Protein 4Q7Q (pdb70)

CATH classification: 3.40.50.1110

Nearest PDB structures (foldseek):
  4q7q-assembly2_B  TM=1.002E+00  e=2.046E-54  Chitinophaga pinensis DSM 2588
  3bzw-assembly1_A  TM=6.828E-01  e=8.162E-13  Bacteroides thetaiotaomicron VPI-5482
  3bzw-assembly3_F  TM=6.677E-01  e=5.280E-13  Bacteroides thetaiotaomicron VPI-5482
  5xyn-assembly1_C  TM=3.776E-01  e=1.191E+00  Saccharomyces cerevisiae S288C
  5ha5-assembly1_A  TM=3.396E-01  e=2.513E+00  Brucella ovis IntaBari-2002-82-58

B-factor: mean 23.13, std 8.51, range [12.2, 57.8]

Radius of gyration: 26.97 Å; Cα contacts (8 Å, |Δi|>4): 1062; chains: 2; bounding box: 75×67×40 Å

Solvent-accessible surface area: 20917 Å² total

Sequence (512 aa):
AKELTWVAIGDSITYLNDHLDETGNRVSKGYLTRRLNEILPNLKYINQGHNGWTSGGIAGNIDSLGLIKADVYSVFLGTNDWWQGRPVGKLDDYQHDNGNTTVYGSFRIIISKIRQLNPEAKIVLITPQRNDFVYIADAKNNAFGSYQKKNNGQTLEEFANAVLTIGRYEQIPVVDLYHHPLLTLRNVKFKHLKNPKNGKYVNYKYPAFVNIPFNPENNEYPYPPAAVNLTYDGLHPSDKGNAIIASSALADVFRQLGLSELTWVAIGDSSITYLNDHLDETGNRVSKGYLTRLNEILPNLKYINQGHNGWTSGGIAGNIDSLGLIKADVYSVFLGTNDWWQGRPVGKLDDYQHDNGNTTVYGSFRIIISKIRQLNPEAKIVLITPQRNDFVYIADAKNNAFGSYQKKNGQTLEEFANAVLTIGRYEQIPVVDLYHHPLLTLRNVKFKHLKNPKNGKYVNYKYPAFVNIPFNPENNEYPYPPAAVNLTYDGLHPSDKGNAIIASALADVFRQLGLS

Secondary structure (DSSP, 8-state):
---EEEEEEESHHHHGGG-GGGGTT--S--HHHHHHHHSTTEEEEEEE-TT--HHHHHHTGGGS-----SEEEEE--HHHHHHT-----HHHHHS---S-SHHHHHHHHHHHHHHH-TT-EEEEE------EE-TT-TTSEE--TTS-BTTB-HHHHHHHHHHHHHHHT--EE--TT-TT--TT----EEEE-TTTS-EEEE-TTGGGGS---TTSS--S--GGG-SSBSSSSSB-HHHHHHHHHHHHHHHHHTT--/-EEEEEEESHHHHGGG-GGGGTT--S--HHHHHHHH-TTEEEEEEE-TT--HHHHHHTTTSS-----SEEEEE--HHHHHHT-----HHHHHS---S-SHHHHHHHHHHHHHHH-TT-EEEEE------EE-TT-TTSEE--TTS-BTTB-HHHHHHHHHHHHHHHT--EE--TT-TT--TT----EEEE-TTT--EEEE-TTGGGGS---TTSS--S--GGG-SSBSSSSSB-HHHHHHHHHHHHHHHHHTT--

Foldseek 3Di:
DLAWEEEEAEEVLQVCQPVCVQVVVLADGGQVRLLCVVVVSYHYDRNYHYLDALLRCLVCVVPSPDAQTQAYEYEHQPSCQQVQQAQDDCVLLVDPPDSRHVSVSVNSNVVSNCVRPVNHAYEYEQFWFAWFARPVHRVPIDHTQVDGDNPHGSVSRLVSSVVVCVVVVHHYLYLVPPPVNDQQQQQFFFDQDPVPRDTDGHGPPRVVPGDDDRVSTDHGQDSSRAGQARGRGHGHNNVSNVVSVSVSVSCVVVVSD/DWEEEEAEECLLVCQPVCVQVVVLADGGQVRLLCVVVVVYDYDRNYHYLDALLRCLVCVVPSPDAATQAYEHEHQPSCQQVLQAQDDCVLLVDPPDSRHVSVSVNSNVVSNCVRPVNHAYEYEQFWFAWFARPVARVPIDGTQVDGHNNDGSVSRLVSSVVVCVVVVHHYLRLVPDPVNDQQFQQFFFFQAPVPRDTDGHGPPRCVPGDDDRVSTPRRQDSSRAGQHRGRGHGHNNVSNVVSVSVSVVCVVVVND

Structure (mmCIF, N/CA/C/O backbone):
data_4Q7Q
#
_entry.id   4Q7Q
#
_cell.length_a   80.611
_cell.length_b   80.611
_cell.length_c   93.005
_cell.angle_alpha   90.00
_cell.angle_beta   90.00
_cell.angle_gamma   90.00
#
_symmetry.space_group_name_H-M   'P 43'
#
loop_
_entity.id
_entity.type
_entity.pdbx_description
1 polymer 'Lipolytic protein G-D-S-L family'
2 non-polymer 'TETRAETHYLENE GLYCOL'
3 non-polymer 'CHLORIDE ION'
4 non-polymer 'FORMIC ACID'
5 water water
#
loop_
_atom_site.group_PDB
_atom_site.id
_atom_site.type_symbol
_atom_site.label_atom_id
_atom_site.label_alt_id
_atom_site.label_comp_id
_atom_site.label_asym_id
_atom_site.label_entity_id
_atom_site.label_seq_id
_atom_site.pdbx_PDB_ins_code
_atom_site.Cartn_x
_atom_site.Cartn_y
_atom_site.Cartn_z
_atom_site.occupancy
_atom_site.B_iso_or_equiv
_atom_site.auth_seq_id
_atom_site.auth_comp_id
_atom_site.auth_asym_id
_atom_site.auth_atom_id
_atom_site.pdbx_PDB_model_num
ATOM 1 N N . ALA A 1 3 ? 3.773 37.602 64.443 1.00 26.11 19 ALA A N 1
ATOM 2 C CA . ALA A 1 3 ? 5.094 37.809 63.859 1.00 25.02 19 ALA A CA 1
ATOM 3 C C . ALA A 1 3 ? 5.938 36.533 63.924 1.00 23.68 19 ALA A C 1
ATOM 4 O O . ALA A 1 3 ? 7.172 36.589 63.933 1.00 24.20 19 ALA A O 1
ATOM 6 N N . LYS A 1 4 ? 5.254 35.389 63.968 1.00 22.90 20 LYS A N 1
ATOM 7 C CA . LYS A 1 4 ? 5.891 34.065 64.013 1.00 23.78 20 LYS A CA 1
ATOM 8 C C . LYS A 1 4 ? 6.824 33.836 65.208 1.00 23.39 20 LYS A C 1
ATOM 9 O O . LYS A 1 4 ? 7.718 32.990 65.142 1.00 24.15 20 LYS A O 1
ATOM 15 N N . GLU A 1 5 ? 6.608 34.568 66.298 1.00 25.01 21 GLU A N 1
ATOM 16 C CA . GLU A 1 5 ? 7.493 34.471 67.457 1.00 26.15 21 GLU A CA 1
ATOM 17 C C . GLU A 1 5 ? 7.502 33.078 68.061 1.00 25.90 21 GLU A C 1
ATOM 18 O O . GLU A 1 5 ? 6.449 32.511 68.357 1.00 27.05 21 GLU A O 1
ATOM 24 N N . LEU A 1 6 ? 8.702 32.529 68.228 1.00 24.45 22 LEU A N 1
ATOM 25 C CA . LEU A 1 6 ? 8.870 31.234 68.865 1.00 24.95 22 LEU A CA 1
ATOM 26 C C . LEU A 1 6 ? 9.920 31.322 69.963 1.00 24.10 22 LEU A C 1
ATOM 27 O O . LEU A 1 6 ? 11.000 31.884 69.766 1.00 25.11 22 LEU A O 1
ATOM 32 N N . THR A 1 7 ? 9.595 30.765 71.122 1.00 23.27 23 THR A N 1
ATOM 33 C CA . THR A 1 7 ? 10.540 30.690 72.222 1.00 22.97 23 THR A CA 1
ATOM 34 C C . THR A 1 7 ? 11.396 29.439 72.048 1.00 21.84 23 THR A C 1
ATOM 35 O O . THR A 1 7 ? 10.875 28.332 71.908 1.00 22.88 23 THR A O 1
ATOM 39 N N . TRP A 1 8 ? 12.709 29.635 72.047 1.00 20.17 24 TRP A N 1
ATOM 40 C CA . TRP A 1 8 ? 13.671 28.566 71.823 1.00 18.53 24 TRP A CA 1
ATOM 41 C C . TRP A 1 8 ? 14.583 28.431 73.030 1.00 18.78 24 TRP A C 1
ATOM 42 O O . TRP A 1 8 ? 15.355 29.340 73.328 1.00 20.41 24 TRP A O 1
ATOM 53 N N . VAL A 1 9 ? 14.486 27.295 73.715 1.00 18.47 25 VAL A N 1
ATOM 54 C CA . VAL A 1 9 ? 15.368 26.988 74.833 1.00 17.87 25 VAL A CA 1
ATOM 55 C C . VAL A 1 9 ? 16.573 26.212 74.314 1.00 16.03 25 VAL A C 1
ATOM 56 O O . VAL A 1 9 ? 16.427 25.130 73.732 1.00 17.34 25 VAL A O 1
ATOM 60 N N . ALA A 1 10 ? 17.759 26.791 74.488 1.00 15.60 26 ALA A N 1
ATOM 61 C CA . ALA A 1 10 ? 18.993 26.155 74.056 1.00 15.63 26 ALA A CA 1
ATOM 62 C C . ALA A 1 10 ? 19.675 25.521 75.257 1.00 15.72 26 ALA A C 1
ATOM 63 O O . ALA A 1 10 ? 20.243 26.216 76.092 1.00 16.73 26 ALA A O 1
ATOM 65 N N . ILE A 1 11 ? 19.602 24.197 75.344 1.00 15.35 27 ILE A N 1
ATOM 66 C CA . ILE A 1 11 ? 20.217 23.460 76.438 1.00 13.40 27 ILE A CA 1
ATOM 67 C C . ILE A 1 11 ? 21.620 23.079 76.000 1.00 13.56 27 ILE A C 1
ATOM 68 O O . ILE A 1 11 ? 21.825 22.600 74.879 1.00 15.46 27 ILE A O 1
ATOM 73 N N . GLY A 1 12 ? 22.594 23.286 76.866 1.00 14.11 28 GLY A N 1
ATOM 74 C CA . GLY A 1 12 ? 23.949 22.962 76.483 1.00 13.23 28 GLY A CA 1
ATOM 75 C C . GLY A 1 12 ? 24.969 23.133 77.582 1.00 12.68 28 GLY A C 1
ATOM 76 O O . GLY A 1 12 ? 24.622 23.248 78.765 1.00 13.95 28 GLY A O 1
ATOM 77 N N . ASP A 1 13 ? 26.234 23.124 77.170 1.00 12.71 29 ASP A N 1
ATOM 78 C CA . ASP A 1 13 ? 27.370 23.280 78.070 1.00 12.82 29 ASP A CA 1
ATOM 79 C C . ASP A 1 13 ? 28.015 24.655 77.825 1.00 13.18 29 ASP A C 1
ATOM 80 O O . ASP A 1 13 ? 27.310 25.605 77.492 1.00 14.55 29 ASP A O 1
ATOM 85 N N . SER A 1 14 ? 29.334 24.767 77.955 1.00 14.03 30 SER A N 1
ATOM 86 C CA . SER A 1 14 ? 29.990 26.062 77.790 1.00 13.98 30 SER A CA 1
ATOM 87 C C . SER A 1 14 ? 29.820 26.633 76.389 1.00 14.19 30 SER A C 1
ATOM 88 O O . SER A 1 14 ? 29.741 27.836 76.221 1.00 15.37 30 SER A O 1
ATOM 91 N N . ILE A 1 15 ? 29.778 25.775 75.380 1.00 13.92 31 ILE A N 1
ATOM 92 C CA . ILE A 1 15 ? 29.640 26.259 74.012 1.00 14.46 31 ILE A CA 1
ATOM 93 C C . ILE A 1 15 ? 28.347 27.077 73.839 1.00 15.34 31 ILE A C 1
ATOM 94 O O . ILE A 1 15 ? 28.310 28.041 73.074 1.00 16.80 31 ILE A O 1
ATOM 99 N N . THR A 1 16 ? 27.319 26.723 74.611 1.00 14.57 32 THR A N 1
ATOM 100 C CA . THR A 1 16 ? 26.046 27.440 74.631 1.00 14.06 32 THR A CA 1
ATOM 101 C C . THR A 1 16 ? 26.090 28.591 75.626 1.00 14.96 32 THR A C 1
ATOM 102 O O . THR A 1 16 ? 25.720 29.717 75.304 1.00 15.32 32 THR A O 1
ATOM 106 N N . TYR A 1 17 ? 26.538 28.287 76.837 1.00 14.19 33 TYR A N 1
ATOM 107 C CA . TYR A 1 17 ? 26.689 29.278 77.900 1.00 14.68 33 TYR A CA 1
ATOM 108 C C . TYR A 1 17 ? 27.397 30.562 77.446 1.00 15.26 33 TYR A C 1
ATOM 109 O O . TYR A 1 17 ? 26.945 31.678 77.740 1.00 16.80 33 TYR A O 1
ATOM 118 N N . LEU A 1 18 ? 28.498 30.394 76.716 1.00 14.72 34 LEU A N 1
ATOM 119 C CA . LEU A 1 18 ? 29.375 31.506 76.375 1.00 15.59 34 LEU A CA 1
ATOM 120 C C . LEU A 1 18 ? 28.746 32.528 75.437 1.00 15.70 34 LEU A C 1
ATOM 121 O O . LEU A 1 18 ? 29.280 33.624 75.286 1.00 17.14 34 LEU A O 1
ATOM 126 N N . ASN A 1 19 ? 27.624 32.174 74.808 1.00 16.07 35 ASN A N 1
ATOM 127 C CA . ASN A 1 19 ? 26.908 33.112 73.944 1.00 17.30 35 ASN A CA 1
ATOM 128 C C . ASN A 1 19 ? 26.633 34.434 74.651 1.00 18.19 35 ASN A C 1
ATOM 129 O O . ASN A 1 19 ? 26.658 35.501 74.034 1.00 18.90 35 ASN A O 1
ATOM 134 N N . ASP A 1 20 ? 26.390 34.353 75.955 1.00 18.72 36 ASP A N 1
ATOM 135 C CA . ASP A 1 20 ? 26.001 35.531 76.720 1.00 18.05 36 ASP A CA 1
ATOM 136 C C . ASP A 1 20 ? 27.030 35.949 77.758 1.00 19.93 36 ASP A C 1
ATOM 137 O O . ASP A 1 20 ? 26.748 36.770 78.631 1.00 22.22 36 ASP A O 1
ATOM 142 N N . HIS A 1 21 ? 28.226 35.385 77.643 1.00 19.72 37 HIS A N 1
ATOM 143 C CA . HIS A 1 21 ? 29.317 35.688 78.561 1.00 20.17 37 HIS A CA 1
ATOM 144 C C . HIS A 1 21 ? 30.610 35.778 77.783 1.00 20.17 37 HIS A C 1
ATOM 145 O O . HIS A 1 21 ? 31.551 35.019 78.024 1.00 20.23 37 HIS A O 1
ATOM 152 N N . LEU A 1 22 ? 30.650 36.717 76.844 1.00 21.73 38 LEU A N 1
ATOM 153 C CA . LEU A 1 22 ? 31.786 36.828 75.942 1.00 22.36 38 LEU A CA 1
ATOM 154 C C . LEU A 1 22 ? 33.067 37.253 76.658 1.00 22.35 38 LEU A C 1
ATOM 155 O O . LEU A 1 22 ? 34.159 36.984 76.174 1.00 23.55 38 LEU A O 1
ATOM 160 N N . ASP A 1 23 ? 32.935 37.886 77.821 1.00 21.64 39 ASP A N 1
ATOM 161 C CA . ASP A 1 23 ? 34.102 38.212 78.641 1.00 21.99 39 ASP A CA 1
ATOM 162 C C . ASP A 1 23 ? 34.878 36.946 79.017 1.00 22.41 39 ASP A C 1
ATOM 163 O O . ASP A 1 23 ? 36.102 36.980 79.145 1.00 23.36 39 ASP A O 1
ATOM 168 N N . GLU A 1 24 ? 34.168 35.828 79.164 1.00 21.96 40 GLU A N 1
ATOM 169 C CA . GLU A 1 24 ? 34.816 34.571 79.536 1.00 21.67 40 GLU A CA 1
ATOM 170 C C . GLU A 1 24 ? 35.572 33.921 78.375 1.00 21.58 40 GLU A C 1
ATOM 171 O O . GLU A 1 24 ? 36.320 32.963 78.585 1.00 22.32 40 GLU A O 1
ATOM 177 N N . THR A 1 25 ? 35.384 34.440 77.160 1.00 20.26 41 THR A N 1
ATOM 178 C CA . THR A 1 25 ? 36.218 34.037 76.026 1.00 20.30 41 THR A CA 1
ATOM 179 C C . THR A 1 25 ? 37.469 34.911 75.935 1.00 21.46 41 THR A C 1
ATOM 180 O O . THR A 1 25 ? 38.239 34.794 74.985 1.00 22.29 41 THR A O 1
ATOM 184 N N . GLY A 1 26 ? 37.665 35.799 76.908 1.00 23.38 42 GLY A N 1
ATOM 185 C CA . GLY A 1 26 ? 38.734 36.779 76.819 1.00 25.16 42 GLY A CA 1
ATOM 186 C C . GLY A 1 26 ? 38.431 37.796 75.732 1.00 26.55 42 GLY A C 1
ATOM 187 O O . GLY A 1 26 ? 39.337 38.417 75.163 1.00 27.73 42 GLY A O 1
ATOM 188 N N . ASN A 1 27 ? 37.142 37.950 75.442 1.00 26.69 43 ASN A N 1
ATOM 189 C CA . ASN A 1 27 ? 36.663 38.795 74.351 1.00 27.79 43 ASN A CA 1
ATOM 190 C C . ASN A 1 27 ? 37.219 38.413 72.978 1.00 26.85 43 ASN A C 1
ATOM 191 O O . ASN A 1 27 ? 37.294 39.249 72.076 1.00 28.13 43 ASN A O 1
ATOM 196 N N . ARG A 1 28 ? 37.598 37.146 72.828 1.00 24.36 44 ARG A N 1
ATOM 197 C CA . ARG A 1 28 ? 38.026 36.618 71.538 1.00 24.65 44 ARG A CA 1
ATOM 198 C C . ARG A 1 28 ? 36.835 36.418 70.613 1.00 24.68 44 ARG A C 1
ATOM 199 O O . ARG A 1 28 ? 36.994 36.335 69.395 1.00 25.24 44 ARG A O 1
ATOM 207 N N . VAL A 1 29 ? 35.645 36.331 71.200 1.00 22.92 45 VAL A N 1
ATOM 208 C CA . VAL A 1 29 ? 34.414 36.108 70.446 1.00 23.00 45 VAL A CA 1
ATOM 209 C C . VAL A 1 29 ? 33.491 37.316 70.581 1.00 23.46 45 VAL A C 1
ATOM 210 O O . VAL A 1 29 ? 33.355 37.876 71.669 1.00 23.97 45 VAL A O 1
ATOM 214 N N . SER A 1 30 ? 32.850 37.712 69.485 1.00 23.21 46 SER A N 1
ATOM 215 C CA . SER A 1 30 ? 31.932 38.852 69.522 1.00 23.63 46 SER A CA 1
ATOM 216 C C . SER A 1 30 ? 30.457 38.443 69.397 1.00 22.66 46 SER A C 1
ATOM 217 O O . SER A 1 30 ? 29.573 39.164 69.850 1.00 22.47 46 SER A O 1
ATOM 220 N N . LYS A 1 31 ? 30.197 37.289 68.790 1.00 21.85 47 LYS A N 1
ATOM 221 C CA . LYS A 1 31 ? 28.830 36.789 68.671 1.00 21.10 47 LYS A CA 1
ATOM 222 C C . LYS A 1 31 ? 28.818 35.270 68.761 1.00 19.75 47 LYS A C 1
ATOM 223 O O . LYS A 1 31 ? 29.483 34.590 67.979 1.00 19.83 47 LYS A O 1
ATOM 229 N N . GLY A 1 32 ? 28.064 34.747 69.723 1.00 18.87 48 GLY A N 1
ATOM 230 C CA . GLY A 1 32 ? 27.920 33.310 69.898 1.00 17.21 48 GLY A CA 1
ATOM 231 C C . GLY A 1 32 ? 26.893 32.716 68.951 1.00 17.05 48 GLY A C 1
ATOM 232 O O . GLY A 1 32 ? 26.288 33.434 68.159 1.00 17.68 48 GLY A O 1
ATOM 233 N N . TYR A 1 33 ? 26.670 31.409 69.028 1.00 15.33 49 TYR A N 1
ATOM 234 C CA . TYR A 1 33 ? 25.804 30.775 68.029 1.00 16.01 49 TYR A CA 1
ATOM 235 C C . TYR A 1 33 ? 24.307 31.036 68.234 1.00 16.44 49 TYR A C 1
ATOM 236 O O . TYR A 1 33 ? 23.540 30.970 67.273 1.00 17.70 49 TYR A O 1
ATOM 245 N N . LEU A 1 34 ? 23.893 31.347 69.462 1.00 16.58 50 LEU A N 1
ATOM 246 C CA . LEU A 1 34 ? 22.485 31.696 69.705 1.00 16.43 50 LEU A CA 1
ATOM 247 C C . LEU A 1 34 ? 22.163 33.043 69.071 1.00 17.73 50 LEU A C 1
ATOM 248 O O . LEU A 1 34 ? 21.136 33.211 68.394 1.00 18.08 50 LEU A O 1
ATOM 253 N N . THR A 1 35 ? 23.052 34.003 69.303 1.00 17.93 51 THR A N 1
ATOM 254 C CA . THR A 1 35 ? 22.931 35.343 68.733 1.00 18.06 51 THR A CA 1
ATOM 255 C C . THR A 1 35 ? 22.912 35.268 67.212 1.00 17.85 51 THR A C 1
ATOM 256 O O . THR A 1 35 ? 22.062 35.873 66.562 1.00 19.62 51 THR A O 1
ATOM 260 N N . ARG A 1 36 ? 23.831 34.495 66.642 1.00 17.89 52 ARG A N 1
ATOM 261 C CA A ARG A 1 36 ? 23.917 34.358 65.193 0.19 19.39 52 ARG A CA 1
ATOM 262 C CA B ARG A 1 36 ? 23.908 34.371 65.193 0.81 17.87 52 ARG A CA 1
ATOM 263 C C . ARG A 1 36 ? 22.695 33.651 64.604 1.00 19.35 52 ARG A C 1
ATOM 264 O O . ARG A 1 36 ? 22.216 34.024 63.535 1.00 20.68 52 ARG A O 1
ATOM 279 N N . LEU A 1 37 ? 22.197 32.626 65.296 1.00 18.47 53 LEU A N 1
ATOM 280 C CA . LEU A 1 37 ? 20.981 31.947 64.843 1.00 19.14 53 LEU A CA 1
ATOM 281 C C . LEU A 1 37 ? 19.840 32.956 64.752 1.00 18.73 53 LEU A C 1
ATOM 282 O O . LEU A 1 37 ? 19.117 33.011 63.755 1.00 19.46 53 LEU A O 1
ATOM 287 N N . ASN A 1 38 ? 19.667 33.742 65.807 1.00 18.83 54 ASN A N 1
ATOM 288 C CA . ASN A 1 38 ? 18.615 34.746 65.826 1.00 19.23 54 ASN A CA 1
ATOM 289 C C . ASN A 1 38 ? 18.753 35.790 64.716 1.00 21.03 54 ASN A C 1
ATOM 290 O O . ASN A 1 38 ? 17.759 36.279 64.209 1.00 21.10 54 ASN A O 1
ATOM 295 N N . GLU A 1 39 ? 19.976 36.117 64.312 1.00 21.34 55 GLU A N 1
ATOM 296 C CA . GLU A 1 39 ? 20.132 37.041 63.189 1.00 22.21 55 GLU A CA 1
ATOM 297 C C . GLU A 1 39 ? 19.593 36.429 61.897 1.00 21.62 55 GLU A C 1
ATOM 298 O O . GLU A 1 39 ? 19.013 37.125 61.067 1.00 22.20 55 GLU A O 1
ATOM 304 N N . ILE A 1 40 ? 19.790 35.127 61.732 1.00 21.08 56 ILE A N 1
ATOM 305 C CA . ILE A 1 40 ? 19.301 34.431 60.548 1.00 21.44 56 ILE A CA 1
ATOM 306 C C . ILE A 1 40 ? 17.778 34.251 60.614 1.00 21.82 56 ILE A C 1
ATOM 307 O O . ILE A 1 40 ? 17.068 34.477 59.628 1.00 24.16 56 ILE A O 1
ATOM 312 N N . LEU A 1 41 ? 17.290 33.850 61.785 1.00 22.19 57 LEU A N 1
ATOM 313 C CA . LEU A 1 41 ? 15.867 33.630 62.014 1.00 21.93 57 LEU A CA 1
ATOM 314 C C . LEU A 1 41 ? 15.392 34.522 63.156 1.00 21.89 57 LEU A C 1
ATOM 315 O O . LEU A 1 41 ? 15.355 34.095 64.309 1.00 21.58 57 LEU A O 1
ATOM 320 N N . PRO A 1 42 ? 15.022 35.773 62.832 1.00 20.58 58 PRO A N 1
ATOM 321 C CA . PRO A 1 42 ? 14.754 36.787 63.861 1.00 21.00 58 PRO A CA 1
ATOM 322 C C . PRO A 1 42 ? 13.514 36.533 64.710 1.00 20.47 58 PRO A C 1
ATOM 323 O O . PRO A 1 42 ? 13.351 37.173 65.751 1.00 23.09 58 PRO A O 1
ATOM 327 N N . ASN A 1 43 ? 12.662 35.609 64.286 1.00 21.44 59 ASN A N 1
ATOM 328 C CA . ASN A 1 43 ? 11.494 35.241 65.080 1.00 21.28 59 ASN A CA 1
ATOM 329 C C . ASN A 1 43 ? 11.807 34.238 66.193 1.00 21.44 59 ASN A C 1
ATOM 330 O O . ASN A 1 43 ? 10.942 33.937 67.022 1.00 21.90 59 ASN A O 1
ATOM 335 N N . LEU A 1 44 ? 13.033 33.718 66.208 1.00 21.64 60 LEU A N 1
ATOM 336 C CA . LEU A 1 44 ? 13.437 32.741 67.216 1.00 21.90 60 LEU A CA 1
ATOM 337 C C . LEU A 1 44 ? 14.047 33.468 68.408 1.00 22.06 60 LEU A C 1
ATOM 338 O O . LEU A 1 44 ? 15.079 34.130 68.284 1.00 22.12 60 LEU A O 1
ATOM 343 N N . LYS A 1 45 ? 13.391 33.354 69.557 1.00 22.18 61 LYS A N 1
ATOM 344 C CA . LYS A 1 45 ? 13.797 34.073 70.755 1.00 21.77 61 LYS A CA 1
ATOM 345 C C . LYS A 1 45 ? 14.472 33.121 71.726 1.00 20.52 61 LYS A C 1
ATOM 346 O O . LYS A 1 45 ? 13.804 32.311 72.376 1.00 21.45 61 LYS A O 1
ATOM 352 N N . TYR A 1 46 ? 15.792 33.221 71.832 1.00 20.77 62 TYR A N 1
ATOM 353 C CA . TYR A 1 46 ? 16.541 32.240 72.608 1.00 19.81 62 TYR A CA 1
ATOM 354 C C . TYR A 1 46 ? 16.480 32.430 74.111 1.00 18.65 62 TYR A C 1
ATOM 355 O O . TYR A 1 46 ? 16.387 33.550 74.626 1.00 19.42 62 TYR A O 1
ATOM 364 N N . ILE A 1 47 ? 16.530 31.299 74.801 1.00 18.33 63 ILE A N 1
ATOM 365 C CA . ILE A 1 47 ? 16.760 31.266 76.228 1.00 17.66 63 ILE A CA 1
ATOM 366 C C . ILE A 1 47 ? 18.005 30.423 76.420 1.00 17.40 63 ILE A C 1
ATOM 367 O O . ILE A 1 47 ? 18.068 29.280 75.965 1.00 18.16 63 ILE A O 1
ATOM 372 N N . ASN A 1 48 ? 19.002 31.000 77.075 1.00 16.23 64 ASN A N 1
ATOM 373 C CA . ASN A 1 48 ? 20.280 30.338 77.262 1.00 15.46 64 ASN A CA 1
ATOM 374 C C . ASN A 1 48 ? 20.259 29.389 78.460 1.00 15.40 64 ASN A C 1
ATOM 375 O O . ASN A 1 48 ? 20.351 29.815 79.615 1.00 17.55 64 ASN A O 1
ATOM 380 N N . GLN A 1 49 ? 20.122 28.102 78.170 1.00 15.53 65 GLN A N 1
ATOM 381 C CA . GLN A 1 49 ? 20.218 27.067 79.191 1.00 15.42 65 GLN A CA 1
ATOM 382 C C . GLN A 1 49 ? 21.508 26.267 78.999 1.00 14.16 65 GLN A C 1
ATOM 383 O O . GLN A 1 49 ? 21.548 25.040 79.132 1.00 14.50 65 GLN A O 1
ATOM 389 N N . GLY A 1 50 ? 22.574 26.993 78.675 1.00 13.98 66 GLY A N 1
ATOM 390 C CA . GLY A 1 50 ? 23.904 26.425 78.629 1.00 14.27 66 GLY A CA 1
ATOM 391 C C . GLY A 1 50 ? 24.511 26.550 80.005 1.00 14.58 66 GLY A C 1
ATOM 392 O O . GLY A 1 50 ? 24.463 27.620 80.629 1.00 16.11 66 GLY A O 1
ATOM 393 N N . HIS A 1 51 ? 25.087 25.457 80.482 1.00 14.09 67 HIS A N 1
ATOM 394 C CA . HIS A 1 51 ? 25.702 25.428 81.804 1.00 14.30 67 HIS A CA 1
ATOM 395 C C . HIS A 1 51 ? 27.182 25.133 81.685 1.00 14.20 67 HIS A C 1
ATOM 396 O O . HIS A 1 51 ? 27.584 24.092 81.173 1.00 13.66 67 HIS A O 1
ATOM 403 N N . ASN A 1 52 ? 27.981 26.089 82.142 1.00 14.59 68 ASN A N 1
ATOM 404 C CA . ASN A 1 52 ? 29.419 26.087 81.926 1.00 15.43 68 ASN A CA 1
ATOM 405 C C . ASN A 1 52 ? 30.067 24.872 82.565 1.00 15.44 68 ASN A C 1
ATOM 406 O O . ASN A 1 52 ? 29.986 24.688 83.773 1.00 17.00 68 ASN A O 1
ATOM 411 N N . GLY A 1 53 ? 30.676 24.024 81.742 1.00 17.12 69 GLY A N 1
ATOM 412 C CA . GLY A 1 53 ? 31.401 22.879 82.242 1.00 16.59 69 GLY A CA 1
ATOM 413 C C . GLY A 1 53 ? 30.581 21.632 82.482 1.00 15.80 69 GLY A C 1
ATOM 414 O O . GLY A 1 53 ? 31.130 20.621 82.896 1.00 18.41 69 GLY A O 1
ATOM 415 N N . TRP A 1 54 ? 29.275 21.690 82.245 1.00 14.26 70 TRP A N 1
ATOM 416 C CA . TRP A 1 54 ? 28.425 20.557 82.608 1.00 14.21 70 TRP A CA 1
ATOM 417 C C . TRP A 1 54 ? 28.424 19.432 81.580 1.00 14.39 70 TRP A C 1
ATOM 418 O O . TRP A 1 54 ? 28.551 19.652 80.371 1.00 13.86 70 TRP A O 1
ATOM 429 N N . THR A 1 55 ? 28.212 18.222 82.082 1.00 13.73 71 THR A N 1
ATOM 430 C CA . THR A 1 55 ? 27.991 17.059 81.236 1.00 13.38 71 THR A CA 1
ATOM 431 C C . THR A 1 55 ? 26.486 16.875 81.011 1.00 13.41 71 THR A C 1
ATOM 432 O O . THR A 1 55 ? 25.662 17.500 81.697 1.00 13.38 71 THR A O 1
ATOM 436 N N . SER A 1 56 ? 26.118 16.008 80.072 1.00 13.60 72 SER A N 1
ATOM 437 C CA . SER A 1 56 ? 24.711 15.631 79.961 1.00 13.24 72 SER A CA 1
ATOM 438 C C . SER A 1 56 ? 24.228 14.972 81.257 1.00 15.01 72 SER A C 1
ATOM 439 O O . SER A 1 56 ? 23.051 15.066 81.611 1.00 15.86 72 SER A O 1
ATOM 442 N N . GLY A 1 57 ? 25.145 14.311 81.958 1.00 14.65 73 GLY A N 1
ATOM 443 C CA . GLY A 1 57 ? 24.853 13.733 83.262 1.00 16.28 73 GLY A CA 1
ATOM 444 C C . GLY A 1 57 ? 24.454 14.786 84.286 1.00 15.85 73 GLY A C 1
ATOM 445 O O . GLY A 1 57 ? 23.498 14.592 85.040 1.00 16.97 73 GLY A O 1
ATOM 446 N N . GLY A 1 58 ? 25.180 15.901 84.326 1.00 13.75 74 GLY A N 1
ATOM 447 C CA . GLY A 1 58 ? 24.831 17.001 85.215 1.00 15.40 74 GLY A CA 1
ATOM 448 C C . GLY A 1 58 ? 23.512 17.671 84.858 1.00 15.96 74 GLY A C 1
ATOM 449 O O . GLY A 1 58 ? 22.698 17.995 85.735 1.00 16.62 74 GLY A O 1
ATOM 450 N N . ILE A 1 59 ? 23.296 17.886 83.563 1.00 15.68 75 ILE A N 1
ATOM 451 C CA . ILE A 1 59 ? 22.037 18.449 83.104 1.00 15.41 75 ILE A CA 1
ATOM 452 C C . ILE A 1 59 ? 20.873 17.535 83.515 1.00 15.67 75 ILE A C 1
ATOM 453 O O . ILE A 1 59 ? 19.910 17.984 84.138 1.00 16.49 75 ILE A O 1
ATOM 458 N N . ALA A 1 60 ? 20.981 16.251 83.182 1.00 15.48 76 ALA A N 1
ATOM 459 C CA . ALA A 1 60 ? 19.935 15.286 83.493 1.00 16.86 76 ALA A CA 1
ATOM 460 C C . ALA A 1 60 ? 19.732 15.160 85.001 1.00 19.03 76 ALA A C 1
ATOM 461 O O . ALA A 1 60 ? 18.598 15.098 85.469 1.00 20.50 76 ALA A O 1
ATOM 463 N N . GLY A 1 61 ? 20.830 15.136 85.755 1.00 17.67 77 GLY A N 1
ATOM 464 C CA . GLY A 1 61 ? 20.769 14.959 87.197 1.00 18.00 77 GLY A CA 1
ATOM 465 C C . GLY A 1 61 ? 20.140 16.125 87.932 1.00 19.46 77 GLY A C 1
ATOM 466 O O . GLY A 1 61 ? 19.687 15.979 89.065 1.00 22.32 77 GLY A O 1
ATOM 467 N N . ASN A 1 62 ? 20.118 17.287 87.290 1.00 18.12 78 ASN A N 1
ATOM 468 C CA . ASN A 1 62 ? 19.551 18.492 87.891 1.00 18.41 78 ASN A CA 1
ATOM 469 C C . ASN A 1 62 ? 18.355 18.988 87.107 1.00 19.45 78 ASN A C 1
ATOM 470 O O . ASN A 1 62 ? 17.956 20.145 87.244 1.00 20.90 78 ASN A O 1
ATOM 475 N N . ILE A 1 63 ? 17.790 18.108 86.291 1.00 19.63 79 ILE A N 1
ATOM 476 C CA . ILE A 1 63 ? 16.830 18.504 85.266 1.00 20.48 79 ILE A CA 1
ATOM 477 C C . ILE A 1 63 ? 15.592 19.243 85.790 1.00 21.26 79 ILE A C 1
ATOM 478 O O . ILE A 1 63 ? 15.045 20.090 85.089 1.00 22.16 79 ILE A O 1
ATOM 483 N N . ASP A 1 64 ? 15.170 18.952 87.020 1.00 21.95 80 ASP A N 1
ATOM 484 C CA . ASP A 1 64 ? 13.978 19.584 87.587 1.00 22.40 80 ASP A CA 1
ATOM 485 C C . ASP A 1 64 ? 14.295 20.891 88.314 1.00 22.07 80 ASP A C 1
ATOM 486 O O . ASP A 1 64 ? 13.389 21.569 88.800 1.00 22.67 80 ASP A O 1
ATOM 491 N N . SER A 1 65 ? 15.577 21.255 88.357 1.00 21.78 81 SER A N 1
ATOM 492 C CA . SER A 1 65 ? 16.023 22.401 89.143 1.00 21.67 81 SER A CA 1
ATOM 493 C C . SER A 1 65 ? 16.699 23.481 88.306 1.00 21.79 81 SER A C 1
ATOM 494 O O . SER A 1 65 ? 17.354 24.365 88.852 1.00 24.56 81 SER A O 1
ATOM 497 N N . LEU A 1 66 ? 16.548 23.409 86.988 1.00 19.42 82 LEU A N 1
ATOM 498 C CA . LEU A 1 66 ? 17.226 24.342 86.096 1.00 18.69 82 LEU A CA 1
ATOM 499 C C . LEU A 1 66 ? 16.401 25.578 85.761 1.00 18.97 82 LEU A C 1
ATOM 500 O O . LEU A 1 66 ? 16.900 26.511 85.130 1.00 18.96 82 LEU A O 1
ATOM 505 N N . GLY A 1 67 ? 15.137 25.584 86.169 1.00 19.44 83 GLY A N 1
ATOM 506 C CA . GLY A 1 67 ? 14.248 26.662 85.792 1.00 19.15 83 GLY A CA 1
ATOM 507 C C . GLY A 1 67 ? 13.823 26.564 84.341 1.00 20.81 83 GLY A C 1
ATOM 508 O O . GLY A 1 67 ? 13.443 27.567 83.734 1.00 22.76 83 GLY A O 1
ATOM 509 N N . LEU A 1 68 ? 13.898 25.361 83.772 1.00 21.50 84 LEU A N 1
ATOM 510 C CA . LEU A 1 68 ? 13.413 25.147 82.414 1.00 21.64 84 LEU A CA 1
ATOM 511 C C . LEU A 1 68 ? 11.943 25.524 82.318 1.00 24.30 84 LEU A C 1
ATOM 512 O O . LEU A 1 68 ? 11.146 25.167 83.187 1.00 25.56 84 LEU A O 1
ATOM 517 N N . ILE A 1 69 ? 11.584 26.242 81.261 1.00 25.05 85 ILE A N 1
ATOM 518 C CA . ILE A 1 69 ? 10.191 26.627 81.075 1.00 25.48 85 ILE A CA 1
ATOM 519 C C . ILE A 1 69 ? 9.601 26.013 79.815 1.00 25.38 85 ILE A C 1
ATOM 520 O O . ILE A 1 69 ? 10.309 25.431 78.997 1.00 24.16 85 ILE A O 1
ATOM 525 N N . LYS A 1 70 ? 8.290 26.137 79.675 1.00 26.40 86 LYS A N 1
ATOM 526 C CA . LYS A 1 70 ? 7.608 25.695 78.470 1.00 27.28 86 LYS A CA 1
ATOM 527 C C . LYS A 1 70 ? 8.009 26.592 77.297 1.00 27.36 86 LYS A C 1
ATOM 528 O O . LYS A 1 70 ? 7.992 27.823 77.401 1.00 28.85 86 LYS A O 1
ATOM 534 N N . ALA A 1 71 ? 8.382 25.967 76.187 1.00 24.98 87 ALA A N 1
ATOM 535 C CA . ALA A 1 71 ? 8.841 26.692 75.008 1.00 23.26 87 ALA A CA 1
ATOM 536 C C . ALA A 1 71 ? 8.446 25.939 73.750 1.00 22.96 87 ALA A C 1
ATOM 537 O O . ALA A 1 71 ? 7.997 24.792 73.818 1.00 25.06 87 ALA A O 1
ATOM 539 N N . ASP A 1 72 ? 8.641 26.579 72.602 1.00 23.41 88 ASP A N 1
ATOM 540 C CA . ASP A 1 72 ? 8.154 26.049 71.336 1.00 24.17 88 ASP A CA 1
ATOM 541 C C . ASP A 1 72 ? 9.145 25.082 70.707 1.00 23.58 88 ASP A C 1
ATOM 542 O O . ASP A 1 72 ? 8.755 24.158 69.991 1.00 24.21 88 ASP A O 1
ATOM 547 N N . VAL A 1 73 ? 10.431 25.309 70.960 1.00 23.12 89 VAL A N 1
ATOM 548 C CA . VAL A 1 73 ? 11.475 24.442 70.435 1.00 21.30 89 VAL A CA 1
ATOM 549 C C . VAL A 1 73 ? 12.612 24.366 71.436 1.00 20.05 89 VAL A C 1
ATOM 550 O O . VAL A 1 73 ? 12.942 25.354 72.090 1.00 20.76 89 VAL A O 1
ATOM 554 N N . TYR A 1 74 ? 13.189 23.177 71.565 1.00 18.63 90 TYR A N 1
ATOM 555 C CA . TYR A 1 74 ? 14.340 22.955 72.420 1.00 17.65 90 TYR A CA 1
ATOM 556 C C . TYR A 1 74 ? 15.471 22.379 71.584 1.00 18.32 90 TYR A C 1
ATOM 557 O O . TYR A 1 74 ? 15.251 21.473 70.775 1.00 19.36 90 TYR A O 1
ATOM 566 N N . SER A 1 75 ? 16.677 22.909 71.762 1.00 17.39 91 SER A N 1
ATOM 567 C CA . SER A 1 75 ? 17.857 22.240 71.228 1.00 16.00 91 SER A CA 1
ATOM 568 C C . SER A 1 75 ? 18.688 21.699 72.381 1.00 15.66 91 SER A C 1
ATOM 569 O O . SER A 1 75 ? 18.689 22.258 73.487 1.00 16.30 91 SER A O 1
ATOM 572 N N . VAL A 1 76 ? 19.367 20.584 72.135 1.00 16.50 92 VAL A N 1
ATOM 573 C CA . VAL A 1 76 ? 20.228 19.979 73.138 1.00 16.17 92 VAL A CA 1
ATOM 574 C C . VAL A 1 76 ? 21.605 19.768 72.532 1.00 15.84 92 VAL A C 1
ATOM 575 O O . VAL A 1 76 ? 21.752 19.047 71.545 1.00 16.62 92 VAL A O 1
ATOM 579 N N . PHE A 1 77 ? 22.606 20.402 73.131 1.00 14.52 93 PHE A N 1
ATOM 580 C CA . PHE A 1 77 ? 23.960 20.423 72.587 1.00 13.68 93 PHE A CA 1
ATOM 581 C C . PHE A 1 77 ? 24.902 20.034 73.727 1.00 13.22 93 PHE A C 1
ATOM 582 O O . PHE A 1 77 ? 25.441 20.895 74.430 1.00 13.54 93 PHE A O 1
ATOM 590 N N . LEU A 1 78 ? 25.072 18.727 73.919 1.00 12.89 94 LEU A N 1
ATOM 591 C CA . LEU A 1 78 ? 25.795 18.176 75.060 1.00 13.83 94 LEU A CA 1
ATOM 592 C C . LEU A 1 78 ? 26.625 16.979 74.645 1.00 13.98 94 LEU A C 1
ATOM 593 O O . LEU A 1 78 ? 26.323 16.326 73.653 1.00 15.78 94 LEU A O 1
ATOM 598 N N . GLY A 1 79 ? 27.653 16.680 75.425 1.00 13.10 95 GLY A N 1
ATOM 599 C CA . GLY A 1 79 ? 28.384 15.450 75.243 1.00 13.86 95 GLY A CA 1
ATOM 600 C C . GLY A 1 79 ? 29.892 15.608 75.293 1.00 13.68 95 GLY A C 1
ATOM 601 O O . GLY A 1 79 ? 30.606 14.683 75.688 1.00 13.78 95 GLY A O 1
ATOM 602 N N . THR A 1 80 ? 30.394 16.777 74.913 1.00 13.59 96 THR A N 1
ATOM 603 C CA . THR A 1 80 ? 31.836 16.959 74.869 1.00 13.41 96 THR A CA 1
ATOM 604 C C . THR A 1 80 ? 32.457 16.826 76.266 1.00 13.17 96 THR A C 1
ATOM 605 O O . THR A 1 80 ? 33.533 16.240 76.430 1.00 14.46 96 THR A O 1
ATOM 609 N N . ASN A 1 81 ? 31.762 17.311 77.288 1.00 12.83 97 ASN A N 1
ATOM 610 C CA . ASN A 1 81 ? 32.289 17.175 78.644 1.00 12.85 97 ASN A CA 1
ATOM 611 C C . ASN A 1 81 ? 32.135 15.762 79.181 1.00 12.99 97 ASN A C 1
ATOM 612 O O . ASN A 1 81 ? 32.978 15.308 79.949 1.00 15.39 97 ASN A O 1
ATOM 617 N N . ASP A 1 82 ? 31.067 15.074 78.777 1.00 12.88 98 ASP A N 1
ATOM 618 C CA . ASP A 1 82 ? 30.906 13.661 79.102 1.00 13.47 98 ASP A CA 1
ATOM 619 C C . ASP A 1 82 ? 32.082 12.854 78.580 1.00 12.96 98 ASP A C 1
ATOM 620 O O . ASP A 1 82 ? 32.615 11.999 79.282 1.00 15.04 98 ASP A O 1
ATOM 625 N N . TRP A 1 83 ? 32.466 13.122 77.338 1.00 12.20 99 TRP A N 1
ATOM 626 C CA . TRP A 1 83 ? 33.627 12.461 76.754 1.00 13.10 99 TRP A CA 1
ATOM 627 C C . TRP A 1 83 ? 34.894 12.717 77.565 1.00 13.21 99 TRP A C 1
ATOM 628 O O . TRP A 1 83 ? 35.621 11.780 77.920 1.00 13.75 99 TRP A O 1
ATOM 639 N N . TRP A 1 84 ? 35.171 13.983 77.864 1.00 13.39 100 TRP A N 1
ATOM 640 C CA . TRP A 1 84 ? 36.394 14.302 78.580 1.00 14.35 100 TRP A CA 1
ATOM 641 C C . TRP A 1 84 ? 36.409 13.665 79.971 1.00 15.15 100 TRP A C 1
ATOM 642 O O . TRP A 1 84 ? 37.458 13.260 80.466 1.00 16.42 100 TRP A O 1
ATOM 653 N N . GLN A 1 85 ? 35.242 13.546 80.592 1.00 15.07 101 GLN A N 1
ATOM 654 C CA . GLN A 1 85 ? 35.176 12.989 81.938 1.00 15.95 101 GLN A CA 1
ATOM 655 C C . GLN A 1 85 ? 35.135 11.467 81.934 1.00 17.55 101 GLN A C 1
ATOM 656 O O . GLN A 1 85 ? 35.205 10.841 82.990 1.00 20.70 101 GLN A O 1
ATOM 662 N N . GLY A 1 86 ? 35.047 10.869 80.748 1.00 17.04 102 GLY A N 1
ATOM 663 C CA . GLY A 1 86 ? 35.068 9.421 80.631 1.00 18.03 102 GLY A CA 1
ATOM 664 C C . GLY A 1 86 ? 33.756 8.737 80.987 1.00 19.02 102 GLY A C 1
ATOM 665 O O . GLY A 1 86 ? 33.749 7.542 81.317 1.00 22.92 102 GLY A O 1
ATOM 666 N N . ARG A 1 87 ? 32.645 9.472 80.932 1.00 18.19 103 ARG A N 1
ATOM 667 C CA . ARG A 1 87 ? 31.331 8.874 81.203 1.00 18.74 103 ARG A CA 1
ATOM 668 C C . ARG A 1 87 ? 31.003 7.850 80.139 1.00 17.36 103 ARG A C 1
ATOM 669 O O . ARG A 1 87 ? 31.203 8.110 78.956 1.00 16.37 103 ARG A O 1
ATOM 677 N N . PRO A 1 88 ? 30.469 6.692 80.543 1.00 16.65 104 PRO A N 1
ATOM 678 C CA . PRO A 1 88 ? 30.118 5.689 79.534 1.00 17.76 104 PRO A CA 1
ATOM 679 C C . PRO A 1 88 ? 29.010 6.179 78.608 1.00 17.54 104 PRO A C 1
ATOM 680 O O . PRO A 1 88 ? 28.007 6.739 79.055 1.00 19.14 104 PRO A O 1
ATOM 684 N N . VAL A 1 89 ? 29.210 5.969 77.316 1.00 16.69 105 VAL A N 1
ATOM 685 C CA . VAL A 1 89 ? 28.217 6.326 76.325 1.00 16.73 105 VAL A CA 1
ATOM 686 C C . VAL A 1 89 ? 26.947 5.516 76.543 1.00 17.48 105 VAL A C 1
ATOM 687 O O . VAL A 1 89 ? 25.841 6.047 76.494 1.00 17.28 105 VAL A O 1
ATOM 691 N N . GLY A 1 90 ? 27.115 4.229 76.811 1.00 19.44 106 GLY A N 1
ATOM 692 C CA . GLY A 1 90 ? 25.979 3.340 76.947 1.00 20.60 106 GLY A CA 1
ATOM 693 C C . GLY A 1 90 ? 25.480 2.823 75.614 1.00 21.99 106 GLY A C 1
ATOM 694 O O . GLY A 1 90 ? 26.190 2.870 74.604 1.00 21.67 106 GLY A O 1
ATOM 695 N N . LYS A 1 91 ? 24.252 2.313 75.614 1.00 21.85 107 LYS A N 1
ATOM 696 C CA . LYS A 1 91 ? 23.655 1.758 74.407 1.00 23.38 107 LYS A CA 1
ATOM 697 C C . LYS A 1 91 ? 22.219 2.239 74.291 1.00 22.55 107 LYS A C 1
ATOM 698 O O . LYS A 1 91 ? 21.673 2.794 75.239 1.00 22.68 107 LYS A O 1
ATOM 704 N N . LEU A 1 92 ? 21.598 2.014 73.140 1.00 23.75 108 LEU A N 1
ATOM 705 C CA . LEU A 1 92 ? 20.233 2.487 72.927 1.00 25.12 108 LEU A CA 1
ATOM 706 C C . LEU A 1 92 ? 19.260 1.968 73.997 1.00 26.34 108 LEU A C 1
ATOM 707 O O . LEU A 1 92 ? 18.299 2.650 74.343 1.00 26.90 108 LEU A O 1
ATOM 712 N N . ASP A 1 93 ? 19.526 0.774 74.526 1.00 27.57 109 ASP A N 1
ATOM 713 C CA . ASP A 1 93 ? 18.730 0.211 75.618 1.00 29.10 109 ASP A CA 1
ATOM 714 C C . ASP A 1 93 ? 18.643 1.146 76.825 1.00 27.65 109 ASP A C 1
ATOM 715 O O . ASP A 1 93 ? 17.624 1.183 77.519 1.00 27.64 109 ASP A O 1
ATOM 720 N N . ASP A 1 94 ? 19.720 1.889 77.076 1.00 26.06 110 ASP A N 1
ATOM 721 C CA . ASP A 1 94 ? 19.756 2.863 78.168 1.00 25.70 110 ASP A CA 1
ATOM 722 C C . ASP A 1 94 ? 18.890 4.086 77.885 1.00 25.06 110 ASP A C 1
ATOM 723 O O . ASP A 1 94 ? 18.504 4.814 78.801 1.00 24.18 110 ASP A O 1
ATOM 728 N N . TYR A 1 95 ? 18.603 4.325 76.612 1.00 25.19 111 TYR A N 1
ATOM 729 C CA . TYR A 1 95 ? 17.684 5.388 76.251 1.00 25.39 111 TYR A CA 1
ATOM 730 C C . TYR A 1 95 ? 16.239 4.883 76.295 1.00 26.68 111 TYR A C 1
ATOM 731 O O . TYR A 1 95 ? 15.325 5.610 76.687 1.00 27.52 111 TYR A O 1
ATOM 740 N N . GLN A 1 96 ? 16.039 3.636 75.883 1.00 27.66 112 GLN A N 1
ATOM 741 C CA . GLN A 1 96 ? 14.700 3.060 75.800 1.00 30.30 112 GLN A CA 1
ATOM 742 C C . GLN A 1 96 ? 14.120 2.755 77.171 1.00 32.36 112 GLN A C 1
ATOM 743 O O . GLN A 1 96 ? 12.903 2.835 77.378 1.00 33.31 112 GLN A O 1
ATOM 749 N N . HIS A 1 97 ? 14.993 2.390 78.102 1.00 33.01 113 HIS A N 1
ATOM 750 C CA . HIS A 1 97 ? 14.569 1.970 79.429 1.00 33.61 113 HIS A CA 1
ATOM 751 C C . HIS A 1 97 ? 15.289 2.755 80.512 1.00 32.05 113 HIS A C 1
ATOM 752 O O . HIS A 1 97 ? 16.387 3.275 80.296 1.00 31.22 113 HIS A O 1
ATOM 759 N N . ASP A 1 98 ? 14.662 2.832 81.679 1.00 31.70 114 ASP A N 1
ATOM 760 C CA . ASP A 1 98 ? 15.214 3.571 82.801 1.00 30.94 114 ASP A CA 1
ATOM 761 C C . ASP A 1 98 ? 16.237 2.728 83.556 1.00 29.23 114 ASP A C 1
ATOM 762 O O . ASP A 1 98 ? 15.888 1.971 84.467 1.00 29.67 114 ASP A O 1
ATOM 767 N N . ASN A 1 99 ? 17.501 2.873 83.173 1.00 28.16 115 ASN A N 1
ATOM 768 C CA . ASN A 1 99 ? 18.593 2.217 83.870 1.00 27.79 115 ASN A CA 1
ATOM 769 C C . ASN A 1 99 ? 19.359 3.219 84.720 1.00 26.70 115 ASN A C 1
ATOM 770 O O . ASN A 1 99 ? 20.493 2.967 85.127 1.00 28.27 115 ASN A O 1
ATOM 775 N N . GLY A 1 100 ? 18.726 4.356 84.992 1.00 24.95 116 GLY A N 1
ATOM 776 C CA . GLY A 1 100 ? 19.362 5.406 85.764 1.00 24.42 116 GLY A CA 1
ATOM 777 C C . GLY A 1 100 ? 20.168 6.372 84.916 1.00 23.02 116 GLY A C 1
ATOM 778 O O . GLY A 1 100 ? 20.411 6.136 83.732 1.00 24.71 116 GLY A O 1
ATOM 779 N N . ASN A 1 101 ? 20.582 7.469 85.540 1.00 20.37 117 ASN A N 1
ATOM 780 C CA . ASN A 1 101 ? 21.392 8.494 84.888 1.00 19.75 117 ASN A CA 1
ATOM 781 C C . ASN A 1 101 ? 22.872 8.105 84.871 1.00 20.77 117 ASN A C 1
ATOM 782 O O . ASN A 1 101 ? 23.723 8.822 85.389 1.00 20.99 117 ASN A O 1
ATOM 787 N N . THR A 1 102 ? 23.169 6.965 84.255 1.00 20.83 118 THR A N 1
ATOM 788 C CA . THR A 1 102 ? 24.481 6.337 84.384 1.00 21.71 118 THR A CA 1
ATOM 789 C C . THR A 1 102 ? 25.266 6.272 83.081 1.00 20.90 118 THR A C 1
ATOM 790 O O . THR A 1 102 ? 26.425 5.829 83.067 1.00 21.19 118 THR A O 1
ATOM 794 N N . THR A 1 103 ? 24.621 6.673 81.989 1.00 19.35 119 THR A N 1
ATOM 795 C CA . THR A 1 103 ? 25.242 6.691 80.670 1.00 18.65 119 THR A CA 1
ATOM 796 C C . THR A 1 103 ? 24.729 7.912 79.938 1.00 17.18 119 THR A C 1
ATOM 797 O O . THR A 1 103 ? 23.734 8.520 80.352 1.00 17.45 119 THR A O 1
ATOM 801 N N . VAL A 1 104 ? 25.387 8.247 78.834 1.00 16.67 120 VAL A N 1
ATOM 802 C CA . VAL A 1 104 ? 24.963 9.353 77.984 1.00 17.39 120 VAL A CA 1
ATOM 803 C C . VAL A 1 104 ? 23.571 9.100 77.401 1.00 16.09 120 VAL A C 1
ATOM 804 O O . VAL A 1 104 ? 22.698 9.969 77.458 1.00 16.04 120 VAL A O 1
ATOM 808 N N . TYR A 1 105 ? 23.353 7.908 76.858 1.00 17.23 121 TYR A N 1
ATOM 809 C CA . TYR A 1 105 ? 22.027 7.545 76.374 1.00 18.29 121 TYR A CA 1
ATOM 810 C C . TYR A 1 105 ? 20.963 7.712 77.472 1.00 18.51 121 TYR A C 1
ATOM 811 O O . TYR A 1 105 ? 19.864 8.211 77.209 1.00 19.23 121 TYR A O 1
ATOM 820 N N . GLY A 1 106 ? 21.287 7.295 78.698 1.00 18.72 122 GLY A N 1
ATOM 821 C CA . GLY A 1 106 ? 20.392 7.471 79.833 1.00 18.41 122 GLY A CA 1
ATOM 822 C C . GLY A 1 106 ? 20.081 8.934 80.125 1.00 18.04 122 GLY A C 1
ATOM 823 O O . GLY A 1 106 ? 18.930 9.300 80.371 1.00 19.07 122 GLY A O 1
ATOM 824 N N . SER A 1 107 ? 21.111 9.777 80.086 1.00 16.90 123 SER A N 1
ATOM 825 C CA . SER A 1 107 ? 20.935 11.209 80.335 1.00 15.98 123 SER A CA 1
ATOM 826 C C . SER A 1 107 ? 20.025 11.829 79.292 1.00 16.20 123 SER A C 1
ATOM 827 O O . SER A 1 107 ? 19.202 12.686 79.607 1.00 16.85 123 SER A O 1
ATOM 830 N N . PHE A 1 108 ? 20.184 11.412 78.041 1.00 16.72 124 PHE A N 1
ATOM 831 C CA . PHE A 1 108 ? 19.341 11.962 76.988 1.00 17.71 124 PHE A CA 1
ATOM 832 C C . PHE A 1 108 ? 17.894 11.524 77.153 1.00 18.63 124 PHE A C 1
ATOM 833 O O . PHE A 1 108 ? 16.980 12.291 76.842 1.00 19.70 124 PHE A O 1
ATOM 841 N N . ARG A 1 109 ? 17.686 10.316 77.671 1.00 18.59 125 ARG A N 1
ATOM 842 C CA . ARG A 1 109 ? 16.340 9.854 77.988 1.00 18.53 125 ARG A CA 1
ATOM 843 C C . ARG A 1 109 ? 15.680 10.791 79.002 1.00 18.64 125 ARG A C 1
ATOM 844 O O . ARG A 1 109 ? 14.538 11.224 78.816 1.00 19.48 125 ARG A O 1
ATOM 852 N N . ILE A 1 110 ? 16.414 11.120 80.058 1.00 19.51 126 ILE A N 1
ATOM 853 C CA . ILE A 1 110 ? 15.928 12.026 81.093 1.00 19.72 126 ILE A CA 1
ATOM 854 C C . ILE A 1 110 ? 15.631 13.420 80.533 1.00 18.72 126 ILE A C 1
ATOM 855 O O . ILE A 1 110 ? 14.581 14.004 80.811 1.00 20.04 126 ILE A O 1
ATOM 860 N N . ILE A 1 111 ? 16.550 13.942 79.726 1.00 18.37 127 ILE A N 1
ATOM 861 C CA . ILE A 1 111 ? 16.405 15.284 79.176 1.00 16.95 127 ILE A CA 1
ATOM 862 C C . ILE A 1 111 ? 15.237 15.381 78.200 1.00 16.76 127 ILE A C 1
ATOM 863 O O . ILE A 1 111 ? 14.406 16.283 78.305 1.00 18.27 127 ILE A O 1
ATOM 868 N N . ILE A 1 112 ? 15.157 14.444 77.264 1.00 18.32 128 ILE A N 1
ATOM 869 C CA . ILE A 1 112 ? 14.070 14.471 76.289 1.00 20.30 128 ILE A CA 1
ATOM 870 C C . ILE A 1 112 ? 12.719 14.239 76.967 1.00 20.00 128 ILE A C 1
ATOM 871 O O . ILE A 1 112 ? 11.718 14.859 76.604 1.00 22.51 128 ILE A O 1
ATOM 876 N N . SER A 1 113 ? 12.694 13.381 77.981 1.00 21.35 129 SER A N 1
ATOM 877 C CA . SER A 1 113 ? 11.458 13.165 78.733 1.00 21.89 129 SER A CA 1
ATOM 878 C C . SER A 1 113 ? 10.994 14.436 79.438 1.00 22.49 129 SER A C 1
ATOM 879 O O . SER A 1 113 ? 9.801 14.740 79.445 1.00 23.24 129 SER A O 1
ATOM 882 N N . LYS A 1 114 ? 11.935 15.188 80.014 1.00 22.76 130 LYS A N 1
ATOM 883 C CA . LYS A 1 114 ? 11.588 16.448 80.677 1.00 22.91 130 LYS A CA 1
ATOM 884 C C . LYS A 1 114 ? 11.008 17.445 79.686 1.00 21.93 130 LYS A C 1
ATOM 885 O O . LYS A 1 114 ? 10.019 18.120 79.972 1.00 23.07 130 LYS A O 1
ATOM 891 N N . ILE A 1 115 ? 11.637 17.546 78.523 1.00 21.10 131 ILE A N 1
ATOM 892 C CA . ILE A 1 115 ? 11.164 18.457 77.487 1.00 21.71 131 ILE A CA 1
ATOM 893 C C . ILE A 1 115 ? 9.713 18.152 77.119 1.00 22.86 131 ILE A C 1
ATOM 894 O O . ILE A 1 115 ? 8.872 19.053 77.038 1.00 23.90 131 ILE A O 1
ATOM 899 N N . ARG A 1 116 ? 9.419 16.871 76.930 1.00 23.20 132 ARG A N 1
ATOM 900 C CA . ARG A 1 116 ? 8.078 16.447 76.554 1.00 25.07 132 ARG A CA 1
ATOM 901 C C . ARG A 1 116 ? 7.069 16.681 77.680 1.00 26.10 132 ARG A C 1
ATOM 902 O O . ARG A 1 116 ? 5.896 16.948 77.425 1.00 28.28 132 ARG A O 1
ATOM 910 N N . GLN A 1 117 ? 7.533 16.605 78.924 1.00 26.53 133 GLN A N 1
ATOM 911 C CA . GLN A 1 117 ? 6.697 16.964 80.067 1.00 28.59 133 GLN A CA 1
ATOM 912 C C . GLN A 1 117 ? 6.379 18.461 80.049 1.00 27.66 133 GLN A C 1
ATOM 913 O O . GLN A 1 117 ? 5.239 18.866 80.286 1.00 28.30 133 GLN A O 1
ATOM 919 N N . LEU A 1 118 ? 7.395 19.275 79.767 1.00 27.03 134 LEU A N 1
ATOM 920 C CA . LEU A 1 118 ? 7.235 20.726 79.716 1.00 26.02 134 LEU A CA 1
ATOM 921 C C . LEU A 1 118 ? 6.314 21.151 78.583 1.00 26.18 134 LEU A C 1
ATOM 922 O O . LEU A 1 118 ? 5.453 22.013 78.761 1.00 27.48 134 LEU A O 1
ATOM 927 N N . ASN A 1 119 ? 6.510 20.556 77.414 1.00 24.75 135 ASN A N 1
ATOM 928 C CA . ASN A 1 119 ? 5.657 20.817 76.270 1.00 26.18 135 ASN A CA 1
ATOM 929 C C . ASN A 1 119 ? 5.682 19.644 75.300 1.00 26.42 135 ASN A C 1
ATOM 930 O O . ASN A 1 119 ? 6.605 19.516 74.501 1.00 26.07 135 ASN A O 1
ATOM 935 N N . PRO A 1 120 ? 4.654 18.783 75.362 1.00 27.51 136 PRO A N 1
ATOM 936 C CA . PRO A 1 120 ? 4.597 17.627 74.459 1.00 28.55 136 PRO A CA 1
ATOM 937 C C . PRO A 1 120 ? 4.519 18.025 72.981 1.00 28.77 136 PRO A C 1
ATOM 938 O O . PRO A 1 120 ? 4.749 17.176 72.120 1.00 30.32 136 PRO A O 1
ATOM 942 N N . GLU A 1 121 ? 4.228 19.295 72.700 1.00 27.05 137 GLU A N 1
ATOM 943 C CA . GLU A 1 121 ? 4.106 19.782 71.324 1.00 27.03 137 GLU A CA 1
ATOM 944 C C . GLU A 1 121 ? 5.364 20.462 70.797 1.00 27.18 137 GLU A C 1
ATOM 945 O O . GLU A 1 121 ? 5.445 20.791 69.615 1.00 28.03 137 GLU A O 1
ATOM 951 N N . ALA A 1 122 ? 6.333 20.691 71.674 1.00 25.57 138 ALA A N 1
ATOM 952 C CA . ALA A 1 122 ? 7.546 21.403 71.280 1.00 25.39 138 ALA A CA 1
ATOM 953 C C . ALA A 1 122 ? 8.400 20.611 70.295 1.00 25.69 138 ALA A C 1
ATOM 954 O O . ALA A 1 122 ? 8.479 19.382 70.368 1.00 26.75 138 ALA A O 1
ATOM 956 N N . LYS A 1 123 ? 9.034 21.327 69.371 1.00 24.67 139 LYS A N 1
ATOM 957 C CA . LYS A 1 123 ? 10.036 20.722 68.501 1.00 24.05 139 LYS A CA 1
ATOM 958 C C . LYS A 1 123 ? 11.331 20.495 69.267 1.00 22.32 139 LYS A C 1
ATOM 959 O O . LYS A 1 123 ? 11.681 21.265 70.163 1.00 22.12 139 LYS A O 1
ATOM 963 N N . ILE A 1 124 ? 12.032 19.423 68.915 1.00 21.28 140 ILE A N 1
ATOM 964 C CA . ILE A 1 124 ? 13.314 19.107 69.531 1.00 21.28 140 ILE A CA 1
ATOM 965 C C . ILE A 1 124 ? 14.386 18.933 68.461 1.00 20.19 140 ILE A C 1
ATOM 966 O O . ILE A 1 124 ? 14.153 18.304 67.428 1.00 21.83 140 ILE A O 1
ATOM 971 N N . VAL A 1 125 ? 15.554 19.518 68.701 1.00 18.94 141 VAL A N 1
ATOM 972 C CA . VAL A 1 125 ? 16.705 19.317 67.834 1.00 19.07 141 VAL A CA 1
ATOM 973 C C . VAL A 1 125 ? 17.900 18.927 68.697 1.00 19.10 141 VAL A C 1
ATOM 974 O O . VAL A 1 125 ? 18.148 19.543 69.730 1.00 19.28 141 VAL A O 1
ATOM 978 N N . LEU A 1 126 ? 18.624 17.886 68.289 1.00 18.02 142 LEU A N 1
ATOM 979 C CA . LEU A 1 126 ? 19.858 17.508 68.968 1.00 17.67 142 LEU A CA 1
ATOM 980 C C . LEU A 1 126 ? 21.052 17.968 68.143 1.00 18.02 142 LEU A C 1
ATOM 981 O O . LEU A 1 126 ? 20.990 18.009 66.915 1.00 19.21 142 LEU A O 1
ATOM 986 N N . ILE A 1 127 ? 22.135 18.319 68.825 1.00 16.99 143 ILE A N 1
ATOM 987 C CA . ILE A 1 127 ? 23.354 18.763 68.161 1.00 17.43 143 ILE A CA 1
ATOM 988 C C . ILE A 1 127 ? 24.520 17.901 68.623 1.00 17.71 143 ILE A C 1
ATOM 989 O O . ILE A 1 127 ? 24.775 17.809 69.820 1.00 18.47 143 ILE A O 1
ATOM 994 N N . THR A 1 128 ? 25.219 17.253 67.693 1.00 17.03 144 THR A N 1
ATOM 995 C CA . THR A 1 128 ? 26.371 16.433 68.083 1.00 17.39 144 THR A CA 1
ATOM 996 C C . THR A 1 128 ? 27.535 17.290 68.561 1.00 17.82 144 THR A C 1
ATOM 997 O O . THR A 1 128 ? 27.671 18.441 68.152 1.00 17.54 144 THR A O 1
ATOM 1001 N N . PRO A 1 129 ? 28.385 16.729 69.428 1.00 17.35 145 PRO A N 1
ATOM 1002 C CA . PRO A 1 129 ? 29.571 17.503 69.792 1.00 16.53 145 PRO A CA 1
ATOM 1003 C C . PRO A 1 129 ? 30.429 17.820 68.574 1.00 16.26 145 PRO A C 1
ATOM 1004 O O . PRO A 1 129 ? 30.520 17.034 67.628 1.00 19.04 145 PRO A O 1
ATOM 1016 N N . GLN A 1 131 ? 34.148 18.375 66.917 1.00 14.04 147 GLN A N 1
ATOM 1017 C CA . GLN A 1 131 ? 35.505 17.930 67.195 1.00 14.55 147 GLN A CA 1
ATOM 1018 C C . GLN A 1 131 ? 36.235 19.009 67.988 1.00 15.48 147 GLN A C 1
ATOM 1019 O O . GLN A 1 131 ? 35.845 20.186 67.995 1.00 15.83 147 GLN A O 1
ATOM 1025 N N . ARG A 1 132 ? 37.270 18.598 68.697 1.00 14.44 148 ARG A N 1
ATOM 1026 C CA . ARG A 1 132 ? 38.014 19.524 69.534 1.00 14.71 148 ARG A CA 1
ATOM 1027 C C . ARG A 1 132 ? 39.485 19.188 69.479 1.00 14.07 148 ARG A C 1
ATOM 1028 O O . ARG A 1 132 ? 39.867 18.012 69.481 1.00 15.57 148 ARG A O 1
ATOM 1036 N N . ASN A 1 133 ? 40.324 20.211 69.393 1.00 13.98 149 ASN A N 1
ATOM 1037 C CA . ASN A 1 133 ? 41.749 19.957 69.500 1.00 15.29 149 ASN A CA 1
ATOM 1038 C C . ASN A 1 133 ? 42.197 20.156 70.941 1.00 15.23 149 ASN A C 1
ATOM 1039 O O . ASN A 1 133 ? 41.351 20.245 71.833 1.00 16.05 149 ASN A O 1
ATOM 1044 N N . ASP A 1 134 ? 43.506 20.193 71.178 1.00 15.24 150 ASP A N 1
ATOM 1045 C CA . ASP A 1 134 ? 44.013 20.405 72.531 1.00 17.19 150 ASP A CA 1
ATOM 1046 C C . ASP A 1 134 ? 43.404 21.681 73.095 1.00 17.51 150 ASP A C 1
ATOM 1047 O O . ASP A 1 134 ? 43.485 22.743 72.481 1.00 18.67 150 ASP A O 1
ATOM 1052 N N . PHE A 1 135 ? 42.796 21.564 74.268 1.00 15.88 151 PHE A N 1
ATOM 1053 C CA . PHE A 1 135 ? 42.157 22.687 74.930 1.00 16.31 151 PHE A CA 1
ATOM 1054 C C . PHE A 1 135 ? 43.050 23.231 76.029 1.00 16.01 151 PHE A C 1
ATOM 1055 O O . PHE A 1 135 ? 43.606 22.460 76.807 1.00 17.43 151 PHE A O 1
ATOM 1063 N N . VAL A 1 136 ? 43.200 24.553 76.084 1.00 17.00 152 VAL A N 1
ATOM 1064 C CA . VAL A 1 136 ? 43.847 25.209 77.215 1.00 17.22 152 VAL A CA 1
ATOM 1065 C C . VAL A 1 136 ? 42.966 26.368 77.665 1.00 17.35 152 VAL A C 1
ATOM 1066 O O . VAL A 1 136 ? 42.666 27.263 76.882 1.00 18.44 152 VAL A O 1
ATOM 1070 N N . TYR A 1 137 ? 42.525 26.330 78.919 1.00 18.11 153 TYR A N 1
ATOM 1071 C CA . TYR A 1 137 ? 41.609 27.336 79.441 1.00 19.41 153 TYR A CA 1
ATOM 1072 C C . TYR A 1 137 ? 42.268 28.717 79.497 1.00 20.08 153 TYR A C 1
ATOM 1073 O O . TYR A 1 137 ? 43.328 28.893 80.099 1.00 20.55 153 TYR A O 1
ATOM 1082 N N . ILE A 1 138 ? 41.622 29.698 78.876 1.00 21.23 154 ILE A N 1
ATOM 1083 C CA . ILE A 1 138 ? 42.184 31.036 78.760 1.00 23.57 154 ILE A CA 1
ATOM 1084 C C . ILE A 1 138 ? 42.384 31.739 80.111 1.00 25.62 154 ILE A C 1
ATOM 1085 O O . ILE A 1 138 ? 43.246 32.616 80.242 1.00 28.54 154 ILE A O 1
ATOM 1090 N N . ALA A 1 139 ? 41.611 31.344 81.122 1.00 25.49 155 ALA A N 1
ATOM 1091 C CA . ALA A 1 139 ? 41.716 31.980 82.435 1.00 26.68 155 ALA A CA 1
ATOM 1092 C C . ALA A 1 139 ? 42.607 31.202 83.404 1.00 27.85 155 ALA A C 1
ATOM 1093 O O . ALA A 1 139 ? 42.916 31.692 84.494 1.00 29.03 155 ALA A O 1
ATOM 1095 N N . ASP A 1 140 ? 43.020 30.000 83.005 1.00 27.64 156 ASP A N 1
ATOM 1096 C CA . ASP A 1 140 ? 43.866 29.150 83.844 1.00 28.16 156 ASP A CA 1
ATOM 1097 C C . ASP A 1 140 ? 44.403 27.979 83.027 1.00 26.37 156 ASP A C 1
ATOM 1098 O O . ASP A 1 140 ? 43.727 26.967 82.864 1.00 25.20 156 ASP A O 1
ATOM 1103 N N . ALA A 1 141 ? 45.633 28.113 82.540 1.00 26.05 157 ALA A N 1
ATOM 1104 C CA . ALA A 1 141 ? 46.220 27.123 81.640 1.00 24.66 157 ALA A CA 1
ATOM 1105 C C . ALA A 1 141 ? 46.467 25.749 82.264 1.00 24.20 157 ALA A C 1
ATOM 1106 O O . ALA A 1 141 ? 46.738 24.790 81.543 1.00 23.40 157 ALA A O 1
ATOM 1108 N N . LYS A 1 142 ? 46.376 25.653 83.591 1.00 25.67 158 LYS A N 1
ATOM 1109 C CA . LYS A 1 142 ? 46.494 24.368 84.277 1.00 26.14 158 LYS A CA 1
ATOM 1110 C C . LYS A 1 142 ? 45.265 23.507 84.006 1.00 25.60 158 LYS A C 1
ATOM 1111 O O . LYS A 1 142 ? 45.291 22.286 84.183 1.00 27.31 158 LYS A O 1
ATOM 1117 N N . ASN A 1 143 ? 44.187 24.163 83.592 1.00 22.85 159 ASN A N 1
ATOM 1118 C CA . ASN A 1 143 ? 42.998 23.484 83.115 1.00 21.86 159 ASN A CA 1
ATOM 1119 C C . ASN A 1 143 ? 43.167 23.268 81.620 1.00 19.95 159 ASN A C 1
ATOM 1120 O O . ASN A 1 143 ? 43.041 24.199 80.820 1.00 19.50 159 ASN A O 1
ATOM 1125 N N . ASN A 1 144 ? 43.482 22.037 81.251 1.00 18.22 160 ASN A N 1
ATOM 1126 C CA . ASN A 1 144 ? 43.705 21.713 79.858 1.00 18.94 160 ASN A CA 1
ATOM 1127 C C . ASN A 1 144 ? 43.297 20.275 79.548 1.00 17.74 160 ASN A C 1
ATOM 1128 O O . ASN A 1 144 ? 43.055 19.485 80.459 1.00 22.41 160 ASN A O 1
ATOM 1133 N N . ALA A 1 145 ? 43.222 19.939 78.264 1.00 16.02 161 ALA A N 1
ATOM 1134 C CA . ALA A 1 145 ? 42.764 18.618 77.835 1.00 15.14 161 ALA A CA 1
ATOM 1135 C C . ALA A 1 145 ? 43.294 18.323 76.446 1.00 15.37 161 ALA A C 1
ATOM 1136 O O . ALA A 1 145 ? 43.516 19.233 75.659 1.00 17.31 161 ALA A O 1
ATOM 1138 N N . PHE A 1 146 ? 43.506 17.049 76.141 1.00 15.16 162 PHE A N 1
ATOM 1139 C CA . PHE A 1 146 ? 43.930 16.691 74.796 1.00 15.30 162 PHE A CA 1
ATOM 1140 C C . PHE A 1 146 ? 42.758 16.642 73.827 1.00 14.82 162 PHE A C 1
ATOM 1141 O O . PHE A 1 146 ? 41.601 16.586 74.249 1.00 15.47 162 PHE A O 1
ATOM 1149 N N . GLY A 1 147 ? 43.068 16.683 72.532 1.00 15.19 163 GLY A N 1
ATOM 1150 C CA . GLY A 1 147 ? 42.049 16.738 71.499 1.00 15.87 163 GLY A CA 1
ATOM 1151 C C . GLY A 1 147 ? 41.413 15.400 71.173 1.00 15.84 163 GLY A C 1
ATOM 1152 O O . GLY A 1 147 ? 41.879 14.350 71.622 1.00 17.04 163 GLY A O 1
ATOM 1153 N N . SER A 1 148 ? 40.371 15.432 70.348 1.00 15.76 164 SER A N 1
ATOM 1154 C CA . SER A 1 148 ? 39.592 14.223 70.074 1.00 15.90 164 SER A CA 1
ATOM 1155 C C . SER A 1 148 ? 40.252 13.277 69.060 1.00 16.65 164 SER A C 1
ATOM 1156 O O . SER A 1 148 ? 39.660 12.292 68.649 1.00 17.57 164 SER A O 1
ATOM 1159 N N . TYR A 1 149 ? 41.486 13.583 68.670 1.00 15.62 165 TYR A N 1
ATOM 1160 C CA . TYR A 1 149 ? 42.321 12.624 67.941 1.00 15.68 165 TYR A CA 1
ATOM 1161 C C . TYR A 1 149 ? 42.742 11.434 68.834 1.00 16.96 165 TYR A C 1
ATOM 1162 O O . TYR A 1 149 ? 43.227 10.423 68.331 1.00 20.05 165 TYR A O 1
ATOM 1171 N N . GLN A 1 150 ? 42.569 11.567 70.150 1.00 16.07 166 GLN A N 1
ATOM 1172 C CA . GLN A 1 150 ? 42.959 10.532 71.104 1.00 17.17 166 GLN A CA 1
ATOM 1173 C C . GLN A 1 150 ? 41.732 10.058 71.884 1.00 16.35 166 GLN A C 1
ATOM 1174 O O . GLN A 1 150 ? 40.800 10.837 72.113 1.00 16.10 166 GLN A O 1
ATOM 1180 N N . LYS A 1 151 ? 41.723 8.785 72.276 1.00 15.94 167 LYS A N 1
ATOM 1181 C CA . LYS A 1 151 ? 40.649 8.265 73.125 1.00 14.73 167 LYS A CA 1
ATOM 1182 C C . LYS A 1 151 ? 40.791 8.774 74.547 1.00 15.91 167 LYS A C 1
ATOM 1183 O O . LYS A 1 151 ? 41.902 9.028 75.019 1.00 17.30 167 LYS A O 1
ATOM 1189 N N . LYS A 1 152 ? 39.660 8.908 75.228 1.00 14.81 168 LYS A N 1
ATOM 1190 C CA . LYS A 1 152 ? 39.670 9.207 76.644 1.00 13.56 168 LYS A CA 1
ATOM 1191 C C . LYS A 1 152 ? 38.934 8.071 77.314 1.00 15.20 168 LYS A C 1
ATOM 1192 O O . LYS A 1 152 ? 37.785 7.787 76.972 1.00 15.80 168 LYS A O 1
ATOM 1198 N N . ASN A 1 153 ? 39.611 7.396 78.238 1.00 15.96 169 ASN A N 1
ATOM 1199 C CA A ASN A 1 153 ? 39.023 6.252 78.922 0.53 17.00 169 ASN A CA 1
ATOM 1200 C CA B ASN A 1 153 ? 39.029 6.244 78.924 0.47 17.32 169 ASN A CA 1
ATOM 1201 C C . ASN A 1 153 ? 38.426 5.239 77.941 1.00 17.47 169 ASN A C 1
ATOM 1202 O O . ASN A 1 153 ? 37.342 4.704 78.162 1.00 19.35 169 ASN A O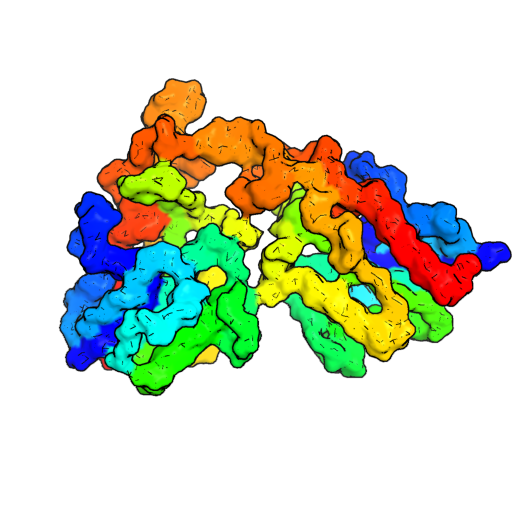 1
ATOM 1211 N N . GLY A 1 154 ? 39.136 4.991 76.842 1.00 17.05 170 GLY A N 1
ATOM 1212 C CA . GLY A 1 154 ? 38.731 3.977 75.888 1.00 16.94 170 GLY A CA 1
ATOM 1213 C C . GLY A 1 154 ? 37.596 4.365 74.968 1.00 16.77 170 GLY A C 1
ATOM 1214 O O . GLY A 1 154 ? 37.077 3.525 74.241 1.00 18.37 170 GLY A O 1
ATOM 1215 N N . GLN A 1 155 ? 37.213 5.636 74.982 1.00 15.61 171 GLN A N 1
ATOM 1216 C CA . GLN A 1 155 ? 36.124 6.112 74.123 1.00 15.80 171 GLN A CA 1
ATOM 1217 C C . GLN A 1 155 ? 36.560 7.258 73.228 1.00 15.32 171 GLN A C 1
ATOM 1218 O O . GLN A 1 155 ? 37.295 8.146 73.662 1.00 16.00 171 GLN A O 1
ATOM 1224 N N . THR A 1 156 ? 36.109 7.241 71.975 1.00 15.48 172 THR A N 1
ATOM 1225 C CA . THR A 1 156 ? 36.328 8.378 71.086 1.00 15.92 172 THR A CA 1
ATOM 1226 C C . THR A 1 156 ? 35.176 9.351 71.225 1.00 16.00 172 THR A C 1
ATOM 1227 O O . THR A 1 156 ? 34.068 8.969 71.599 1.00 16.63 172 THR A O 1
ATOM 1231 N N . LEU A 1 157 ? 35.426 10.608 70.897 1.00 15.32 173 LEU A N 1
ATOM 1232 C CA . LEU A 1 157 ? 34.366 11.606 70.910 1.00 13.62 173 LEU A CA 1
ATOM 1233 C C . LEU A 1 157 ? 33.336 11.253 69.843 1.00 14.81 173 LEU A C 1
ATOM 1234 O O . LEU A 1 157 ? 32.132 11.504 70.013 1.00 14.86 173 LEU A O 1
ATOM 1239 N N . GLU A 1 158 ? 33.798 10.631 68.761 1.00 15.95 174 GLU A N 1
ATOM 1240 C CA . GLU A 1 158 ? 32.887 10.220 67.706 1.00 16.44 174 GLU A CA 1
ATOM 1241 C C . GLU A 1 158 ? 31.784 9.291 68.218 1.00 17.06 174 GLU A C 1
ATOM 1242 O O . GLU A 1 158 ? 30.656 9.341 67.726 1.00 17.16 174 GLU A O 1
ATOM 1248 N N . GLU A 1 159 ? 32.100 8.450 69.204 1.00 16.48 175 GLU A N 1
ATOM 1249 C CA . GLU A 1 159 ? 31.077 7.576 69.781 1.00 16.67 175 GLU A CA 1
ATOM 1250 C C . GLU A 1 159 ? 29.934 8.372 70.393 1.00 17.04 175 GLU A C 1
ATOM 1251 O O . GLU A 1 159 ? 28.777 7.945 70.359 1.00 16.72 175 GLU A O 1
ATOM 1257 N N . PHE A 1 160 ? 30.271 9.520 70.970 1.00 16.18 176 PHE A N 1
ATOM 1258 C CA . PHE A 1 160 ? 29.274 10.409 71.561 1.00 15.24 176 PHE A CA 1
ATOM 1259 C C . PHE A 1 160 ? 28.407 11.036 70.473 1.00 15.75 176 PHE A C 1
ATOM 1260 O O . PHE A 1 160 ? 27.186 11.109 70.604 1.00 16.51 176 PHE A O 1
ATOM 1268 N N . ALA A 1 161 ? 29.034 11.484 69.393 1.00 16.50 177 ALA A N 1
ATOM 1269 C CA . ALA A 1 161 ? 28.278 11.994 68.257 1.00 16.87 177 ALA A CA 1
ATOM 1270 C C . ALA A 1 161 ? 27.357 10.912 67.703 1.00 17.22 177 ALA A C 1
ATOM 1271 O O . ALA A 1 161 ? 26.201 11.177 67.369 1.00 18.42 177 ALA A O 1
ATOM 1273 N N . ASN A 1 162 ? 27.862 9.686 67.625 1.00 17.00 178 ASN A N 1
ATOM 1274 C CA . ASN A 1 162 ? 27.072 8.596 67.069 1.00 18.88 178 ASN A CA 1
ATOM 1275 C C . ASN A 1 162 ? 25.875 8.246 67.950 1.00 18.82 178 ASN A C 1
ATOM 1276 O O . ASN A 1 162 ? 24.794 7.924 67.443 1.00 20.02 178 ASN A O 1
ATOM 1281 N N . ALA A 1 163 ? 26.058 8.321 69.265 1.00 17.64 179 ALA A N 1
ATOM 1282 C CA . ALA A 1 163 ? 24.937 8.118 70.183 1.00 18.64 179 ALA A CA 1
ATOM 1283 C C . ALA A 1 163 ? 23.828 9.149 69.942 1.00 19.46 179 ALA A C 1
ATOM 1284 O O . ALA A 1 163 ? 22.646 8.802 69.876 1.00 19.74 179 ALA A O 1
ATOM 1286 N N . VAL A 1 164 ? 24.209 10.415 69.807 1.00 17.67 180 VAL A N 1
ATOM 1287 C CA . VAL A 1 164 ? 23.237 11.469 69.537 1.00 16.84 180 VAL A CA 1
ATOM 1288 C C . VAL A 1 164 ? 22.516 11.203 68.210 1.00 18.48 180 VAL A C 1
ATOM 1289 O O . VAL A 1 164 ? 21.295 11.311 68.121 1.00 19.19 180 VAL A O 1
ATOM 1293 N N . LEU A 1 165 ? 23.276 10.831 67.186 1.00 18.74 181 LEU A N 1
ATOM 1294 C CA . LEU A 1 165 ? 22.686 10.494 65.894 1.00 19.47 181 LEU A CA 1
ATOM 1295 C C . LEU A 1 165 ? 21.712 9.326 66.018 1.00 20.85 181 LEU A C 1
ATOM 1296 O O . LEU A 1 165 ? 20.635 9.337 65.427 1.00 22.10 181 LEU A O 1
ATOM 1301 N N . THR A 1 166 ? 22.095 8.317 66.791 1.00 21.44 182 THR A N 1
ATOM 1302 C CA . THR A 1 166 ? 21.241 7.148 66.998 1.00 22.15 182 THR A CA 1
ATOM 1303 C C . THR A 1 166 ? 19.931 7.510 67.695 1.00 22.42 182 THR A C 1
ATOM 1304 O O . THR A 1 166 ? 18.872 7.040 67.296 1.00 23.99 182 THR A O 1
ATOM 1308 N N . ILE A 1 167 ? 20.000 8.353 68.723 1.00 22.01 183 ILE A N 1
ATOM 1309 C CA . ILE A 1 167 ? 18.796 8.801 69.424 1.00 22.09 183 ILE A CA 1
ATOM 1310 C C . ILE A 1 167 ? 17.896 9.597 68.492 1.00 23.26 183 ILE A C 1
ATOM 1311 O O . ILE A 1 167 ? 16.673 9.434 68.505 1.00 23.91 183 ILE A O 1
ATOM 1316 N N . GLY A 1 168 ? 18.508 10.458 67.683 1.00 23.49 184 GLY A N 1
ATOM 1317 C CA . GLY A 1 168 ? 17.776 11.227 66.693 1.00 24.40 184 GLY A CA 1
ATOM 1318 C C . GLY A 1 168 ? 17.020 10.330 65.729 1.00 25.71 184 GLY A C 1
ATOM 1319 O O . GLY A 1 168 ? 15.834 10.542 65.471 1.00 26.08 184 GLY A O 1
ATOM 1320 N N . ARG A 1 169 ? 17.704 9.321 65.194 1.00 26.49 185 ARG A N 1
ATOM 1321 C CA . ARG A 1 169 ? 17.067 8.377 64.283 1.00 29.15 185 ARG A CA 1
ATOM 1322 C C . ARG A 1 169 ? 15.933 7.613 64.959 1.00 29.77 185 ARG A C 1
ATOM 1323 O O . ARG A 1 169 ? 14.891 7.391 64.355 1.00 30.39 185 ARG A O 1
ATOM 1331 N N . TYR A 1 170 ? 16.143 7.213 66.209 1.00 29.33 186 TYR A N 1
ATOM 1332 C CA . TYR A 1 170 ? 15.150 6.432 66.937 1.00 30.45 186 TYR A CA 1
ATOM 1333 C C . TYR A 1 170 ? 13.884 7.237 67.201 1.00 30.36 186 TYR A C 1
ATOM 1334 O O . TYR A 1 170 ? 12.776 6.721 67.074 1.00 31.41 186 TYR A O 1
ATOM 1343 N N . GLU A 1 171 ? 14.057 8.503 67.562 1.00 29.46 187 GLU A N 1
ATOM 1344 C CA . GLU A 1 171 ? 12.931 9.360 67.919 1.00 29.24 187 GLU A CA 1
ATOM 1345 C C . GLU A 1 171 ? 12.371 10.144 66.736 1.00 30.69 187 GLU A C 1
ATOM 1346 O O . GLU A 1 171 ? 11.364 10.848 66.873 1.00 32.31 187 GLU A O 1
ATOM 1352 N N . GLN A 1 172 ? 13.023 10.014 65.583 1.00 30.46 188 GLN A N 1
ATOM 1353 C CA . GLN A 1 172 ? 12.729 10.844 64.417 1.00 32.37 188 GLN A CA 1
ATOM 1354 C C . GLN A 1 172 ? 12.847 12.321 64.785 1.00 31.79 188 GLN A C 1
ATOM 1355 O O . GLN A 1 172 ? 11.984 13.140 64.460 1.00 33.95 188 GLN A O 1
ATOM 1361 N N . ILE A 1 173 ? 13.930 12.633 65.487 1.00 29.15 189 ILE A N 1
ATOM 1362 C CA . ILE A 1 173 ? 14.271 13.991 65.879 1.00 28.11 189 ILE A CA 1
ATOM 1363 C C . ILE A 1 173 ? 15.468 14.435 65.050 1.00 26.74 189 ILE A C 1
ATOM 1364 O O . ILE A 1 173 ? 16.455 13.715 64.958 1.00 26.26 189 ILE A O 1
ATOM 1369 N N . PRO A 1 174 ? 15.384 15.622 64.434 1.00 24.66 190 PRO A N 1
ATOM 1370 C CA . PRO A 1 174 ? 16.512 16.085 63.618 1.00 23.65 190 PRO A CA 1
ATOM 1371 C C . PRO A 1 174 ? 17.782 16.289 64.442 1.00 22.31 190 PRO A C 1
ATOM 1372 O O . PRO A 1 174 ? 17.719 16.692 65.608 1.00 22.31 190 PRO A O 1
ATOM 1376 N N . VAL A 1 175 ? 18.922 16.010 63.822 1.00 21.00 191 VAL A N 1
ATOM 1377 C CA . VAL A 1 175 ? 20.215 16.173 64.463 1.00 21.10 191 VAL A CA 1
ATOM 1378 C C . VAL A 1 175 ? 21.122 17.054 63.608 1.00 20.43 191 VAL A C 1
ATOM 1379 O O . VAL A 1 175 ? 21.285 16.820 62.409 1.00 24.24 191 VAL A O 1
ATOM 1383 N N . VAL A 1 176 ? 21.678 18.095 64.214 1.00 19.64 192 VAL A N 1
ATOM 1384 C CA . VAL A 1 176 ? 22.732 18.868 63.578 1.00 18.82 192 VAL A CA 1
ATOM 1385 C C . VAL A 1 176 ? 24.037 18.138 63.845 1.00 18.91 192 VAL A C 1
ATOM 1386 O O . VAL A 1 176 ? 24.494 18.075 64.985 1.00 17.67 192 VAL A O 1
ATOM 1390 N N . ASP A 1 177 ? 24.633 17.577 62.798 1.00 19.55 193 ASP A N 1
ATOM 1391 C CA . ASP A 1 177 ? 25.851 16.784 62.969 1.00 19.93 193 ASP A CA 1
ATOM 1392 C C . ASP A 1 177 ? 27.085 17.661 62.806 1.00 18.53 193 ASP A C 1
ATOM 1393 O O . ASP A 1 177 ? 27.648 17.759 61.714 1.00 20.29 193 ASP A O 1
ATOM 1398 N N . LEU A 1 178 ? 27.510 18.298 63.890 1.00 17.79 194 LEU A N 1
ATOM 1399 C CA . LEU A 1 178 ? 28.742 19.081 63.845 1.00 15.98 194 LEU A CA 1
ATOM 1400 C C . LEU A 1 178 ? 29.983 18.197 63.744 1.00 17.04 194 LEU A C 1
ATOM 1401 O O . LEU A 1 178 ? 30.968 18.580 63.117 1.00 17.95 194 LEU A O 1
ATOM 1406 N N . TYR A 1 179 ? 29.939 17.025 64.372 1.00 16.71 195 TYR A N 1
ATOM 1407 C CA . TYR A 1 179 ? 31.10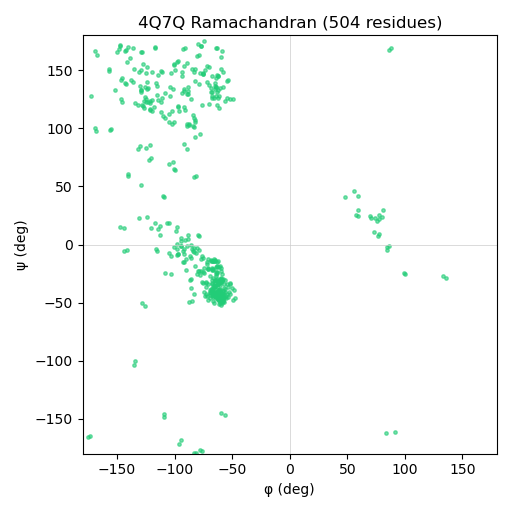7 16.154 64.401 1.00 16.91 195 TYR A CA 1
ATOM 1408 C C . TYR A 1 179 ? 31.571 15.827 62.985 1.00 18.33 195 TYR A C 1
ATOM 1409 O O . TYR A 1 179 ? 32.764 15.879 62.683 1.00 19.31 195 TYR A O 1
ATOM 1418 N N . HIS A 1 180 ? 30.622 15.500 62.114 1.00 18.37 196 HIS A N 1
ATOM 1419 C CA . HIS A 1 180 ? 30.961 15.124 60.746 1.00 19.45 196 HIS A CA 1
ATOM 1420 C C . HIS A 1 180 ? 30.806 16.257 59.736 1.00 21.43 196 HIS A C 1
ATOM 1421 O O . HIS A 1 180 ? 30.854 16.029 58.528 1.00 24.33 196 HIS A O 1
ATOM 1428 N N . HIS A 1 181 ? 30.632 17.478 60.229 1.00 20.70 197 HIS A N 1
ATOM 1429 C CA . HIS A 1 181 ? 30.532 18.638 59.354 1.00 22.75 197 HIS A CA 1
ATOM 1430 C C . HIS A 1 181 ? 31.835 18.814 58.571 1.00 23.37 197 HIS A C 1
ATOM 1431 O O . HIS A 1 181 ? 32.906 18.874 59.160 1.00 23.68 197 HIS A O 1
ATOM 1438 N N . PRO A 1 182 ? 31.746 18.887 57.235 1.00 25.62 198 PRO A N 1
ATOM 1439 C CA . PRO A 1 182 ? 32.971 18.928 56.425 1.00 26.22 198 PRO A CA 1
ATOM 1440 C C . PRO A 1 182 ? 33.878 20.138 56.696 1.00 26.81 198 PRO A C 1
ATOM 1441 O O . PRO A 1 182 ? 35.066 20.089 56.363 1.00 27.31 198 PRO A O 1
ATOM 1445 N N . LEU A 1 183 ? 33.340 21.195 57.300 1.00 27.74 199 LEU A N 1
ATOM 1446 C CA . LEU A 1 183 ? 34.145 22.376 57.603 1.00 28.23 199 LEU A CA 1
ATOM 1447 C C . LEU A 1 183 ? 34.758 22.355 59.005 1.00 26.64 199 LEU A C 1
ATOM 1448 O O . LEU A 1 183 ? 35.671 23.130 59.297 1.00 27.54 199 LEU A O 1
ATOM 1453 N N . LEU A 1 184 ? 34.259 21.475 59.865 1.00 23.43 200 LEU A N 1
ATOM 1454 C CA . LEU A 1 184 ? 34.653 21.487 61.272 1.00 21.64 200 LEU A CA 1
ATOM 1455 C C . LEU A 1 184 ? 35.701 20.421 61.600 1.00 23.72 200 LEU A C 1
ATOM 1456 O O . LEU A 1 184 ? 35.458 19.499 62.370 1.00 23.00 200 LEU A O 1
ATOM 1461 N N . THR A 1 185 ? 36.882 20.568 61.011 1.00 25.19 201 THR A N 1
ATOM 1462 C CA . THR A 1 185 ? 37.930 19.560 61.132 1.00 25.86 201 THR A CA 1
ATOM 1463 C C . THR A 1 185 ? 39.000 19.923 62.160 1.00 24.77 201 THR A C 1
ATOM 1464 O O . THR A 1 185 ? 39.212 21.098 62.456 1.00 25.43 201 THR A O 1
ATOM 1468 N N . LEU A 1 186 ? 39.668 18.907 62.706 1.00 24.75 202 LEU A N 1
ATOM 1469 C CA . LEU A 1 186 ? 40.725 19.124 63.695 1.00 26.33 202 LEU A CA 1
ATOM 1470 C C . LEU A 1 186 ? 41.810 20.095 63.246 1.00 27.50 202 LEU A C 1
ATOM 1471 O O . LEU A 1 186 ? 42.282 20.918 64.036 1.00 28.05 202 LEU A O 1
ATOM 1476 N N . ARG A 1 187 ? 42.211 19.990 61.982 1.00 27.22 203 ARG A N 1
ATOM 1477 C CA . ARG A 1 187 ? 43.283 20.822 61.462 1.00 29.42 203 ARG A CA 1
ATOM 1478 C C . ARG A 1 187 ? 42.903 22.301 61.467 1.00 27.44 203 ARG A C 1
ATOM 1479 O O . ARG A 1 187 ? 43.773 23.170 61.408 1.00 30.58 203 ARG A O 1
ATOM 1487 N N . ASN A 1 188 ? 41.606 22.587 61.547 1.00 24.04 204 ASN A N 1
ATOM 1488 C CA . ASN A 1 188 ? 41.133 23.965 61.497 1.00 23.67 204 ASN A CA 1
ATOM 1489 C C . ASN A 1 188 ? 40.701 24.521 62.839 1.00 22.44 204 ASN A C 1
ATOM 1490 O O . ASN A 1 188 ? 40.171 25.621 62.903 1.00 21.84 204 ASN A O 1
ATOM 1503 N N . VAL A 1 190 ? 42.700 25.311 65.565 1.00 21.76 206 VAL A N 1
ATOM 1504 C CA . VAL A 1 190 ? 43.620 26.393 65.922 1.00 22.91 206 VAL A CA 1
ATOM 1505 C C . VAL A 1 190 ? 44.746 26.462 64.896 1.00 22.98 206 VAL A C 1
ATOM 1506 O O . VAL A 1 190 ? 45.080 25.451 64.284 1.00 26.40 206 VAL A O 1
ATOM 1510 N N . LYS A 1 191 ? 45.313 27.650 64.688 1.00 22.33 207 LYS A N 1
ATOM 1511 C CA . LYS A 1 191 ? 46.388 27.816 63.704 1.00 22.30 207 LYS A CA 1
ATOM 1512 C C . LYS A 1 191 ? 47.710 27.205 64.173 1.00 21.87 207 LYS A C 1
ATOM 1513 O O . LYS A 1 191 ? 48.480 26.671 63.371 1.00 23.49 207 LYS A O 1
ATOM 1519 N N . PHE A 1 192 ? 47.977 27.309 65.469 1.00 20.80 208 PHE A N 1
ATOM 1520 C CA . PHE A 1 192 ? 49.214 26.788 66.042 1.00 19.38 208 PHE A CA 1
ATOM 1521 C C . PHE A 1 192 ? 49.114 26.804 67.552 1.00 18.15 208 PHE A C 1
ATOM 1522 O O . PHE A 1 192 ? 48.204 27.416 68.118 1.00 19.49 208 PHE A O 1
ATOM 1530 N N . LYS A 1 193 ? 50.053 26.111 68.186 1.00 17.60 209 LYS A N 1
ATOM 1531 C CA . LYS A 1 193 ? 50.247 26.177 69.620 1.00 18.76 209 LYS A CA 1
ATOM 1532 C C . LYS A 1 193 ? 51.629 26.794 69.819 1.00 19.27 209 LYS A C 1
ATOM 1533 O O . LYS A 1 193 ? 52.600 26.340 69.227 1.00 19.46 209 LYS A O 1
ATOM 1539 N N . HIS A 1 194 ? 51.687 27.836 70.642 1.00 19.98 210 HIS A N 1
ATOM 1540 C CA . HIS A 1 194 ? 52.883 28.619 70.898 1.00 20.97 210 HIS A CA 1
ATOM 1541 C C . HIS A 1 194 ? 53.648 27.944 72.036 1.00 19.52 210 HIS A C 1
ATOM 1542 O O . HIS A 1 194 ? 53.262 28.051 73.196 1.00 20.96 210 HIS A O 1
ATOM 1549 N N . LEU A 1 195 ? 54.720 27.228 71.704 1.00 19.49 211 LEU A N 1
ATOM 1550 C CA . LEU A 1 195 ? 55.369 26.350 72.678 1.00 19.05 211 LEU A CA 1
ATOM 1551 C C . LEU A 1 195 ? 56.876 26.470 72.660 1.00 20.01 211 LEU A C 1
ATOM 1552 O O . LEU A 1 195 ? 57.472 26.750 71.626 1.00 20.79 211 LEU A O 1
ATOM 1557 N N . LYS A 1 196 ? 57.492 26.226 73.811 1.00 21.04 212 LYS A N 1
ATOM 1558 C CA . LYS A 1 196 ? 58.937 26.125 73.877 1.00 22.40 212 LYS A CA 1
ATOM 1559 C C . LYS A 1 196 ? 59.430 24.877 73.160 1.00 22.40 212 LYS A C 1
ATOM 1560 O O . LYS A 1 196 ? 58.869 23.789 73.313 1.00 23.78 212 LYS A O 1
ATOM 1566 N N . ASN A 1 197 ? 60.476 25.053 72.363 1.00 22.01 213 ASN A N 1
ATOM 1567 C CA . ASN A 1 197 ? 61.157 23.957 71.697 1.00 21.39 213 ASN A CA 1
ATOM 1568 C C . ASN A 1 197 ? 62.025 23.246 72.731 1.00 22.41 213 ASN A C 1
ATOM 1569 O O . ASN A 1 197 ? 62.906 23.859 73.315 1.00 23.45 213 ASN A O 1
ATOM 1574 N N . PRO A 1 198 ? 61.778 21.950 72.966 1.00 23.22 214 PRO A N 1
ATOM 1575 C CA . PRO A 1 198 ? 62.546 21.236 73.998 1.00 24.47 214 PRO A CA 1
ATOM 1576 C C . PRO A 1 198 ? 64.058 21.210 73.766 1.00 25.20 214 PRO A C 1
ATOM 1577 O O . PRO A 1 198 ? 64.808 20.977 74.709 1.00 26.33 214 PRO A O 1
ATOM 1581 N N . LYS A 1 199 ? 64.495 21.434 72.534 1.00 23.92 215 LYS A N 1
ATOM 1582 C CA . LYS A 1 199 ? 65.919 21.379 72.231 1.00 23.12 215 LYS A CA 1
ATOM 1583 C C . LYS A 1 199 ? 66.679 22.638 72.628 1.00 23.43 215 LYS A C 1
ATOM 1584 O O . LYS A 1 199 ? 67.891 22.591 72.833 1.00 25.77 215 LYS A O 1
ATOM 1590 N N . ASN A 1 200 ? 65.978 23.759 72.748 1.00 22.73 216 ASN A N 1
ATOM 1591 C CA . ASN A 1 200 ? 66.659 25.025 73.002 1.00 21.87 216 ASN A CA 1
ATOM 1592 C C . ASN A 1 200 ? 65.929 26.016 73.910 1.00 20.79 216 ASN A C 1
ATOM 1593 O O . ASN A 1 200 ? 66.480 27.059 74.255 1.00 21.45 216 ASN A O 1
ATOM 1598 N N . GLY A 1 201 ? 64.701 25.691 74.298 1.00 20.76 217 GLY A N 1
ATOM 1599 C CA . GLY A 1 201 ? 63.942 26.541 75.197 1.00 21.51 217 GLY A CA 1
ATOM 1600 C C . GLY A 1 201 ? 63.343 27.783 74.559 1.00 21.94 217 GLY A C 1
ATOM 1601 O O . GLY A 1 201 ? 62.785 28.630 75.255 1.00 24.53 217 GLY A O 1
ATOM 1602 N N . LYS A 1 202 ? 63.448 27.894 73.238 1.00 20.83 218 LYS A N 1
ATOM 1603 C CA . LYS A 1 202 ? 62.915 29.050 72.524 1.00 21.36 218 LYS A CA 1
ATOM 1604 C C . LYS A 1 202 ? 61.501 28.775 72.021 1.00 21.71 218 LYS A C 1
ATOM 1605 O O . LYS A 1 202 ? 61.168 27.647 71.675 1.00 21.65 218 LYS A O 1
ATOM 1609 N N . TYR A 1 203 ? 60.674 29.815 71.960 1.00 20.36 219 TYR A N 1
ATOM 1610 C CA . TYR A 1 203 ? 59.305 29.655 71.484 1.00 20.30 219 TYR A CA 1
ATOM 1611 C C . TYR A 1 203 ? 59.225 29.418 69.987 1.00 18.29 219 TYR A C 1
ATOM 1612 O O . TYR A 1 203 ? 59.944 30.041 69.200 1.00 19.42 219 TYR A O 1
ATOM 1621 N N . VAL A 1 204 ? 58.331 28.508 69.613 1.00 17.28 220 VAL A N 1
ATOM 1622 C CA . VAL A 1 204 ? 58.082 28.140 68.225 1.00 17.33 220 VAL A CA 1
ATOM 1623 C C . VAL A 1 204 ? 56.568 27.993 67.993 1.00 17.96 220 VAL A C 1
ATOM 1624 O O . VAL A 1 204 ? 55.845 27.512 68.872 1.00 19.15 220 VAL A O 1
ATOM 1628 N N . ASN A 1 205 ? 56.094 28.430 66.827 1.00 16.73 221 ASN A N 1
ATOM 1629 C CA . ASN A 1 205 ? 54.718 28.173 66.407 1.00 17.24 221 ASN A CA 1
ATOM 1630 C C . ASN A 1 205 ? 54.599 26.784 65.794 1.00 16.70 221 ASN A C 1
ATOM 1631 O O . ASN A 1 205 ? 55.070 26.549 64.678 1.00 16.75 221 ASN A O 1
ATOM 1636 N N . TYR A 1 206 ? 53.971 25.861 66.522 1.00 17.34 222 TYR A N 1
ATOM 1637 C CA . TYR A 1 206 ? 53.759 24.507 66.020 1.00 15.11 222 TYR A CA 1
ATOM 1638 C C . TYR A 1 206 ? 52.309 24.303 65.602 1.00 15.47 222 TYR A C 1
ATOM 1639 O O . TYR A 1 206 ? 51.415 24.288 66.448 1.00 17.08 222 TYR A O 1
ATOM 1648 N N . LYS A 1 207 ? 52.069 24.129 64.310 1.00 15.63 223 LYS A N 1
ATOM 1649 C CA . LYS A 1 207 ? 50.719 23.825 63.867 1.00 15.62 223 LYS A CA 1
ATOM 1650 C C . LYS A 1 207 ? 50.364 22.376 64.194 1.00 15.33 223 LYS A C 1
ATOM 1651 O O . LYS A 1 207 ? 51.194 21.620 64.697 1.00 16.04 223 LYS A O 1
ATOM 1657 N N . TYR A 1 208 ? 49.118 22.000 63.927 1.00 16.88 224 TYR A N 1
ATOM 1658 C CA . TYR A 1 208 ? 48.691 20.610 64.045 1.00 16.09 224 TYR A CA 1
ATOM 1659 C C . TYR A 1 208 ? 49.083 19.879 62.766 1.00 16.69 224 TYR A C 1
ATOM 1660 O O . TYR A 1 208 ? 48.946 20.427 61.686 1.00 19.28 224 TYR A O 1
ATOM 1669 N N . PRO A 1 209 ? 49.551 18.622 62.872 1.00 18.14 225 PRO A N 1
ATOM 1670 C CA . PRO A 1 209 ? 49.663 17.797 64.078 1.00 17.69 225 PRO A CA 1
ATOM 1671 C C . PRO A 1 209 ? 51.006 17.907 64.813 1.00 18.46 225 PRO A C 1
ATOM 1672 O O . PRO A 1 209 ? 51.204 17.196 65.797 1.00 20.42 225 PRO A O 1
ATOM 1676 N N . ALA A 1 210 ? 51.919 18.755 64.385 1.00 18.14 226 ALA A N 1
ATOM 1677 C CA . ALA A 1 210 ? 53.191 18.865 65.083 1.00 18.20 226 ALA A CA 1
ATOM 1678 C C . ALA A 1 210 ? 53.063 19.087 66.575 1.00 18.50 226 ALA A C 1
ATOM 1679 O O . ALA A 1 210 ? 53.773 18.525 67.325 1.00 20.40 226 ALA A O 1
ATOM 1681 N N . PHE A 1 211 ? 52.149 19.933 66.973 1.00 18.19 227 PHE A N 1
ATOM 1682 C CA . PHE A 1 211 ? 52.017 20.296 68.366 1.00 19.18 227 PHE A CA 1
ATOM 1683 C C . PHE A 1 211 ? 51.643 19.152 6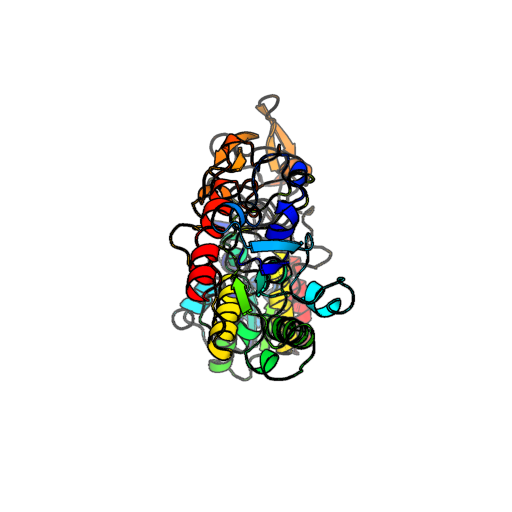9.296 1.00 20.54 227 PHE A C 1
ATOM 1684 O O . PHE A 1 211 ? 51.873 19.242 70.432 1.00 22.90 227 PHE A O 1
ATOM 1692 N N . VAL A 1 212 ? 51.108 18.091 68.757 1.00 21.04 228 VAL A N 1
ATOM 1693 C CA . VAL A 1 212 ? 50.798 16.923 69.571 1.00 22.87 228 VAL A CA 1
ATOM 1694 C C . VAL A 1 212 ? 52.041 16.314 70.153 1.00 23.22 228 VAL A C 1
ATOM 1695 O O . VAL A 1 212 ? 51.985 15.738 71.192 1.00 24.60 228 VAL A O 1
ATOM 1699 N N . ASN A 1 213 ? 53.168 16.519 69.497 1.00 24.28 229 ASN A N 1
ATOM 1700 C CA . ASN A 1 213 ? 54.443 15.938 69.914 1.00 24.69 229 ASN A CA 1
ATOM 1701 C C . ASN A 1 213 ? 55.298 16.840 70.800 1.00 25.04 229 ASN A C 1
ATOM 1702 O O . ASN A 1 213 ? 56.386 16.442 71.222 1.00 28.53 229 ASN A O 1
ATOM 1707 N N . ILE A 1 214 ? 54.823 18.051 71.071 1.00 22.86 230 ILE A N 1
ATOM 1708 C CA . ILE A 1 214 ? 55.608 19.006 71.851 1.00 23.02 230 ILE A CA 1
ATOM 1709 C C . ILE A 1 214 ? 54.953 19.204 73.211 1.00 22.79 230 ILE A C 1
ATOM 1710 O O . ILE A 1 214 ? 53.761 19.506 73.286 1.00 25.63 230 ILE A O 1
ATOM 1715 N N . PRO A 1 215 ? 55.720 19.019 74.296 1.00 22.20 231 PRO A N 1
ATOM 1716 C CA . PRO A 1 215 ? 55.137 19.180 75.634 1.00 23.06 231 PRO A CA 1
ATOM 1717 C C . PRO A 1 215 ? 54.692 20.606 75.936 1.00 23.79 231 PRO A C 1
ATOM 1718 O O . PRO A 1 215 ? 55.376 21.573 75.590 1.00 25.71 231 PRO A O 1
ATOM 1722 N N . PHE A 1 216 ? 53.538 20.722 76.582 1.00 23.73 232 PHE A N 1
ATOM 1723 C CA . PHE A 1 216 ? 53.095 21.992 77.128 1.00 24.05 232 PHE A CA 1
ATOM 1724 C C . PHE A 1 216 ? 53.108 21.926 78.648 1.00 25.44 232 PHE A C 1
ATOM 1725 O O . PHE A 1 216 ? 52.350 21.169 79.255 1.00 26.91 232 PHE A O 1
ATOM 1733 N N . ASN A 1 217 ? 53.988 22.711 79.253 1.00 26.13 233 ASN A N 1
ATOM 1734 C CA . ASN A 1 217 ? 54.031 22.855 80.699 1.00 29.12 233 ASN A CA 1
ATOM 1735 C C . ASN A 1 217 ? 53.521 24.241 81.065 1.00 30.53 233 ASN A C 1
ATOM 1736 O O . ASN A 1 217 ? 54.192 25.235 80.806 1.00 30.72 233 ASN A O 1
ATOM 1741 N N . PRO A 1 218 ? 52.322 24.312 81.664 1.00 32.54 234 PRO A N 1
ATOM 1742 C CA . PRO A 1 218 ? 51.663 25.594 81.945 1.00 34.88 234 PRO A CA 1
ATOM 1743 C C . PRO A 1 218 ? 52.417 26.459 82.956 1.00 37.17 234 PRO A C 1
ATOM 1744 O O . PRO A 1 218 ? 52.110 27.642 83.088 1.00 39.59 234 PRO A O 1
ATOM 1748 N N . GLU A 1 219 ? 53.387 25.876 83.654 1.00 37.57 235 GLU A N 1
ATOM 1749 C CA . GLU A 1 219 ? 54.204 26.627 84.599 1.00 39.40 235 GLU A CA 1
ATOM 1750 C C . GLU A 1 219 ? 55.448 27.200 83.925 1.00 40.38 235 GLU A C 1
ATOM 1751 O O . GLU A 1 219 ? 56.039 28.160 84.414 1.00 41.18 235 GLU A O 1
ATOM 1753 N N . ASN A 1 220 ? 55.838 26.603 82.801 1.00 40.38 236 ASN A N 1
ATOM 1754 C CA . ASN A 1 220 ? 57.005 27.047 82.046 1.00 40.71 236 ASN A CA 1
ATOM 1755 C C . ASN A 1 220 ? 56.659 27.253 80.569 1.00 39.37 236 ASN A C 1
ATOM 1756 O O . ASN A 1 220 ? 57.336 26.735 79.680 1.00 42.32 236 ASN A O 1
ATOM 1761 N N . ASN A 1 221 ? 55.591 28.007 80.320 1.00 34.98 237 ASN A N 1
ATOM 1762 C CA . ASN A 1 221 ? 55.141 28.303 78.964 1.00 32.08 237 ASN A CA 1
ATOM 1763 C C . ASN A 1 221 ? 54.016 29.329 79.018 1.00 31.35 237 ASN A C 1
ATOM 1764 O O . ASN A 1 221 ? 53.034 29.136 79.736 1.00 31.93 237 ASN A O 1
ATOM 1769 N N . GLU A 1 222 ? 54.159 30.415 78.261 1.00 29.82 238 GLU A N 1
ATOM 1770 C CA . GLU A 1 222 ? 53.096 31.407 78.121 1.00 29.49 238 GLU A CA 1
ATOM 1771 C C . GLU A 1 222 ? 51.848 30.733 77.562 1.00 26.49 238 GLU A C 1
ATOM 1772 O O . GLU A 1 222 ? 51.921 29.603 77.077 1.00 25.30 238 GLU A O 1
ATOM 1778 N N . TYR A 1 223 ? 50.709 31.419 77.626 1.00 24.37 239 TYR A N 1
ATOM 1779 C CA . TYR A 1 223 ? 49.466 30.859 77.099 1.00 23.32 239 TYR A CA 1
ATOM 1780 C C . TYR A 1 223 ? 49.666 30.492 75.637 1.00 23.04 239 TYR A C 1
ATOM 1781 O O . TYR A 1 223 ? 50.070 31.330 74.837 1.00 24.59 239 TYR A O 1
ATOM 1790 N N . PRO A 1 224 ? 49.415 29.223 75.288 1.00 21.43 240 PRO A N 1
ATOM 1791 C CA . PRO A 1 224 ? 49.854 28.724 73.978 1.00 20.67 240 PRO A CA 1
ATOM 1792 C C . PRO A 1 224 ? 48.938 29.084 72.802 1.00 20.97 240 PRO A C 1
ATOM 1793 O O . PRO A 1 224 ? 49.270 28.757 71.659 1.00 20.48 240 PRO A O 1
ATOM 1797 N N . TYR A 1 225 ? 47.822 29.755 73.063 1.00 21.56 241 TYR A N 1
ATOM 1798 C CA . TYR A 1 225 ? 46.937 30.184 71.981 1.00 21.49 241 TYR A CA 1
ATOM 1799 C C . TYR A 1 225 ? 46.742 31.703 71.941 1.00 23.75 241 TYR A C 1
ATOM 1800 O O . TYR A 1 225 ? 45.684 32.202 72.315 1.00 23.57 241 TYR A O 1
ATOM 1809 N N . PRO A 1 226 ? 47.763 32.447 71.482 1.00 26.17 242 PRO A N 1
ATOM 1810 C CA . PRO A 1 226 ? 47.608 33.895 71.319 1.00 27.68 242 PRO A CA 1
ATOM 1811 C C . PRO A 1 226 ? 46.551 34.188 70.251 1.00 28.44 242 PRO A C 1
ATOM 1812 O O . PRO A 1 226 ? 46.119 33.254 69.576 1.00 28.25 242 PRO A O 1
ATOM 1816 N N . PRO A 1 227 ? 46.113 35.454 70.120 1.00 29.95 243 PRO A N 1
ATOM 1817 C CA . PRO A 1 227 ? 45.072 35.807 69.146 1.00 30.20 243 PRO A CA 1
ATOM 1818 C C . PRO A 1 227 ? 45.300 35.257 67.735 1.00 28.59 243 PRO A C 1
ATOM 1819 O O . PRO A 1 227 ? 44.339 34.825 67.097 1.00 28.65 243 PRO A O 1
ATOM 1823 N N . ALA A 1 228 ? 46.546 35.258 67.270 1.00 28.26 244 ALA A N 1
ATOM 1824 C CA . ALA A 1 228 ? 46.872 34.786 65.926 1.00 26.96 244 ALA A CA 1
ATOM 1825 C C . ALA A 1 228 ? 46.560 33.301 65.723 1.00 26.59 244 ALA A C 1
ATOM 1826 O O . ALA A 1 228 ? 46.521 32.822 64.590 1.00 29.31 244 ALA A O 1
ATOM 1828 N N . ALA A 1 229 ? 46.345 32.575 66.815 1.00 24.87 245 ALA A N 1
ATOM 1829 C CA . ALA A 1 229 ? 46.099 31.135 66.736 1.00 23.28 245 ALA A CA 1
ATOM 1830 C C . ALA A 1 229 ? 44.632 30.790 66.484 1.00 22.46 245 ALA A C 1
ATOM 1831 O O . ALA A 1 229 ? 44.308 29.646 66.183 1.00 22.70 245 ALA A O 1
ATOM 1833 N N . VAL A 1 230 ? 43.752 31.779 66.604 1.00 22.41 246 VAL A N 1
ATOM 1834 C CA . VAL A 1 230 ? 42.316 31.536 66.478 1.00 23.12 246 VAL A CA 1
ATOM 1835 C C . VAL A 1 230 ? 41.956 31.036 65.079 1.00 21.01 246 VAL A C 1
ATOM 1836 O O . VAL A 1 230 ? 42.389 31.591 64.082 1.00 22.81 246 VAL A O 1
ATOM 1840 N N . ASN A 1 231 ? 41.180 29.963 65.004 1.00 19.54 247 ASN A N 1
ATOM 1841 C CA . ASN A 1 231 ? 40.612 29.555 63.724 1.00 18.58 247 ASN A CA 1
ATOM 1842 C C . ASN A 1 231 ? 39.129 29.219 63.916 1.00 18.79 247 ASN A C 1
ATOM 1843 O O . ASN A 1 231 ? 38.305 30.128 63.982 1.00 20.64 247 ASN A O 1
ATOM 1848 N N . LEU A 1 232 ? 38.780 27.940 64.012 1.00 17.86 248 LEU A N 1
ATOM 1849 C CA . LEU A 1 232 ? 37.400 27.576 64.333 1.00 16.99 248 LEU A CA 1
ATOM 1850 C C . LEU A 1 232 ? 37.104 27.709 65.821 1.00 16.69 248 LEU A C 1
ATOM 1851 O O . LEU A 1 232 ? 35.939 27.808 66.214 1.00 16.98 248 LEU A O 1
ATOM 1856 N N . THR A 1 233 ? 38.160 27.656 66.633 1.00 17.17 249 THR A N 1
ATOM 1857 C CA . THR A 1 233 ? 38.081 27.855 68.078 1.00 17.05 249 THR A CA 1
ATOM 1858 C C . THR A 1 233 ? 39.111 28.894 68.500 1.00 17.31 249 THR A C 1
ATOM 1859 O O . THR A 1 233 ? 40.029 29.216 67.736 1.00 18.46 249 THR A O 1
ATOM 1863 N N . TYR A 1 234 ? 38.972 29.411 69.718 1.00 17.36 250 TYR A N 1
ATOM 1864 C CA . TYR A 1 234 ? 39.950 30.361 70.243 1.00 17.55 250 TYR A CA 1
ATOM 1865 C C . TYR A 1 234 ? 40.866 29.707 71.283 1.00 17.94 250 TYR A C 1
ATOM 1866 O O . TYR A 1 234 ? 41.845 30.311 71.717 1.00 19.93 250 TYR A O 1
ATOM 1875 N N . ASP A 1 235 ? 40.558 28.467 71.662 1.00 17.11 251 ASP A N 1
ATOM 1876 C CA . ASP A 1 235 ? 41.309 27.781 72.714 1.00 17.18 251 ASP A CA 1
ATOM 1877 C C . ASP A 1 235 ? 41.396 26.269 72.495 1.00 16.19 251 ASP A C 1
ATOM 1878 O O . ASP A 1 235 ? 41.726 25.527 73.417 1.00 16.75 251 ASP A O 1
ATOM 1883 N N . GLY A 1 236 ? 41.082 25.818 71.285 1.00 16.89 252 GLY A N 1
ATOM 1884 C CA . GLY A 1 236 ? 41.106 24.397 70.984 1.00 16.15 252 GLY A CA 1
ATOM 1885 C C . GLY A 1 236 ? 39.733 23.757 71.016 1.00 15.15 252 GLY A C 1
ATOM 1886 O O . GLY A 1 236 ? 39.495 22.745 70.350 1.00 17.94 252 GLY A O 1
ATOM 1887 N N . LEU A 1 237 ? 38.824 24.355 71.780 1.00 15.08 253 LEU A N 1
ATOM 1888 C CA . LEU A 1 237 ? 37.546 23.722 72.101 1.00 15.00 253 LEU A CA 1
ATOM 1889 C C . LEU A 1 237 ? 36.341 24.618 71.814 1.00 15.12 253 LEU A C 1
ATOM 1890 O O . LEU A 1 237 ? 35.389 24.199 71.150 1.00 15.52 253 LEU A O 1
ATOM 1895 N N . HIS A 1 238 ? 36.387 25.849 72.310 1.00 14.76 254 HIS A N 1
ATOM 1896 C CA . HIS A 1 238 ? 35.235 26.735 72.215 1.00 14.27 254 HIS A CA 1
ATOM 1897 C C . HIS A 1 238 ? 35.272 27.534 70.932 1.00 15.18 254 HIS A C 1
ATOM 1898 O O . HIS A 1 238 ? 36.284 28.143 70.615 1.00 16.51 254 HIS A O 1
ATOM 1905 N N . PRO A 1 239 ? 34.162 27.526 70.187 1.00 14.60 255 PRO A N 1
ATOM 1906 C CA . PRO A 1 239 ? 34.098 28.189 68.888 1.00 16.09 255 PRO A CA 1
ATOM 1907 C C . PRO A 1 239 ? 34.506 29.661 68.901 1.00 16.20 255 PRO A C 1
ATOM 1908 O O . PRO A 1 239 ? 34.215 30.429 69.833 1.00 16.21 255 PRO A O 1
ATOM 1912 N N . SER A 1 240 ? 35.198 30.034 67.833 1.00 16.38 256 SER A N 1
ATOM 1913 C CA . SER A 1 240 ? 35.432 31.425 67.496 1.00 17.91 256 SER A CA 1
ATOM 1914 C C . SER A 1 240 ? 34.181 32.010 66.853 1.00 18.24 256 SER A C 1
ATOM 1915 O O . SER A 1 240 ? 33.167 31.330 66.717 1.00 18.93 256 SER A O 1
ATOM 1918 N N . ASP A 1 241 ? 34.260 33.266 66.432 1.00 19.16 257 ASP A N 1
ATOM 1919 C CA . ASP A 1 241 ? 33.184 33.851 65.643 1.00 21.11 257 ASP A CA 1
ATOM 1920 C C . ASP A 1 241 ? 32.897 32.998 64.409 1.00 21.77 257 ASP A C 1
ATOM 1921 O O . ASP A 1 241 ? 31.736 32.737 64.089 1.00 22.81 257 ASP A O 1
ATOM 1926 N N . LYS A 1 242 ? 33.959 32.559 63.731 1.00 20.91 258 LYS A N 1
ATOM 1927 C CA . LYS A 1 242 ? 33.830 31.711 62.548 1.00 20.75 258 LYS A CA 1
ATOM 1928 C C . LYS A 1 242 ? 33.156 30.376 62.876 1.00 19.63 258 LYS A C 1
ATOM 1929 O O . LYS A 1 242 ? 32.245 29.948 62.165 1.00 20.72 258 LYS A O 1
ATOM 1934 N N . GLY A 1 243 ? 33.601 29.721 63.947 1.00 18.57 259 GLY A N 1
ATOM 1935 C CA . GLY A 1 243 ? 32.975 28.485 64.377 1.00 17.66 259 GLY A CA 1
ATOM 1936 C C . GLY A 1 243 ? 31.497 28.667 64.697 1.00 17.16 259 GLY A C 1
ATOM 1937 O O . GLY A 1 243 ? 30.662 27.875 64.257 1.00 18.39 259 GLY A O 1
ATOM 1938 N N . ASN A 1 244 ? 31.168 29.711 65.458 1.00 17.21 260 ASN A N 1
ATOM 1939 C CA . ASN A 1 244 ? 29.778 29.982 65.816 1.00 16.94 260 ASN A CA 1
ATOM 1940 C C . ASN A 1 244 ? 28.888 30.267 64.605 1.00 17.34 260 ASN A C 1
ATOM 1941 O O . ASN A 1 244 ? 27.708 29.901 64.599 1.00 17.83 260 ASN A O 1
ATOM 1946 N N . ALA A 1 245 ? 29.451 30.907 63.585 1.00 18.92 261 ALA A N 1
ATOM 1947 C CA . ALA A 1 245 ? 28.699 31.180 62.360 1.00 19.37 261 ALA A CA 1
ATOM 1948 C C . ALA A 1 245 ? 28.338 29.882 61.632 1.00 20.11 261 ALA A C 1
ATOM 1949 O O . ALA A 1 245 ? 27.214 29.713 61.168 1.00 21.43 261 ALA A O 1
ATOM 1951 N N . ILE A 1 246 ? 29.289 28.959 61.548 1.00 19.90 262 ILE A N 1
ATOM 1952 C CA . ILE A 1 246 ? 29.038 27.672 60.902 1.00 19.74 262 ILE A CA 1
ATOM 1953 C C . ILE A 1 246 ? 27.979 26.874 61.672 1.00 18.80 262 ILE A C 1
ATOM 1954 O O . ILE A 1 246 ? 27.049 26.319 61.083 1.00 19.73 262 ILE A O 1
ATOM 1959 N N . ILE A 1 247 ? 28.119 26.825 62.989 1.00 17.26 263 ILE A N 1
ATOM 1960 C CA . ILE A 1 247 ? 27.125 26.161 63.826 1.00 16.07 263 ILE A CA 1
ATOM 1961 C C . ILE A 1 247 ? 25.732 26.779 63.644 1.00 15.65 263 ILE A C 1
ATOM 1962 O O . ILE A 1 247 ? 24.750 26.068 63.435 1.00 17.58 263 ILE A O 1
ATOM 1967 N N . ALA A 1 248 ? 25.646 28.103 63.709 1.00 16.67 264 ALA A N 1
ATOM 1968 C CA . ALA A 1 248 ? 24.360 28.772 63.585 1.00 17.23 264 ALA A CA 1
ATOM 1969 C C . ALA A 1 248 ? 23.700 28.500 62.237 1.00 18.66 264 ALA A C 1
ATOM 1970 O O . ALA A 1 248 ? 22.483 28.322 62.160 1.00 19.90 264 ALA A O 1
ATOM 1972 N N . SER A 1 249 ? 24.496 28.471 61.172 1.00 19.22 265 SER A N 1
ATOM 1973 C CA A SER A 1 249 ? 23.969 28.203 59.839 0.57 20.53 265 SER A CA 1
ATOM 1974 C CA B SER A 1 249 ? 23.966 28.204 59.841 0.43 20.04 265 SER A CA 1
ATOM 1975 C C . SER A 1 249 ? 23.402 26.790 59.735 1.00 20.06 265 SER A C 1
ATOM 1976 O O . SER A 1 249 ? 22.342 26.581 59.148 1.00 21.45 265 SER A O 1
ATOM 1981 N N . ALA A 1 250 ? 24.117 25.824 60.305 1.00 18.52 266 ALA A N 1
ATOM 1982 C CA . ALA A 1 250 ? 23.675 24.434 60.286 1.00 19.60 266 ALA A CA 1
ATOM 1983 C C . ALA A 1 250 ? 22.382 24.293 61.080 1.00 20.89 266 ALA A C 1
ATOM 1984 O O . ALA A 1 250 ? 21.461 23.582 60.671 1.00 21.95 266 ALA A O 1
ATOM 1986 N N . LEU A 1 251 ? 22.318 24.982 62.216 1.00 19.65 267 LEU A N 1
ATOM 1987 C CA . LEU A 1 251 ? 21.138 24.930 63.066 1.00 19.68 267 LEU A CA 1
ATOM 1988 C C . LEU A 1 251 ? 19.955 25.600 62.382 1.00 20.44 267 LEU A C 1
ATOM 1989 O O . LEU A 1 251 ? 18.829 25.105 62.441 1.00 20.35 267 LEU A O 1
ATOM 1994 N N . ALA A 1 252 ? 20.219 26.718 61.716 1.00 20.54 268 ALA A N 1
ATOM 1995 C CA . ALA A 1 252 ? 19.158 27.421 61.005 1.00 21.63 268 ALA A CA 1
ATOM 1996 C C . ALA A 1 252 ? 18.520 26.558 59.916 1.00 22.96 268 ALA A C 1
ATOM 1997 O O . ALA A 1 252 ? 17.305 26.598 59.734 1.00 23.14 268 ALA A O 1
ATOM 1999 N N . ASP A 1 253 ? 19.329 25.767 59.213 1.00 23.17 269 ASP A N 1
ATOM 2000 C CA . ASP A 1 253 ? 18.806 24.872 58.180 1.00 25.24 269 ASP A CA 1
ATOM 2001 C C . ASP A 1 253 ? 17.800 23.880 58.764 1.00 24.56 269 ASP A C 1
ATOM 2002 O O . ASP A 1 253 ? 16.749 23.624 58.180 1.00 24.40 269 ASP A O 1
ATOM 2007 N N . VAL A 1 254 ? 18.132 23.315 59.919 1.00 22.57 270 VAL A N 1
ATOM 2008 C CA . VAL A 1 254 ? 17.245 22.359 60.571 1.00 22.23 270 VAL A CA 1
ATOM 2009 C C . VAL A 1 254 ? 15.958 23.033 61.065 1.00 23.11 270 VAL A C 1
ATOM 2010 O O . VAL A 1 254 ? 14.858 22.504 60.894 1.00 23.92 270 VAL A O 1
ATOM 2014 N N . PHE A 1 255 ? 16.094 24.206 61.669 1.00 21.72 271 PHE A N 1
ATOM 2015 C CA . PHE A 1 255 ? 14.921 24.958 62.096 1.00 21.96 271 PHE A CA 1
ATOM 2016 C C . PHE A 1 255 ? 14.002 25.240 60.911 1.00 24.07 271 PHE A C 1
ATOM 2017 O O . PHE A 1 255 ? 12.781 25.115 61.029 1.00 23.39 271 PHE A O 1
ATOM 2025 N N . ARG A 1 256 ? 14.587 25.603 59.770 1.00 24.82 272 ARG A N 1
ATOM 2026 C CA . ARG A 1 256 ? 13.797 25.819 58.557 1.00 27.64 272 ARG A CA 1
ATOM 2027 C C . ARG A 1 256 ? 13.046 24.559 58.146 1.00 28.97 272 ARG A C 1
ATOM 2028 O O . ARG A 1 256 ? 11.863 24.618 57.819 1.00 28.61 272 ARG A O 1
ATOM 2036 N N . GLN A 1 257 ? 13.736 23.423 58.159 1.00 29.65 273 GLN A N 1
ATOM 2037 C CA . GLN A 1 257 ? 13.121 22.161 57.752 1.00 32.93 273 GLN A CA 1
ATOM 2038 C C . GLN A 1 257 ? 11.969 21.779 58.676 1.00 32.17 273 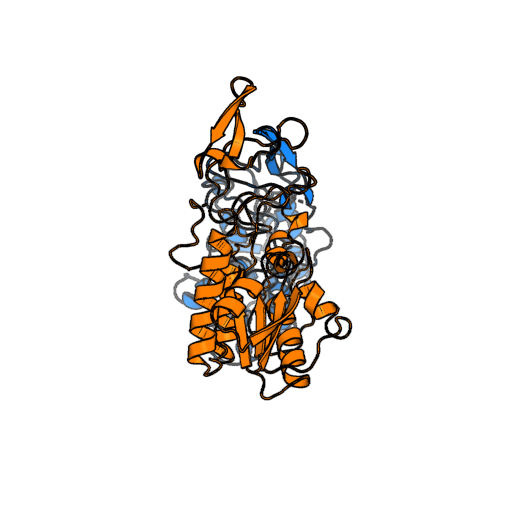GLN A C 1
ATOM 2039 O O . GLN A 1 257 ? 11.011 21.130 58.252 1.00 32.88 273 GLN A O 1
ATOM 2045 N N . LEU A 1 258 ? 12.063 22.199 59.934 1.00 31.84 274 LEU A N 1
ATOM 2046 C CA . LEU A 1 258 ? 11.016 21.946 60.918 1.00 32.20 274 LEU A CA 1
ATOM 2047 C C . LEU A 1 258 ? 9.833 22.899 60.783 1.00 32.23 274 LEU A C 1
ATOM 2048 O O . LEU A 1 258 ? 8.837 22.759 61.496 1.00 33.23 274 LEU A O 1
ATOM 2053 N N . GLY A 1 259 ? 9.947 23.874 59.884 1.00 31.12 275 GLY A N 1
ATOM 2054 C CA . GLY A 1 259 ? 8.885 24.841 59.666 1.00 30.65 275 GLY A CA 1
ATOM 2055 C C . GLY A 1 259 ? 8.863 25.963 60.687 1.00 29.81 275 GLY A C 1
ATOM 2056 O O . GLY A 1 259 ? 7.805 26.529 60.968 1.00 30.37 275 GLY A O 1
ATOM 2057 N N . LEU A 1 260 ? 10.031 26.306 61.224 1.00 28.73 276 LEU A N 1
ATOM 2058 C CA . LEU A 1 260 ? 10.126 27.326 62.270 1.00 29.03 276 LEU A CA 1
ATOM 2059 C C . LEU A 1 260 ? 10.526 28.707 61.746 1.00 31.73 276 LEU A C 1
ATOM 2060 O O . LEU A 1 260 ? 10.570 29.674 62.507 1.00 33.10 276 LEU A O 1
ATOM 2065 N N . SER A 1 261 ? 10.811 28.803 60.452 1.00 33.24 277 SER A N 1
ATOM 2066 C CA . SER A 1 261 ? 11.230 30.074 59.858 1.00 35.69 277 SER A CA 1
ATOM 2067 C C . SER A 1 261 ? 10.042 30.914 59.388 1.00 37.14 277 SER A C 1
ATOM 2068 O O . SER A 1 261 ? 8.968 30.384 59.104 1.00 37.78 277 SER A O 1
ATOM 2071 N N . GLU B 1 5 ? 62.187 -28.619 87.460 1.00 35.96 21 GLU B N 1
ATOM 2072 C CA . GLU B 1 5 ? 62.682 -28.054 86.208 1.00 36.19 21 GLU B CA 1
ATOM 2073 C C . GLU B 1 5 ? 61.526 -27.598 85.325 1.00 34.15 21 GLU B C 1
ATOM 2074 O O . GLU B 1 5 ? 60.799 -28.421 84.774 1.00 35.40 21 GLU B O 1
ATOM 2076 N N . LEU B 1 6 ? 61.364 -26.286 85.183 1.00 32.28 22 LEU B N 1
ATOM 2077 C CA . LEU B 1 6 ? 60.243 -25.744 84.425 1.00 32.30 22 LEU B CA 1
ATOM 2078 C C . LEU B 1 6 ? 60.700 -24.735 83.382 1.00 30.33 22 LEU B C 1
ATOM 2079 O O . LEU B 1 6 ? 61.701 -24.047 83.569 1.00 33.18 22 LEU B O 1
ATOM 2084 N N . THR B 1 7 ? 59.955 -24.651 82.286 1.00 26.61 23 THR B N 1
ATOM 2085 C CA . THR B 1 7 ? 60.261 -23.706 81.221 1.00 25.55 23 THR B CA 1
ATOM 2086 C C . THR B 1 7 ? 59.474 -22.409 81.408 1.00 22.97 23 THR B C 1
ATOM 2087 O O . THR B 1 7 ? 58.263 -22.434 81.629 1.00 22.53 23 THR B O 1
ATOM 2091 N N . TRP B 1 8 ? 60.181 -21.283 81.333 1.00 20.34 24 TRP B N 1
ATOM 2092 C CA . TRP B 1 8 ? 59.605 -19.962 81.523 1.00 19.95 24 TRP B CA 1
ATOM 2093 C C . TRP B 1 8 ? 59.826 -19.102 80.284 1.00 19.54 24 TRP B C 1
ATOM 2094 O O . TRP B 1 8 ? 60.968 -18.789 79.922 1.00 20.47 24 TRP B O 1
ATOM 2105 N N . VAL B 1 9 ? 58.733 -18.718 79.631 1.00 18.32 25 VAL B N 1
ATOM 2106 C CA . VAL B 1 9 ? 58.809 -17.820 78.487 1.00 18.13 25 VAL B CA 1
ATOM 2107 C C . VAL B 1 9 ? 58.532 -16.399 78.948 1.00 18.46 25 VAL B C 1
ATOM 2108 O O . VAL B 1 9 ? 57.459 -16.099 79.475 1.00 18.53 25 VAL B O 1
ATOM 2112 N N . ALA B 1 10 ? 59.525 -15.540 78.751 1.00 17.15 26 ALA B N 1
ATOM 2113 C CA . ALA B 1 10 ? 59.451 -14.144 79.149 1.00 16.77 26 ALA B CA 1
ATOM 2114 C C . ALA B 1 10 ? 59.170 -13.284 77.927 1.00 16.69 26 ALA B C 1
ATOM 2115 O O . ALA B 1 10 ? 60.053 -13.053 77.103 1.00 17.34 26 ALA B O 1
ATOM 2117 N N . ILE B 1 11 ? 57.929 -12.830 77.810 1.00 15.49 27 ILE B N 1
ATOM 2118 C CA . ILE B 1 11 ? 57.526 -11.971 76.712 1.00 15.66 27 ILE B CA 1
ATOM 2119 C C . ILE B 1 11 ? 57.711 -10.523 77.146 1.00 14.75 27 ILE B C 1
ATOM 2120 O O . ILE B 1 11 ? 57.299 -10.131 78.243 1.00 15.52 27 ILE B O 1
ATOM 2125 N N . GLY B 1 12 ? 58.334 -9.722 76.294 1.00 13.98 28 GLY B N 1
ATOM 2126 C CA . GLY B 1 12 ? 58.544 -8.337 76.646 1.00 15.30 28 GLY B CA 1
ATOM 2127 C C . GLY B 1 12 ? 59.120 -7.501 75.537 1.00 14.96 28 GLY B C 1
ATOM 2128 O O . GLY B 1 12 ? 59.089 -7.879 74.360 1.00 14.73 28 GLY B O 1
ATOM 2129 N N . ASP B 1 13 ? 59.608 -6.331 75.934 1.00 13.97 29 ASP B N 1
ATOM 2130 C CA . ASP B 1 13 ? 60.234 -5.377 75.043 1.00 14.36 29 ASP B CA 1
ATOM 2131 C C . ASP B 1 13 ? 61.738 -5.345 75.326 1.00 13.80 29 ASP B C 1
ATOM 2132 O O . ASP B 1 13 ? 62.318 -6.377 75.690 1.00 15.66 29 ASP B O 1
ATOM 2137 N N . SER B 1 14 ? 62.381 -4.194 75.145 1.00 13.68 30 SER B N 1
ATOM 2138 C CA A SER B 1 14 ? 63.829 -4.108 75.332 0.73 14.20 30 SER B CA 1
ATOM 2139 C CA B SER B 1 14 ? 63.827 -4.083 75.346 0.27 14.55 30 SER B CA 1
ATOM 2140 C C . SER B 1 14 ? 64.279 -4.500 76.739 1.00 14.65 30 SER B C 1
ATOM 2141 O O . SER B 1 14 ? 65.359 -5.056 76.912 1.00 15.00 30 SER B O 1
ATOM 2146 N N . ILE B 1 15 ? 63.458 -4.218 77.742 1.00 15.25 31 ILE B N 1
ATOM 2147 C CA . ILE B 1 15 ? 63.857 -4.512 79.118 1.00 15.44 31 ILE B CA 1
ATOM 2148 C C . ILE B 1 15 ? 64.064 -6.019 79.326 1.00 15.49 31 ILE B C 1
ATOM 2149 O O . ILE B 1 15 ? 64.915 -6.440 80.105 1.00 17.00 31 ILE B O 1
ATOM 2154 N N . THR B 1 16 ? 63.306 -6.820 78.586 1.00 14.25 32 THR B N 1
ATOM 2155 C CA . THR B 1 16 ? 63.454 -8.271 78.574 1.00 14.57 32 THR B CA 1
ATOM 2156 C C . THR B 1 16 ? 64.541 -8.682 77.585 1.00 14.30 32 THR B C 1
ATOM 2157 O O . THR B 1 16 ? 65.425 -9.472 77.911 1.00 16.17 32 THR B O 1
ATOM 2161 N N . TYR B 1 17 ? 64.459 -8.141 76.374 1.00 15.28 33 TYR B N 1
ATOM 2162 C CA . TYR B 1 17 ? 65.399 -8.427 75.291 1.00 15.95 33 TYR B CA 1
ATOM 2163 C C . TYR B 1 17 ? 66.852 -8.308 75.739 1.00 15.43 33 TYR B C 1
ATOM 2164 O O . TYR B 1 17 ? 67.6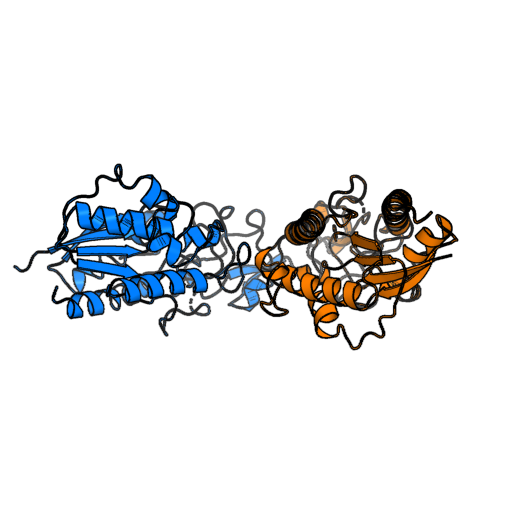67 -9.184 75.471 1.00 16.43 33 TYR B O 1
ATOM 2173 N N . LEU B 1 18 ? 67.170 -7.218 76.426 1.00 15.69 34 LEU B N 1
ATOM 2174 C CA . LEU B 1 18 ? 68.555 -6.895 76.761 1.00 15.98 34 LEU B CA 1
ATOM 2175 C C . LEU B 1 18 ? 69.231 -7.879 77.703 1.00 15.52 34 LEU B C 1
ATOM 2176 O O . LEU B 1 18 ? 70.449 -7.848 77.836 1.00 16.21 34 LEU B O 1
ATOM 2181 N N . ASN B 1 19 ? 68.455 -8.741 78.357 1.00 15.25 35 ASN B N 1
ATOM 2182 C CA . ASN B 1 19 ? 69.031 -9.769 79.220 1.00 15.98 35 ASN B CA 1
ATOM 2183 C C . ASN B 1 19 ? 70.137 -10.564 78.530 1.00 16.71 35 ASN B C 1
ATOM 2184 O O . ASN B 1 19 ? 71.132 -10.945 79.152 1.00 18.53 35 ASN B O 1
ATOM 2189 N N . ASP B 1 20 ? 69.954 -10.825 77.239 1.00 17.04 36 ASP B N 1
ATOM 2190 C CA . ASP B 1 20 ? 70.899 -11.661 76.508 1.00 17.33 36 ASP B CA 1
ATOM 2191 C C . ASP B 1 20 ? 71.674 -10.882 75.453 1.00 17.69 36 ASP B C 1
ATOM 2192 O O . ASP B 1 20 ? 72.298 -11.468 74.568 1.00 19.82 36 ASP B O 1
ATOM 2197 N N . HIS B 1 21 ? 71.637 -9.555 75.561 1.00 17.32 37 HIS B N 1
ATOM 2198 C CA . HIS B 1 21 ? 72.328 -8.682 74.616 1.00 18.60 37 HIS B CA 1
ATOM 2199 C C . HIS B 1 21 ? 72.954 -7.504 75.341 1.00 18.12 37 HIS B C 1
ATOM 2200 O O . HIS B 1 21 ? 72.670 -6.347 75.051 1.00 18.45 37 HIS B O 1
ATOM 2207 N N . LEU B 1 22 ? 73.829 -7.823 76.287 1.00 18.56 38 LEU B N 1
ATOM 2208 C CA . LEU B 1 22 ? 74.392 -6.837 77.198 1.00 18.74 38 LEU B CA 1
ATOM 2209 C C . LEU B 1 22 ? 75.297 -5.843 76.484 1.00 18.46 38 LEU B C 1
ATOM 2210 O O . LEU B 1 22 ? 75.531 -4.736 76.983 1.00 17.80 38 LEU B O 1
ATOM 2215 N N . ASP B 1 23 ? 75.809 -6.240 75.322 1.00 19.88 39 ASP B N 1
ATOM 2216 C CA . ASP B 1 23 ? 76.602 -5.338 74.501 1.00 18.81 39 ASP B CA 1
ATOM 2217 C C . ASP B 1 23 ? 75.781 -4.107 74.116 1.00 18.62 39 ASP B C 1
ATOM 2218 O O . ASP B 1 23 ? 76.317 -3.012 73.971 1.00 19.34 39 ASP B O 1
ATOM 2223 N N . GLU B 1 24 ? 74.472 -4.289 73.969 1.00 18.50 40 GLU B N 1
ATOM 2224 C CA . GLU B 1 24 ? 73.606 -3.189 73.559 1.00 18.63 40 GLU B CA 1
ATOM 2225 C C . GLU B 1 24 ? 73.340 -2.192 74.685 1.00 18.93 40 GLU B C 1
ATOM 2226 O O . GLU B 1 24 ? 72.824 -1.101 74.435 1.00 20.05 40 GLU B O 1
ATOM 2232 N N . THR B 1 25 ? 73.710 -2.560 75.911 1.00 18.24 41 THR B N 1
ATOM 2233 C CA . THR B 1 25 ? 73.680 -1.633 77.042 1.00 18.92 41 THR B CA 1
ATOM 2234 C C . THR B 1 25 ? 74.995 -0.870 77.164 1.00 19.80 41 THR B C 1
ATOM 2235 O O . THR B 1 25 ? 75.211 -0.159 78.144 1.00 19.56 41 THR B O 1
ATOM 2239 N N . GLY B 1 26 ? 75.879 -1.017 76.181 1.00 20.29 42 GLY B N 1
ATOM 2240 C CA . GLY B 1 26 ? 77.192 -0.403 76.271 1.00 21.40 42 GLY B CA 1
ATOM 2241 C C . GLY B 1 26 ? 78.018 -1.114 77.322 1.00 24.38 42 GLY B C 1
ATOM 2242 O O . GLY B 1 26 ? 78.958 -0.553 77.880 1.00 25.09 42 GLY B O 1
ATOM 2243 N N . ASN B 1 27 ? 77.636 -2.358 77.598 1.00 24.24 43 ASN B N 1
ATOM 2244 C CA . ASN B 1 27 ? 78.240 -3.156 78.658 1.00 25.00 43 ASN B CA 1
ATOM 2245 C C . ASN B 1 27 ? 78.122 -2.512 80.036 1.00 24.22 43 ASN B C 1
ATOM 2246 O O . ASN B 1 27 ? 78.958 -2.727 80.918 1.00 26.02 43 ASN B O 1
ATOM 2251 N N . ARG B 1 28 ? 77.059 -1.734 80.221 1.00 22.80 44 ARG B N 1
ATOM 2252 C CA . ARG B 1 28 ? 76.797 -1.111 81.512 1.00 21.42 44 ARG B CA 1
ATOM 2253 C C . ARG B 1 28 ? 76.106 -2.059 82.469 1.00 21.77 44 ARG B C 1
ATOM 2254 O O . ARG B 1 28 ? 76.099 -1.840 83.682 1.00 22.93 44 ARG B O 1
ATOM 2262 N N . VAL B 1 29 ? 75.518 -3.107 81.908 1.00 19.21 45 VAL B N 1
ATOM 2263 C CA . VAL B 1 29 ? 74.813 -4.113 82.683 1.00 18.69 45 VAL B CA 1
ATOM 2264 C C . VAL B 1 29 ? 75.535 -5.443 82.560 1.00 20.67 45 VAL B C 1
ATOM 2265 O O . VAL B 1 29 ? 75.967 -5.815 81.472 1.00 20.49 45 VAL B O 1
ATOM 2269 N N . SER B 1 30 ? 75.683 -6.143 83.684 1.00 21.96 46 SER B N 1
ATOM 2270 C CA . SER B 1 30 ? 76.354 -7.441 83.697 1.00 22.86 46 SER B CA 1
ATOM 2271 C C . SER B 1 30 ? 75.377 -8.619 83.779 1.00 22.06 46 SER B C 1
ATOM 2272 O O . SER B 1 30 ? 75.698 -9.718 83.337 1.00 23.13 46 SER B O 1
ATOM 2275 N N . LYS B 1 31 ? 74.191 -8.381 84.340 1.00 21.28 47 LYS B N 1
ATOM 2276 C CA . LYS B 1 31 ? 73.161 -9.415 84.466 1.00 21.36 47 LYS B CA 1
ATOM 2277 C C . LYS B 1 31 ? 71.773 -8.807 84.343 1.00 19.65 47 LYS B C 1
ATOM 2278 O O . LYS B 1 31 ? 71.422 -7.888 85.084 1.00 19.70 47 LYS B O 1
ATOM 2284 N N . GLY B 1 32 ? 70.984 -9.330 83.413 1.00 16.63 48 GLY B N 1
ATOM 2285 C CA . GLY B 1 32 ? 69.613 -8.872 83.239 1.00 15.55 48 GLY B CA 1
ATOM 2286 C C . GLY B 1 32 ? 68.675 -9.561 84.214 1.00 15.97 48 GLY B C 1
ATOM 2287 O O . GLY B 1 32 ? 69.108 -10.394 85.019 1.00 17.95 48 GLY B O 1
ATOM 2288 N N . TYR B 1 33 ? 67.384 -9.241 84.143 1.00 15.78 49 TYR B N 1
ATOM 2289 C CA . TYR B 1 33 ? 66.436 -9.774 85.127 1.00 16.38 49 TYR B CA 1
ATOM 2290 C C . TYR B 1 33 ? 66.079 -11.256 84.933 1.00 16.96 49 TYR B C 1
ATOM 2291 O O . TYR B 1 33 ? 65.697 -11.915 85.893 1.00 18.33 49 TYR B O 1
ATOM 2300 N N . LEU B 1 34 ? 66.215 -11.785 83.716 1.00 16.65 50 LEU B N 1
ATOM 2301 C CA . LEU B 1 34 ? 65.963 -13.212 83.496 1.00 17.78 50 LEU B CA 1
ATOM 2302 C C . LEU B 1 34 ? 67.079 -14.029 84.136 1.00 19.19 50 LEU B C 1
ATOM 2303 O O . LEU B 1 34 ? 66.829 -15.010 84.840 1.00 19.77 50 LEU B O 1
ATOM 2308 N N . THR B 1 35 ? 68.314 -13.621 83.874 1.00 18.22 51 THR B N 1
ATOM 2309 C CA . THR B 1 35 ? 69.476 -14.283 84.446 1.00 18.30 51 THR B CA 1
ATOM 2310 C C . THR B 1 35 ? 69.413 -14.244 85.964 1.00 19.25 51 THR B C 1
ATOM 2311 O O . THR B 1 35 ? 69.668 -15.244 86.628 1.00 20.32 51 THR B O 1
ATOM 2315 N N . ARG B 1 36 ? 69.049 -13.089 86.514 1.00 19.43 52 ARG B N 1
ATOM 2316 C CA . ARG B 1 36 ? 68.981 -12.947 87.966 1.00 19.97 52 ARG B CA 1
ATOM 2317 C C . ARG B 1 36 ? 67.852 -13.769 88.581 1.00 20.46 52 ARG B C 1
ATOM 2318 O O . ARG B 1 36 ? 68.023 -14.348 89.656 1.00 20.80 52 ARG B O 1
ATOM 2326 N N . LEU B 1 37 ? 66.709 -13.829 87.899 1.00 19.86 53 LEU B N 1
ATOM 2327 C CA . LEU B 1 37 ? 65.599 -14.658 88.361 1.00 20.54 53 LEU B CA 1
ATOM 2328 C C . LEU B 1 37 ? 66.062 -16.105 88.456 1.00 21.25 53 LEU B C 1
ATOM 2329 O O . LEU B 1 37 ? 65.776 -16.796 89.429 1.00 22.02 53 LEU B O 1
ATOM 2334 N N . ASN B 1 38 ? 66.771 -16.559 87.431 1.00 21.64 54 ASN B N 1
ATOM 2335 C CA . ASN B 1 38 ? 67.234 -17.934 87.382 1.00 24.49 54 ASN B CA 1
ATOM 2336 C C . ASN B 1 38 ? 68.272 -18.243 88.461 1.00 26.65 54 ASN B C 1
ATOM 2337 O O . ASN B 1 38 ? 68.378 -19.377 88.919 1.00 29.15 54 ASN B O 1
ATOM 2342 N N . GLU B 1 39 ? 69.039 -17.239 88.872 1.00 26.25 55 GLU B N 1
ATOM 2343 C CA . GLU B 1 39 ? 69.958 -17.426 89.992 1.00 27.22 55 GLU B CA 1
ATOM 2344 C C . GLU B 1 39 ? 69.198 -17.671 91.291 1.00 26.97 55 GLU B C 1
ATOM 2345 O O . GLU B 1 39 ? 69.625 -18.466 92.131 1.00 27.71 55 GLU B O 1
ATOM 2351 N N . ILE B 1 40 ? 68.068 -16.987 91.449 1.00 25.70 56 ILE B N 1
ATOM 2352 C CA . ILE B 1 40 ? 67.223 -17.163 92.627 1.00 25.51 56 ILE B CA 1
ATOM 2353 C C . ILE B 1 40 ? 66.456 -18.486 92.564 1.00 25.31 56 ILE B C 1
ATOM 2354 O O . ILE B 1 40 ? 66.322 -19.193 93.569 1.00 26.58 56 ILE B O 1
ATOM 2359 N N . LEU B 1 41 ? 65.961 -18.813 91.373 1.00 25.08 57 LEU B N 1
ATOM 2360 C CA . LEU B 1 41 ? 65.190 -20.030 91.146 1.00 25.63 57 LEU B CA 1
ATOM 2361 C C . LEU B 1 41 ? 65.830 -20.838 90.017 1.00 26.72 57 LEU B C 1
ATOM 2362 O O . LEU B 1 41 ? 65.407 -20.743 88.867 1.00 27.93 57 LEU B O 1
ATOM 2367 N N . PRO B 1 42 ? 66.861 -21.638 90.345 1.00 27.36 58 PRO B N 1
ATOM 2368 C CA . PRO B 1 42 ? 67.660 -22.357 89.340 1.00 28.67 58 PRO B CA 1
ATOM 2369 C C . PRO B 1 42 ? 66.862 -23.374 88.530 1.00 30.07 58 PRO B C 1
ATOM 2370 O O . PRO B 1 42 ? 67.310 -23.782 87.461 1.00 32.35 58 PRO B O 1
ATOM 2374 N N . ASN B 1 43 ? 65.697 -23.770 89.029 1.00 30.36 59 ASN B N 1
ATOM 2375 C CA . ASN B 1 43 ? 64.865 -24.743 88.330 1.00 32.04 59 ASN B CA 1
ATOM 2376 C C . ASN B 1 43 ? 64.109 -24.133 87.151 1.00 32.00 59 ASN B C 1
ATOM 2377 O O . ASN B 1 43 ? 63.550 -24.856 86.327 1.00 33.35 59 ASN B O 1
ATOM 2382 N N . LEU B 1 44 ? 64.091 -22.805 87.071 1.00 31.07 60 LEU B N 1
ATOM 2383 C CA . LEU B 1 44 ? 63.392 -22.128 85.983 1.00 31.93 60 LEU B CA 1
ATOM 2384 C C . LEU B 1 44 ? 64.325 -21.757 84.847 1.00 31.35 60 LEU B C 1
ATOM 2385 O O . LEU B 1 44 ? 65.223 -20.929 85.011 1.00 32.75 60 LEU B O 1
ATOM 2390 N N . LYS B 1 45 ? 64.103 -22.375 83.692 1.00 29.10 61 LYS B N 1
ATOM 2391 C CA . LYS B 1 45 ? 64.905 -22.100 82.510 1.00 27.52 61 LYS B CA 1
ATOM 2392 C C . LYS B 1 45 ? 64.182 -21.098 81.620 1.00 24.65 61 LYS B C 1
ATOM 2393 O O . LYS B 1 45 ? 63.079 -21.356 81.143 1.00 23.72 61 LYS B O 1
ATOM 2399 N N . TYR B 1 46 ? 64.801 -19.946 81.406 1.00 23.17 62 TYR B N 1
ATOM 2400 C CA . TYR B 1 46 ? 64.129 -18.886 80.677 1.00 22.36 62 TYR B CA 1
ATOM 2401 C C . TYR B 1 46 ? 64.268 -19.011 79.167 1.00 20.97 62 TYR B C 1
ATOM 2402 O O . TYR B 1 46 ? 65.251 -19.557 78.656 1.00 22.21 62 TYR B O 1
ATOM 2411 N N . ILE B 1 47 ? 63.258 -18.496 78.477 1.00 19.06 63 ILE B N 1
ATOM 2412 C CA . ILE B 1 47 ? 63.296 -18.285 77.046 1.00 19.05 63 ILE B CA 1
ATOM 2413 C C . ILE B 1 47 ? 63.021 -16.808 76.830 1.00 18.70 63 ILE B C 1
ATOM 2414 O O . ILE B 1 47 ? 61.995 -16.293 77.278 1.00 19.03 63 ILE B O 1
ATOM 2419 N N . ASN B 1 48 ? 63.949 -16.128 76.164 1.00 17.77 64 ASN B N 1
ATOM 2420 C CA . ASN B 1 48 ? 63.858 -14.686 75.973 1.00 15.58 64 ASN B CA 1
ATOM 2421 C C . ASN B 1 48 ? 62.991 -14.359 74.772 1.00 16.08 64 ASN B C 1
ATOM 2422 O O . ASN B 1 48 ? 63.437 -14.458 73.628 1.00 17.49 64 ASN B O 1
ATOM 2427 N N . GLN B 1 49 ? 61.756 -13.952 75.042 1.00 16.08 65 GLN B N 1
ATOM 2428 C CA . GLN B 1 49 ? 60.861 -13.461 74.003 1.00 16.13 65 GLN B CA 1
ATOM 2429 C C . GLN B 1 49 ? 60.646 -11.956 74.176 1.00 14.81 65 GLN B C 1
ATOM 2430 O O . GLN B 1 49 ? 59.533 -11.432 74.043 1.00 15.19 65 GLN B O 1
ATOM 2436 N N . GLY B 1 50 ? 61.737 -11.266 74.485 1.00 15.29 66 GLY B N 1
ATOM 2437 C CA . GLY B 1 50 ? 61.744 -9.820 74.496 1.00 14.72 66 GLY B CA 1
ATOM 2438 C C . GLY B 1 50 ? 62.088 -9.316 73.110 1.00 13.98 66 GLY B C 1
ATOM 2439 O O . GLY B 1 50 ? 63.019 -9.822 72.464 1.00 14.96 66 GLY B O 1
ATOM 2440 N N . HIS B 1 51 ? 61.341 -8.312 72.653 1.00 14.14 67 HIS B N 1
ATOM 2441 C CA . HIS B 1 51 ? 61.536 -7.762 71.323 1.00 13.79 67 HIS B CA 1
ATOM 2442 C C . HIS B 1 51 ? 61.854 -6.286 71.432 1.00 13.40 67 HIS B C 1
ATOM 2443 O O . HIS B 1 51 ? 61.051 -5.500 71.934 1.00 14.31 67 HIS B O 1
ATOM 2450 N N . ASN B 1 52 ? 63.057 -5.932 70.986 1.00 14.35 68 ASN B N 1
ATOM 2451 C CA . ASN B 1 52 ? 63.616 -4.604 71.197 1.00 15.29 68 ASN B CA 1
ATOM 2452 C C . ASN B 1 52 ? 62.775 -3.531 70.501 1.00 16.42 68 ASN B C 1
ATOM 2453 O O . ASN B 1 52 ? 62.595 -3.571 69.287 1.00 17.62 68 ASN B O 1
ATOM 2458 N N . GLY B 1 53 ? 62.251 -2.584 71.278 1.00 17.20 69 GLY B N 1
ATOM 2459 C CA . GLY B 1 53 ? 61.476 -1.489 70.721 1.00 17.41 69 GLY B CA 1
ATOM 2460 C C . GLY B 1 53 ? 60.001 -1.750 70.460 1.00 17.40 69 GLY B C 1
ATOM 2461 O O . GLY B 1 53 ? 59.274 -0.848 70.025 1.00 19.58 69 GLY B O 1
ATOM 2462 N N . TRP B 1 54 ? 59.540 -2.967 70.719 1.00 15.19 70 TRP B N 1
ATOM 2463 C CA . TRP B 1 54 ? 58.182 -3.328 70.347 1.00 14.94 70 TRP B CA 1
ATOM 2464 C C . TRP B 1 54 ? 57.138 -2.889 71.365 1.00 14.04 70 TRP B C 1
ATOM 2465 O O . TRP B 1 54 ? 57.390 -2.843 72.576 1.00 14.59 70 TRP B O 1
ATOM 2476 N N . THR B 1 55 ? 55.953 -2.580 70.854 1.00 14.46 71 THR B N 1
ATOM 2477 C CA . THR B 1 55 ? 54.784 -2.352 71.689 1.00 14.36 71 THR B CA 1
ATOM 2478 C C . THR B 1 55 ? 54.018 -3.658 71.901 1.00 13.95 71 THR B C 1
ATOM 2479 O O . THR B 1 55 ? 54.267 -4.659 71.213 1.00 15.54 71 THR B O 1
ATOM 2483 N N . SER B 1 56 ? 53.060 -3.647 72.829 1.00 13.59 72 SER B N 1
ATOM 2484 C CA . SER B 1 56 ? 52.151 -4.775 72.974 1.00 14.95 72 SER B CA 1
ATOM 2485 C C . SER B 1 56 ? 51.372 -4.990 71.682 1.00 14.75 72 SER B C 1
ATOM 2486 O O . SER B 1 56 ? 51.013 -6.114 71.354 1.00 15.17 72 SER B O 1
ATOM 2489 N N . GLY B 1 57 ? 51.129 -3.903 70.949 1.00 15.32 73 GLY B N 1
ATOM 2490 C CA . GLY B 1 57 ? 50.488 -3.977 69.646 1.00 15.57 73 GLY B CA 1
ATOM 2491 C C . GLY B 1 57 ? 51.298 -4.768 68.633 1.00 15.00 73 GLY B C 1
ATOM 2492 O O . GLY B 1 57 ? 50.743 -5.566 67.876 1.00 16.26 73 GLY B O 1
ATOM 2493 N N . GLY B 1 58 ? 52.609 -4.543 68.612 1.00 15.07 74 GLY B N 1
ATOM 2494 C CA . GLY B 1 58 ? 53.495 -5.277 67.724 1.00 16.13 74 GLY B CA 1
ATOM 2495 C C . GLY B 1 58 ? 53.585 -6.747 68.096 1.00 15.04 74 GLY B C 1
ATOM 2496 O O . GLY B 1 58 ? 53.596 -7.622 67.227 1.00 15.90 74 GLY B O 1
ATOM 2497 N N . ILE B 1 59 ? 53.657 -7.023 69.397 1.00 14.16 75 ILE B N 1
ATOM 2498 C CA . ILE B 1 59 ? 53.682 -8.402 69.881 1.00 15.82 75 ILE B CA 1
ATOM 2499 C C . ILE B 1 59 ? 52.392 -9.108 69.466 1.00 15.73 75 ILE B C 1
ATOM 2500 O O . ILE B 1 59 ? 52.421 -10.186 68.866 1.00 17.00 75 ILE B O 1
ATOM 2505 N N . ALA B 1 60 ? 51.260 -8.480 69.774 1.00 15.54 76 ALA B N 1
ATOM 2506 C CA . ALA B 1 60 ? 49.958 -9.038 69.425 1.00 16.61 76 ALA B CA 1
ATOM 2507 C C . ALA B 1 60 ? 49.763 -9.182 67.914 1.00 17.73 76 ALA B C 1
ATOM 2508 O O . ALA B 1 60 ? 49.204 -10.176 67.442 1.00 19.15 76 ALA B O 1
ATOM 2510 N N . GLY B 1 61 ? 50.238 -8.196 67.160 1.00 17.99 77 GLY B N 1
ATOM 2511 C CA . GLY B 1 61 ? 50.068 -8.177 65.720 1.00 17.56 77 GLY B CA 1
ATOM 2512 C C . GLY B 1 61 ? 50.921 -9.208 64.996 1.00 18.95 77 GLY B C 1
ATOM 2513 O O . GLY B 1 61 ? 50.681 -9.494 63.826 1.00 21.99 77 GLY B O 1
ATOM 2514 N N . ASN B 1 62 ? 51.917 -9.757 65.691 1.00 18.17 78 ASN B N 1
ATOM 2515 C CA . ASN B 1 62 ? 52.811 -10.774 65.129 1.00 17.40 78 ASN B CA 1
ATOM 2516 C C . ASN B 1 62 ? 52.801 -12.038 65.980 1.00 17.98 78 ASN B C 1
ATOM 2517 O O . ASN B 1 62 ? 53.741 -12.834 65.944 1.00 18.25 78 ASN B O 1
ATOM 2522 N N . ILE B 1 63 ? 51.716 -12.222 66.726 1.00 18.85 79 ILE B N 1
ATOM 2523 C CA . ILE B 1 63 ? 51.647 -13.206 67.801 1.00 20.32 79 ILE B CA 1
ATOM 2524 C C . ILE B 1 63 ? 51.886 -14.651 67.356 1.00 21.03 79 ILE B C 1
ATOM 2525 O O . ILE B 1 63 ? 52.400 -15.459 68.124 1.00 22.97 79 ILE B O 1
ATOM 2530 N N . ASP B 1 64 ? 51.546 -14.965 66.110 1.00 20.10 80 ASP B N 1
ATOM 2531 C CA . ASP B 1 64 ? 51.708 -16.323 65.604 1.00 21.44 80 ASP B CA 1
ATOM 2532 C C . ASP B 1 64 ? 53.027 -16.514 64.869 1.00 21.33 80 ASP B C 1
ATOM 2533 O O . ASP B 1 64 ? 53.327 -17.607 64.412 1.00 23.21 80 ASP B O 1
ATOM 2538 N N . SER B 1 65 ? 53.818 -15.448 64.773 1.00 20.12 81 SER B N 1
ATOM 2539 C CA . SER B 1 65 ? 55.057 -15.469 64.001 1.00 20.94 81 SER B CA 1
ATOM 2540 C C . SER B 1 65 ? 56.309 -15.340 64.869 1.00 20.33 81 SER B C 1
ATOM 2541 O O . SER B 1 65 ? 57.407 -15.182 64.347 1.00 23.06 81 SER B O 1
ATOM 2544 N N . LEU B 1 66 ? 56.148 -15.394 66.188 1.00 19.58 82 LEU B N 1
ATOM 2545 C CA . LEU B 1 66 ? 57.273 -15.161 67.103 1.00 18.44 82 LEU B CA 1
ATOM 2546 C C . LEU B 1 66 ? 58.055 -16.415 67.473 1.00 18.60 82 LEU B C 1
ATOM 2547 O O . LEU B 1 66 ? 59.130 -16.322 68.060 1.00 19.50 82 LEU B O 1
ATOM 2552 N N . GLY B 1 67 ? 57.515 -17.587 67.157 1.00 19.57 83 GLY B N 1
ATOM 2553 C CA . GLY B 1 67 ? 58.153 -18.818 67.575 1.00 21.37 83 GLY B CA 1
ATOM 2554 C C . GLY B 1 67 ? 57.846 -19.151 69.021 1.00 21.21 83 GLY B C 1
ATOM 2555 O O . GLY B 1 67 ? 58.610 -19.857 69.668 1.00 23.00 83 GLY B O 1
ATOM 2556 N N . LEU B 1 68 ? 56.733 -18.632 69.541 1.00 21.48 84 LEU B N 1
ATOM 2557 C CA . LEU B 1 68 ? 56.332 -18.960 70.904 1.00 20.78 84 LEU B CA 1
ATOM 2558 C C . LEU B 1 68 ? 56.090 -20.456 71.043 1.00 23.74 84 LEU B C 1
ATOM 2559 O O . LEU B 1 68 ? 55.435 -21.075 70.202 1.00 26.09 84 LEU B O 1
ATOM 2564 N N . ILE B 1 69 ? 56.612 -21.037 72.114 1.00 24.06 85 ILE B N 1
ATOM 2565 C CA . ILE B 1 69 ? 56.416 -22.459 72.342 1.00 26.77 85 ILE B CA 1
ATOM 2566 C C . ILE B 1 69 ? 55.638 -22.707 73.620 1.00 26.43 85 ILE B C 1
ATOM 2567 O O . ILE B 1 69 ? 55.417 -21.799 74.422 1.00 26.06 85 ILE B O 1
ATOM 2572 N N . LYS B 1 70 ? 55.228 -23.955 73.791 1.00 25.52 86 LYS B N 1
ATOM 2573 C CA . LYS B 1 70 ? 54.568 -24.401 75.005 1.00 27.10 86 LYS B CA 1
ATOM 2574 C C . LYS B 1 70 ? 55.554 -24.369 76.168 1.00 27.79 86 LYS B C 1
ATOM 2575 O O . LYS B 1 70 ? 56.676 -24.868 76.059 1.00 30.35 86 LYS B O 1
ATOM 2581 N N . ALA B 1 71 ? 55.132 -23.777 77.278 1.00 26.58 87 ALA B N 1
ATOM 2582 C CA . ALA B 1 71 ? 55.976 -23.667 78.457 1.00 26.42 87 ALA B CA 1
ATOM 2583 C C . ALA B 1 71 ? 55.131 -23.714 79.725 1.00 26.00 87 ALA B C 1
ATOM 2584 O O . ALA B 1 71 ? 53.905 -23.675 79.660 1.00 26.48 87 ALA B O 1
ATOM 2586 N N . ASP B 1 72 ? 55.791 -23.787 80.877 1.00 25.76 88 ASP B N 1
ATOM 2587 C CA . ASP B 1 72 ? 55.096 -23.959 82.150 1.00 24.89 88 ASP B CA 1
ATOM 2588 C C . ASP B 1 72 ? 54.627 -22.639 82.751 1.00 24.52 88 ASP B C 1
ATOM 2589 O O . ASP B 1 72 ? 53.630 -22.596 83.473 1.00 25.33 88 ASP B O 1
ATOM 2594 N N . VAL B 1 73 ? 55.357 -21.569 82.460 1.00 24.03 89 VAL B N 1
ATOM 2595 C CA . VAL B 1 73 ? 54.976 -20.243 82.923 1.00 22.66 89 VAL B CA 1
ATOM 2596 C C . VAL B 1 73 ? 55.363 -19.207 81.882 1.00 21.31 89 VAL B C 1
ATOM 2597 O O . VAL B 1 73 ? 56.383 -19.336 81.201 1.00 21.00 89 VAL B O 1
ATOM 2601 N N . TYR B 1 74 ? 54.511 -18.199 81.746 1.00 19.66 90 TYR B N 1
ATOM 2602 C CA . TYR B 1 74 ? 54.739 -17.087 80.842 1.00 18.23 90 TYR B CA 1
ATOM 2603 C C . TYR B 1 74 ? 54.675 -15.810 81.652 1.00 16.88 90 TYR B C 1
ATOM 2604 O O . TYR B 1 74 ? 53.767 -15.634 82.458 1.00 19.39 90 TYR B O 1
ATOM 2613 N N . SER B 1 75 ? 55.632 -14.913 81.449 1.00 16.44 91 SER B N 1
ATOM 2614 C CA . SER B 1 75 ? 55.483 -13.564 81.972 1.00 16.16 91 SER B CA 1
ATOM 2615 C C . SER B 1 75 ? 55.310 -12.609 80.800 1.00 16.17 91 SER B C 1
ATOM 2616 O O . SER B 1 75 ? 55.808 -12.865 79.708 1.00 16.75 91 SER B O 1
ATOM 2619 N N . VAL B 1 76 ? 54.563 -11.531 81.021 1.00 15.19 92 VAL B N 1
ATOM 2620 C CA . VAL B 1 76 ? 54.325 -10.540 79.985 1.00 14.82 92 VAL B CA 1
ATOM 2621 C C . VAL B 1 76 ? 54.674 -9.178 80.574 1.00 14.65 92 VAL B C 1
ATOM 2622 O O . VAL B 1 76 ? 54.079 -8.748 81.564 1.00 15.29 92 VAL B O 1
ATOM 2626 N N . PHE B 1 77 ? 55.640 -8.506 79.956 1.00 14.04 93 PHE B N 1
ATOM 2627 C CA . PHE B 1 77 ? 56.219 -7.261 80.472 1.00 15.11 93 PHE B CA 1
ATOM 2628 C C . PHE B 1 77 ? 56.244 -6.255 79.321 1.00 13.96 93 PHE B C 1
ATOM 2629 O O . PHE B 1 77 ? 57.256 -6.090 78.635 1.00 14.64 93 PHE B O 1
ATOM 2637 N N . LEU B 1 78 ? 55.107 -5.608 79.090 1.00 14.04 94 LEU B N 1
ATOM 2638 C CA . LEU B 1 78 ? 54.939 -4.729 77.943 1.00 14.57 94 LEU B CA 1
ATOM 2639 C C . LEU B 1 78 ? 54.189 -3.463 78.317 1.00 14.49 94 LEU B C 1
ATOM 2640 O O . LEU B 1 78 ? 53.474 -3.422 79.324 1.00 15.49 94 LEU B O 1
ATOM 2645 N N . GLY B 1 79 ? 54.326 -2.437 77.483 1.00 13.34 95 GLY B N 1
ATOM 2646 C CA . GLY B 1 79 ? 53.509 -1.249 77.639 1.00 13.91 95 GLY B CA 1
ATOM 2647 C C . GLY B 1 79 ? 54.268 0.054 77.574 1.00 13.59 95 GLY B C 1
ATOM 2648 O O . GLY B 1 79 ? 53.708 1.084 77.194 1.00 14.48 95 GLY B O 1
ATOM 2649 N N . THR B 1 80 ? 55.544 0.028 77.931 1.00 13.51 96 THR B N 1
ATOM 2650 C CA . THR B 1 80 ? 56.281 1.282 77.972 1.00 13.43 96 THR B CA 1
ATOM 2651 C C . THR B 1 80 ? 56.419 1.877 76.561 1.00 13.76 96 THR B C 1
ATOM 2652 O O . THR B 1 80 ? 56.345 3.092 76.382 1.00 14.05 96 THR B O 1
ATOM 2656 N N . ASN B 1 81 ? 56.564 1.022 75.551 1.00 14.32 97 ASN B N 1
ATOM 2657 C CA . ASN B 1 81 ? 56.651 1.525 74.184 1.00 14.76 97 ASN B CA 1
ATOM 2658 C C . ASN B 1 81 ? 55.290 1.944 73.645 1.00 14.58 97 ASN B C 1
ATOM 2659 O O . ASN B 1 81 ? 55.193 2.871 72.853 1.00 15.97 97 ASN B O 1
ATOM 2664 N N . ASP B 1 82 ? 54.234 1.264 74.077 1.00 13.89 98 ASP B N 1
ATOM 2665 C CA . ASP B 1 82 ? 52.887 1.693 73.717 1.00 13.56 98 ASP B CA 1
ATOM 2666 C C . ASP B 1 82 ? 52.672 3.115 74.198 1.00 13.69 98 ASP B C 1
ATOM 2667 O O . ASP B 1 82 ? 52.117 3.951 73.484 1.00 15.08 98 ASP B O 1
ATOM 2672 N N . TRP B 1 83 ? 53.124 3.385 75.419 1.00 14.24 99 TRP B N 1
ATOM 2673 C CA . TRP B 1 83 ? 52.991 4.718 75.989 1.00 13.57 99 TRP B CA 1
ATOM 2674 C C . TRP B 1 83 ? 53.725 5.762 75.160 1.00 13.96 99 TRP B C 1
ATOM 2675 O O . TRP B 1 83 ? 53.162 6.793 74.798 1.00 14.97 99 TRP B O 1
ATOM 2686 N N . TRP B 1 84 ? 54.985 5.495 74.850 1.00 14.13 100 TRP B N 1
ATOM 2687 C CA . TRP B 1 84 ? 55.755 6.480 74.104 1.00 15.69 100 TRP B CA 1
ATOM 2688 C C . TRP B 1 84 ? 55.200 6.703 72.693 1.00 15.85 100 TRP B C 1
ATOM 2689 O O . TRP B 1 84 ? 55.295 7.801 72.146 1.00 16.76 100 TRP B O 1
ATOM 2700 N N . GLN B 1 85 ? 54.599 5.670 72.112 1.00 15.33 101 GLN B N 1
ATOM 2701 C CA . GLN B 1 85 ? 54.024 5.799 70.777 1.00 16.26 101 GLN B CA 1
ATOM 2702 C C . GLN B 1 85 ? 52.606 6.370 70.787 1.00 17.60 101 GLN B C 1
ATOM 2703 O O . GLN B 1 85 ? 52.029 6.627 69.736 1.00 20.37 101 GLN B O 1
ATOM 2709 N N . GLY B 1 86 ? 52.055 6.592 71.974 1.00 16.09 102 GLY B N 1
ATOM 2710 C CA . GLY B 1 86 ? 50.745 7.212 72.083 1.00 16.77 102 GLY B CA 1
ATOM 2711 C C . GLY B 1 86 ? 49.570 6.303 71.757 1.00 16.79 102 GLY B C 1
ATOM 2712 O O . GLY B 1 86 ? 48.476 6.796 71.458 1.00 18.23 102 GLY B O 1
ATOM 2713 N N . ARG B 1 87 ? 49.780 4.988 71.815 1.00 16.43 103 ARG B N 1
ATOM 2714 C CA . ARG B 1 87 ? 48.707 4.023 71.565 1.00 16.56 103 ARG B CA 1
ATOM 2715 C C . ARG B 1 87 ? 47.637 4.179 72.627 1.00 15.40 103 ARG B C 1
ATOM 2716 O O . ARG B 1 87 ? 47.956 4.265 73.799 1.00 14.92 103 ARG B O 1
ATOM 2724 N N . PRO B 1 88 ? 46.362 4.187 72.225 1.00 15.57 104 PRO B N 1
ATOM 2725 C CA . PRO B 1 88 ? 45.305 4.294 73.243 1.00 15.52 104 PRO B CA 1
ATOM 2726 C C . PRO B 1 88 ? 45.305 3.085 74.172 1.00 15.34 104 PRO B C 1
ATOM 2727 O O . PRO B 1 88 ? 45.438 1.934 73.724 1.00 15.50 104 PRO B O 1
ATOM 2731 N N . VAL B 1 89 ? 45.182 3.353 75.466 1.00 15.21 105 VAL B N 1
ATOM 2732 C CA . VAL B 1 89 ? 45.110 2.295 76.462 1.00 15.30 105 VAL B CA 1
ATOM 2733 C C . VAL B 1 89 ? 43.894 1.411 76.214 1.00 14.86 105 VAL B C 1
ATOM 2734 O O . VAL B 1 89 ? 43.993 0.189 76.252 1.00 15.10 105 VAL B O 1
ATOM 2738 N N . GLY B 1 90 ? 42.754 2.041 75.941 1.00 14.32 106 GLY B N 1
ATOM 2739 C CA . GLY B 1 90 ? 41.512 1.319 75.744 1.00 15.37 106 GLY B CA 1
ATOM 2740 C C . GLY B 1 90 ? 40.734 1.164 77.032 1.00 14.51 106 GLY B C 1
ATOM 2741 O O . GLY B 1 90 ? 40.968 1.883 78.009 1.00 15.63 106 GLY B O 1
ATOM 2742 N N . LYS B 1 91 ? 39.801 0.217 77.034 1.00 15.65 107 LYS B N 1
ATOM 2743 C CA . LYS B 1 91 ? 39.019 -0.092 78.219 1.00 15.09 107 LYS B CA 1
ATOM 2744 C C . LYS B 1 91 ? 38.826 -1.595 78.307 1.00 16.37 107 LYS B C 1
ATOM 2745 O O . LYS B 1 91 ? 39.147 -2.331 77.359 1.00 16.22 107 LYS B O 1
ATOM 2751 N N . LEU B 1 92 ? 38.314 -2.049 79.444 1.00 17.69 108 LEU B N 1
ATOM 2752 C CA . LEU B 1 92 ? 38.218 -3.479 79.713 1.00 17.88 108 LEU B CA 1
ATOM 2753 C C . LEU B 1 92 ? 37.365 -4.208 78.668 1.00 17.83 108 LEU B C 1
ATOM 2754 O O . LEU B 1 92 ? 37.611 -5.374 78.381 1.00 17.17 108 LEU B O 1
ATOM 2759 N N . ASP B 1 93 ? 36.388 -3.516 78.080 1.00 18.69 109 ASP B N 1
ATOM 2760 C CA . ASP B 1 93 ? 35.593 -4.125 77.007 1.00 20.26 109 ASP B CA 1
ATOM 2761 C C . ASP B 1 93 ? 36.465 -4.566 75.823 1.00 19.12 109 ASP B C 1
ATOM 2762 O O . ASP B 1 93 ? 36.135 -5.539 75.136 1.00 19.46 109 ASP B O 1
ATOM 2767 N N . ASP B 1 94 ? 37.573 -3.857 75.588 1.00 17.49 110 ASP B N 1
ATOM 2768 C CA . ASP B 1 94 ? 38.502 -4.223 74.516 1.00 16.08 110 ASP B CA 1
ATOM 2769 C C . ASP B 1 94 ? 39.269 -5.491 74.852 1.00 16.58 110 ASP B C 1
ATOM 2770 O O . ASP B 1 94 ? 39.808 -6.154 73.967 1.00 16.86 110 ASP B O 1
ATOM 2775 N N . TYR B 1 95 ? 39.336 -5.805 76.138 1.00 16.42 111 TYR B N 1
ATOM 2776 C CA . TYR B 1 95 ? 39.950 -7.043 76.584 1.00 16.98 111 TYR B CA 1
ATOM 2777 C C . TYR B 1 95 ? 38.960 -8.204 76.496 1.00 18.32 111 TYR B C 1
ATOM 2778 O O . TYR B 1 95 ? 39.314 -9.298 76.071 1.00 19.33 111 TYR B O 1
ATOM 2787 N N . GLN B 1 96 ? 37.717 -7.961 76.898 1.00 18.25 112 GLN B N 1
ATOM 2788 C CA . GLN B 1 96 ? 36.702 -9.013 76.911 1.00 19.50 112 GLN B CA 1
ATOM 2789 C C . GLN B 1 96 ? 36.121 -9.336 75.541 1.00 22.96 112 GLN B C 1
ATOM 2790 O O . GLN B 1 96 ? 35.629 -10.445 75.323 1.00 26.26 112 GLN B O 1
ATOM 2796 N N . HIS B 1 97 ? 36.150 -8.366 74.632 1.00 23.52 113 HIS B N 1
ATOM 2797 C CA . HIS B 1 97 ? 35.582 -8.548 73.299 1.00 23.76 113 HIS B CA 1
ATOM 2798 C C . HIS B 1 97 ? 36.616 -8.274 72.217 1.00 24.16 113 HIS B C 1
ATOM 2799 O O . HIS B 1 97 ? 37.544 -7.493 72.424 1.00 24.62 113 HIS B O 1
ATOM 2806 N N . ASP B 1 98 ? 36.452 -8.903 71.058 1.00 25.31 114 ASP B N 1
ATOM 2807 C CA . ASP B 1 98 ? 37.353 -8.659 69.936 1.00 25.39 114 ASP B CA 1
ATOM 2808 C C . ASP B 1 98 ? 37.007 -7.345 69.244 1.00 24.41 114 ASP B C 1
ATOM 2809 O O . ASP B 1 98 ? 36.128 -7.298 68.378 1.00 25.93 114 ASP B O 1
ATOM 2814 N N . ASN B 1 99 ? 37.703 -6.282 69.633 1.00 24.24 115 ASN B N 1
ATOM 2815 C CA . ASN B 1 99 ? 37.557 -4.983 68.988 1.00 25.24 115 ASN B CA 1
ATOM 2816 C C . ASN B 1 99 ? 38.760 -4.649 68.119 1.00 27.26 115 ASN B C 1
ATOM 2817 O O . ASN B 1 99 ? 38.986 -3.491 67.756 1.00 30.64 115 ASN B O 1
ATOM 2822 N N . GLY B 1 100 ? 39.530 -5.676 67.783 1.00 25.79 116 GLY B N 1
ATOM 2823 C CA . GLY B 1 100 ? 40.740 -5.493 67.005 1.00 25.95 116 GLY B CA 1
ATOM 2824 C C . GLY B 1 100 ? 41.956 -5.157 67.854 1.00 23.96 116 GLY B C 1
ATOM 2825 O O . GLY B 1 100 ? 41.847 -4.819 69.031 1.00 26.16 116 GLY B O 1
ATOM 2826 N N . ASN B 1 101 ? 43.125 -5.241 67.235 1.00 20.56 117 ASN B N 1
ATOM 2827 C CA . ASN B 1 101 ? 44.393 -4.965 67.906 1.00 19.18 117 ASN B CA 1
ATOM 2828 C C . ASN B 1 101 ? 44.687 -3.466 67.928 1.00 19.60 117 ASN B C 1
ATOM 2829 O O . ASN B 1 101 ? 45.724 -3.006 67.433 1.00 20.19 117 ASN B O 1
ATOM 2834 N N . THR B 1 102 ? 43.770 -2.702 68.512 1.00 20.49 118 THR B N 1
ATOM 2835 C CA . THR B 1 102 ? 43.807 -1.256 68.371 1.00 19.98 118 THR B CA 1
ATOM 2836 C C . THR B 1 102 ? 44.042 -0.520 69.686 1.00 17.87 118 THR B C 1
ATOM 2837 O O . THR B 1 102 ? 44.154 0.698 69.697 1.00 19.70 118 THR B O 1
ATOM 2841 N N . THR B 1 103 ? 44.100 -1.260 70.787 1.00 16.99 119 THR B N 1
ATOM 2842 C CA . THR B 1 103 ? 44.337 -0.669 72.096 1.00 16.30 119 THR B CA 1
ATOM 2843 C C . THR B 1 103 ? 45.225 -1.599 72.888 1.00 14.74 119 THR B C 1
ATOM 2844 O O . THR B 1 103 ? 45.410 -2.760 72.512 1.00 15.47 119 THR B O 1
ATOM 2848 N N . VAL B 1 104 ? 45.753 -1.107 74.000 1.00 13.91 120 VAL B N 1
ATOM 2849 C CA . VAL B 1 104 ? 46.550 -1.957 74.871 1.00 14.40 120 VAL B CA 1
ATOM 2850 C C . VAL B 1 104 ? 45.731 -3.123 75.431 1.00 13.86 120 VAL B C 1
ATOM 2851 O O . VAL B 1 104 ? 46.190 -4.265 75.416 1.00 14.50 120 VAL B O 1
ATOM 2855 N N . TYR B 1 105 ? 44.520 -2.841 75.912 1.00 13.48 121 TYR B N 1
ATOM 2856 C CA . TYR B 1 105 ? 43.653 -3.906 76.401 1.00 13.86 121 TYR B CA 1
ATOM 2857 C C . TYR B 1 105 ? 43.424 -4.963 75.320 1.00 14.56 121 TYR B C 1
ATOM 2858 O O . TYR B 1 105 ? 43.432 -6.155 75.609 1.00 15.43 121 TYR B O 1
ATOM 2867 N N . GLY B 1 106 ? 43.224 -4.521 74.080 1.00 14.67 122 GLY B N 1
ATOM 2868 C CA . GLY B 1 106 ? 42.988 -5.433 72.973 1.00 15.05 122 GLY B CA 1
ATOM 2869 C C . GLY B 1 106 ? 44.211 -6.290 72.694 1.00 14.93 122 GLY B C 1
ATOM 2870 O O . GLY B 1 106 ? 44.083 -7.481 72.425 1.00 16.59 122 GLY B O 1
ATOM 2871 N N . SER B 1 107 ? 45.398 -5.683 72.759 1.00 14.23 123 SER B N 1
ATOM 2872 C CA . SER B 1 107 ? 46.635 -6.428 72.539 1.00 14.66 123 SER B CA 1
ATOM 2873 C C . SER B 1 107 ? 46.821 -7.515 73.585 1.00 14.46 123 SER B C 1
ATOM 2874 O O . SER B 1 107 ? 47.226 -8.636 73.268 1.00 15.14 123 SER B O 1
ATOM 2877 N N . PHE B 1 108 ? 46.529 -7.180 74.837 1.00 14.83 124 PHE B N 1
ATOM 2878 C CA . PHE B 1 108 ? 46.643 -8.151 75.912 1.00 14.97 124 PHE B CA 1
ATOM 2879 C C . PHE B 1 108 ? 45.648 -9.308 75.773 1.00 15.24 124 PHE B C 1
ATOM 2880 O O . PHE B 1 108 ? 45.952 -10.431 76.144 1.00 16.48 124 PHE B O 1
ATOM 2888 N N . ARG B 1 109 ? 44.461 -9.034 75.237 1.00 16.23 125 ARG B N 1
ATOM 2889 C CA . ARG B 1 109 ? 43.519 -10.103 74.924 1.00 17.00 125 ARG B CA 1
ATOM 2890 C C . ARG B 1 109 ? 44.156 -11.126 73.979 1.00 17.10 125 ARG B C 1
ATOM 2891 O O . ARG B 1 109 ? 44.102 -12.335 74.224 1.00 18.33 125 ARG B O 1
ATOM 2899 N N . ILE B 1 110 ? 44.764 -10.630 72.906 1.00 17.00 126 ILE B N 1
ATOM 2900 C CA . ILE B 1 110 ? 45.418 -11.477 71.915 1.00 15.88 126 ILE B CA 1
ATOM 2901 C C . ILE B 1 110 ? 46.556 -12.287 72.526 1.00 16.55 126 ILE B C 1
ATOM 2902 O O . ILE B 1 110 ? 46.676 -13.483 72.286 1.00 17.32 126 ILE B O 1
ATOM 2907 N N . ILE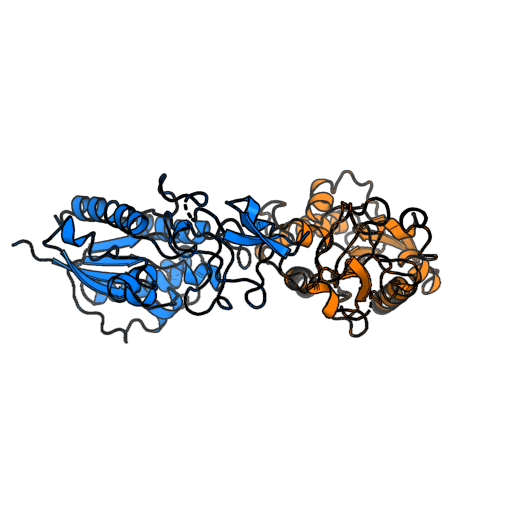 B 1 111 ? 47.391 -11.622 73.317 1.00 17.08 127 ILE B N 1
ATOM 2908 C CA . ILE B 1 111 ? 48.553 -12.265 73.915 1.00 16.97 127 ILE B CA 1
ATOM 2909 C C . ILE B 1 111 ? 48.166 -13.353 74.911 1.00 17.05 127 ILE B C 1
ATOM 2910 O O . ILE B 1 111 ? 48.672 -14.476 74.839 1.00 17.13 127 ILE B O 1
ATOM 2915 N N . ILE B 1 112 ? 47.275 -13.026 75.843 1.00 17.57 128 ILE B N 1
ATOM 2916 C CA . ILE B 1 112 ? 46.852 -13.999 76.846 1.00 17.78 128 ILE B CA 1
ATOM 2917 C C . ILE B 1 112 ? 46.094 -15.164 76.205 1.00 17.96 128 ILE B C 1
ATOM 2918 O O . ILE B 1 112 ? 46.239 -16.314 76.620 1.00 18.05 128 ILE B O 1
ATOM 2923 N N . SER B 1 113 ? 45.320 -14.874 75.163 1.00 18.79 129 SER B N 1
ATOM 2924 C CA . SER B 1 113 ? 44.625 -15.932 74.432 1.00 19.88 129 SER B CA 1
ATOM 2925 C C . SER B 1 113 ? 45.609 -16.887 73.762 1.00 20.63 129 SER B C 1
ATOM 2926 O O . SER B 1 113 ? 45.406 -18.100 73.772 1.00 21.31 129 SER B O 1
ATOM 2929 N N . LYS B 1 114 ? 46.673 -16.336 73.185 1.00 20.28 130 LYS B N 1
ATOM 2930 C CA . LYS B 1 114 ? 47.714 -17.158 72.574 1.00 20.36 130 LYS B CA 1
ATOM 2931 C C . LYS B 1 114 ? 48.401 -18.050 73.607 1.00 20.28 130 LYS B C 1
ATOM 2932 O O . LYS B 1 114 ? 48.619 -19.241 73.364 1.00 20.80 130 LYS B O 1
ATOM 2938 N N . ILE B 1 115 ? 48.743 -17.472 74.755 1.00 19.04 131 ILE B N 1
ATOM 2939 C CA . ILE B 1 115 ? 49.343 -18.235 75.840 1.00 19.86 131 ILE B CA 1
ATOM 2940 C C . ILE B 1 115 ? 48.463 -19.415 76.238 1.00 20.85 131 ILE B C 1
ATOM 2941 O O . ILE B 1 115 ? 48.941 -20.546 76.384 1.00 20.69 131 ILE B O 1
ATOM 2946 N N . ARG B 1 116 ? 47.169 -19.159 76.379 1.00 21.10 132 ARG B N 1
ATOM 2947 C CA . ARG B 1 116 ? 46.240 -20.207 76.776 1.00 21.68 132 ARG B CA 1
ATOM 2948 C C . ARG B 1 116 ? 46.041 -21.266 75.692 1.00 23.42 132 ARG B C 1
ATOM 2949 O O . ARG B 1 116 ? 45.735 -22.422 75.996 1.00 25.83 132 ARG B O 1
ATOM 2957 N N . GLN B 1 117 ? 46.229 -20.881 74.431 1.00 24.27 133 GLN B N 1
ATOM 2958 C CA . GLN B 1 117 ? 46.184 -21.839 73.332 1.00 24.76 133 GLN B CA 1
ATOM 2959 C C . GLN B 1 117 ? 47.397 -22.755 73.413 1.00 23.37 133 GLN B C 1
ATOM 2960 O O . GLN B 1 117 ? 47.291 -23.961 73.203 1.00 26.27 133 GLN B O 1
ATOM 2966 N N . LEU B 1 118 ? 48.555 -22.168 73.710 1.00 22.87 134 LEU B N 1
ATOM 2967 C CA . LEU B 1 118 ? 49.794 -22.933 73.774 1.00 22.67 134 LEU B CA 1
ATOM 2968 C C . LEU B 1 118 ? 49.804 -23.886 74.967 1.00 24.45 134 LEU B C 1
ATOM 2969 O O . LEU B 1 118 ? 50.254 -25.030 74.858 1.00 26.17 134 LEU B O 1
ATOM 2974 N N . ASN B 1 119 ? 49.303 -23.408 76.100 1.00 24.49 135 ASN B N 1
ATOM 2975 C CA . ASN B 1 119 ? 49.206 -24.223 77.305 1.00 24.25 135 ASN B CA 1
ATOM 2976 C C . ASN B 1 119 ? 48.119 -23.693 78.236 1.00 25.22 135 ASN B C 1
ATOM 2977 O O . ASN B 1 119 ? 48.349 -22.740 78.973 1.00 25.02 135 ASN B O 1
ATOM 2982 N N . PRO B 1 120 ? 46.925 -24.310 78.196 1.00 26.85 136 PRO B N 1
ATOM 2983 C CA . PRO B 1 120 ? 45.813 -23.891 79.061 1.00 27.32 136 PRO B CA 1
ATOM 2984 C C . PRO B 1 120 ? 46.124 -24.003 80.557 1.00 27.14 136 PRO B C 1
ATOM 2985 O O . PRO B 1 120 ? 45.443 -23.379 81.368 1.00 27.36 136 PRO B O 1
ATOM 2989 N N . GLU B 1 121 ? 47.137 -24.785 80.915 1.00 29.09 137 GLU B N 1
ATOM 2990 C CA . GLU B 1 121 ? 47.491 -24.982 82.317 1.00 31.62 137 GLU B CA 1
ATOM 2991 C C . GLU B 1 121 ? 48.679 -24.133 82.755 1.00 29.81 137 GLU B C 1
ATOM 2992 O O . GLU B 1 121 ? 49.073 -24.170 83.922 1.00 30.19 137 GLU B O 1
ATOM 2998 N N . ALA B 1 122 ? 49.257 -23.382 81.822 1.00 27.36 138 ALA B N 1
ATOM 2999 C CA . ALA B 1 122 ? 50.431 -22.576 82.123 1.00 25.92 138 ALA B CA 1
ATOM 3000 C C . ALA B 1 122 ? 50.096 -21.497 83.137 1.00 23.85 138 ALA B C 1
ATOM 3001 O O . ALA B 1 122 ? 49.001 -20.933 83.111 1.00 24.40 138 ALA B O 1
ATOM 3003 N N . LYS B 1 123 ? 51.035 -21.219 84.035 1.00 22.38 139 LYS B N 1
ATOM 3004 C CA . LYS B 1 123 ? 50.922 -20.044 84.885 1.00 21.78 139 LYS B CA 1
ATOM 3005 C C . LYS B 1 123 ? 51.245 -18.798 84.059 1.00 21.08 139 LYS B C 1
ATOM 3006 O O . LYS B 1 123 ? 52.050 -18.843 83.124 1.00 22.29 139 LYS B O 1
ATOM 3009 N N . ILE B 1 124 ? 50.594 -17.695 84.401 1.00 19.82 140 ILE B N 1
ATOM 3010 C CA . ILE B 1 124 ? 50.830 -16.419 83.736 1.00 18.75 140 ILE B CA 1
ATOM 3011 C C . ILE B 1 124 ? 51.076 -15.348 84.785 1.00 18.84 140 ILE B C 1
ATOM 3012 O O . ILE B 1 124 ? 50.385 -15.297 85.798 1.00 18.45 140 ILE B O 1
ATOM 3017 N N . VAL B 1 125 ? 52.074 -14.507 84.546 1.00 16.72 141 VAL B N 1
ATOM 3018 C CA . VAL B 1 125 ? 52.321 -13.351 85.393 1.00 16.69 141 VAL B CA 1
ATOM 3019 C C . VAL B 1 125 ? 52.443 -12.133 84.493 1.00 16.80 141 VAL B C 1
ATOM 3020 O O . VAL B 1 125 ? 53.146 -12.173 83.484 1.00 17.85 141 VAL B O 1
ATOM 3024 N N . LEU B 1 126 ? 51.740 -11.055 84.833 1.00 15.61 142 LEU B N 1
ATOM 3025 C CA . LEU B 1 126 ? 51.921 -9.787 84.122 1.00 15.54 142 LEU B CA 1
ATOM 3026 C C . LEU B 1 126 ? 52.831 -8.879 84.933 1.00 16.06 142 LEU B C 1
ATOM 3027 O O . LEU B 1 126 ? 52.832 -8.934 86.164 1.00 17.28 142 LEU B O 1
ATOM 3032 N N . ILE B 1 127 ? 53.575 -8.023 84.243 1.00 14.60 143 ILE B N 1
ATOM 3033 C CA . ILE B 1 127 ? 54.482 -7.080 84.881 1.00 14.76 143 ILE B CA 1
ATOM 3034 C C . ILE B 1 127 ? 54.151 -5.685 84.366 1.00 14.79 143 ILE B C 1
ATOM 3035 O O . ILE B 1 127 ? 54.156 -5.465 83.150 1.00 15.84 143 ILE B O 1
ATOM 3040 N N . THR B 1 128 ? 53.845 -4.752 85.269 1.00 14.65 144 THR B N 1
ATOM 3041 C CA . THR B 1 128 ? 53.512 -3.402 84.837 1.00 15.56 144 THR B CA 1
ATOM 3042 C C . THR B 1 128 ? 54.776 -2.707 84.346 1.00 15.62 144 THR B C 1
ATOM 3043 O O . THR B 1 128 ? 55.886 -3.047 84.772 1.00 15.11 144 THR B O 1
ATOM 3047 N N . PRO B 1 129 ? 54.620 -1.736 83.440 1.00 16.92 145 PRO B N 1
ATOM 3048 C CA . PRO B 1 129 ? 55.790 -0.928 83.079 1.00 15.84 145 PRO B CA 1
ATOM 3049 C C . PRO B 1 129 ? 56.425 -0.282 84.307 1.00 16.31 145 PRO B C 1
ATOM 3050 O O . PRO B 1 129 ? 55.729 0.145 85.237 1.00 18.28 145 PRO B O 1
ATOM 3062 N N . GLN B 1 131 ? 58.433 2.872 85.980 1.00 15.58 147 GLN B N 1
ATOM 3063 C CA . GLN B 1 131 ? 58.572 4.284 85.680 1.00 15.53 147 GLN B CA 1
ATOM 3064 C C . GLN B 1 131 ? 59.874 4.494 84.903 1.00 14.69 147 GLN B C 1
ATOM 3065 O O . GLN B 1 131 ? 60.781 3.653 84.928 1.00 15.05 147 GLN B O 1
ATOM 3071 N N . ARG B 1 132 ? 59.934 5.585 84.160 1.00 14.36 148 ARG B N 1
ATOM 3072 C CA . ARG B 1 132 ? 61.089 5.867 83.331 1.00 14.71 148 ARG B CA 1
ATOM 3073 C C . ARG B 1 132 ? 61.336 7.360 83.366 1.00 14.83 148 ARG B C 1
ATOM 3074 O O . ARG B 1 132 ? 60.393 8.164 83.326 1.00 15.47 148 ARG B O 1
ATOM 3082 N N . ASN B 1 133 ? 62.602 7.743 83.456 1.00 14.59 149 ASN B N 1
ATOM 3083 C CA . ASN B 1 133 ? 62.912 9.149 83.365 1.00 15.03 149 ASN B CA 1
ATOM 3084 C C . ASN B 1 133 ? 63.312 9.467 81.938 1.00 15.35 149 ASN B C 1
ATOM 3085 O O . ASN B 1 133 ? 63.142 8.620 81.060 1.00 14.99 149 ASN B O 1
ATOM 3090 N N . ASP B 1 134 ? 63.805 10.682 81.704 1.00 15.64 150 ASP B N 1
ATOM 3091 C CA . ASP B 1 134 ? 64.264 11.081 80.373 1.00 15.49 150 ASP B CA 1
ATOM 3092 C C . ASP B 1 134 ? 65.200 10.006 79.825 1.00 14.37 150 ASP B C 1
ATOM 3093 O O . ASP B 1 134 ? 66.172 9.622 80.479 1.00 16.23 150 ASP B O 1
ATOM 3098 N N . PHE B 1 135 ? 64.883 9.505 78.636 1.00 14.58 151 PHE B N 1
ATOM 3099 C CA . PHE B 1 135 ? 65.652 8.440 78.009 1.00 14.91 151 PHE B CA 1
ATOM 3100 C C . PHE B 1 135 ? 66.522 8.994 76.896 1.00 14.73 151 PHE B C 1
ATOM 3101 O O . PHE B 1 135 ? 66.073 9.807 76.102 1.00 16.03 151 PHE B O 1
ATOM 3109 N N . VAL B 1 136 ? 67.777 8.565 76.847 1.00 13.17 152 VAL B N 1
ATOM 3110 C CA . VAL B 1 136 ? 68.626 8.873 75.700 1.00 13.85 152 VAL B CA 1
ATOM 3111 C C . VAL B 1 136 ? 69.344 7.594 75.284 1.00 14.85 152 VAL B C 1
ATOM 3112 O O . VAL B 1 136 ? 70.046 6.980 76.087 1.00 15.55 152 VAL B O 1
ATOM 3116 N N . TYR B 1 137 ? 69.144 7.178 74.041 1.00 15.20 153 TYR B N 1
ATOM 3117 C CA . TYR B 1 137 ? 69.708 5.924 73.563 1.00 15.58 153 TYR B CA 1
ATOM 3118 C C . TYR B 1 137 ? 71.228 5.996 73.488 1.00 16.10 153 TYR B C 1
ATOM 3119 O O . TYR B 1 137 ? 71.784 6.899 72.867 1.00 17.25 153 TYR B O 1
ATOM 3128 N N . ILE B 1 138 ? 71.884 5.036 74.130 1.00 15.86 154 ILE B N 1
ATOM 3129 C CA . ILE B 1 138 ? 73.337 5.035 74.254 1.00 16.53 154 ILE B CA 1
ATOM 3130 C C . ILE B 1 138 ? 74.070 4.922 72.909 1.00 20.18 154 ILE B C 1
ATOM 3131 O O . ILE B 1 138 ? 75.218 5.353 72.795 1.00 22.99 154 ILE B O 1
ATOM 3136 N N . ALA B 1 139 ? 73.409 4.369 71.891 1.00 19.43 155 ALA B N 1
ATOM 3137 C CA . ALA B 1 139 ? 74.030 4.219 70.574 1.00 20.24 155 ALA B CA 1
ATOM 3138 C C . ALA B 1 139 ? 73.668 5.327 69.581 1.00 21.06 155 ALA B C 1
ATOM 3139 O O . ALA B 1 139 ? 74.249 5.401 68.496 1.00 24.50 155 ALA B O 1
ATOM 3141 N N . ASP B 1 140 ? 72.719 6.182 69.950 1.00 20.96 156 ASP B N 1
AT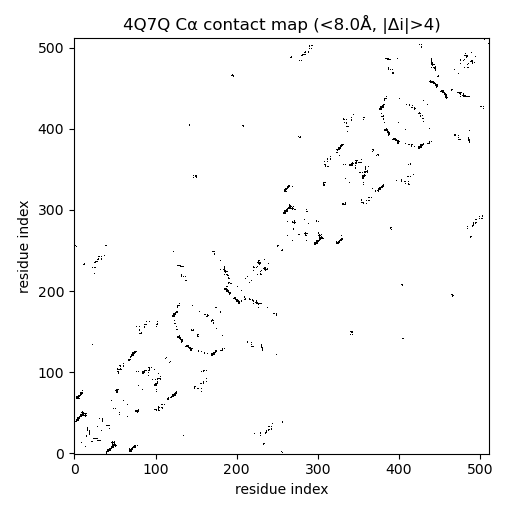OM 3142 C CA . ASP B 1 140 ? 72.291 7.290 69.091 1.00 19.80 156 ASP B CA 1
ATOM 3143 C C . ASP B 1 140 ? 71.392 8.229 69.885 1.00 19.04 156 ASP B C 1
ATOM 3144 O O . ASP B 1 140 ? 70.192 7.972 70.060 1.00 18.87 156 ASP B O 1
ATOM 3149 N N . ALA B 1 141 ? 71.972 9.331 70.345 1.00 19.54 157 ALA B N 1
ATOM 3150 C CA . ALA B 1 141 ? 71.280 10.241 71.247 1.00 19.34 157 ALA B CA 1
ATOM 3151 C C . ALA B 1 141 ? 70.088 10.952 70.606 1.00 19.63 157 ALA B C 1
ATOM 3152 O O . ALA B 1 141 ? 69.264 11.531 71.308 1.00 20.29 157 ALA B O 1
ATOM 3154 N N . LYS B 1 142 ? 70.000 10.906 69.281 1.00 20.36 158 LYS B N 1
ATOM 3155 C CA . LYS B 1 142 ? 68.846 11.446 68.574 1.00 22.86 158 LYS B CA 1
ATOM 3156 C C . LYS B 1 142 ? 67.587 10.639 68.888 1.00 22.73 158 LYS B C 1
ATOM 3157 O O . LYS B 1 142 ? 66.464 11.120 68.707 1.00 24.20 158 LYS B O 1
ATOM 3162 N N . ASN B 1 143 ? 67.782 9.402 69.338 1.00 20.66 159 ASN B N 1
ATOM 3163 C CA . ASN B 1 143 ? 66.687 8.575 69.822 1.00 19.48 159 ASN B CA 1
ATOM 3164 C C . ASN B 1 143 ? 66.547 8.848 71.304 1.00 17.96 159 ASN B C 1
ATOM 3165 O O . ASN B 1 143 ? 67.337 8.357 72.108 1.00 17.56 159 ASN B O 1
ATOM 3170 N N . ASN B 1 144 ? 65.554 9.660 71.657 1.00 17.71 160 ASN B N 1
ATOM 3171 C CA . ASN B 1 144 ? 65.358 10.074 73.037 1.00 17.53 160 ASN B CA 1
ATOM 3172 C C . ASN B 1 144 ? 63.890 10.335 73.353 1.00 18.14 160 ASN B C 1
ATOM 3173 O O . ASN B 1 144 ? 63.061 10.444 72.450 1.00 20.00 160 ASN B O 1
ATOM 3178 N N . ALA B 1 145 ? 63.573 10.433 74.639 1.00 16.07 161 ALA B N 1
ATOM 3179 C CA . ALA B 1 145 ? 62.187 10.580 75.074 1.00 17.34 161 ALA B CA 1
ATOM 3180 C C . ALA B 1 145 ? 62.164 11.225 76.443 1.00 16.99 161 ALA B C 1
ATOM 3181 O O . ALA B 1 145 ? 63.087 11.036 77.227 1.00 18.18 161 ALA B O 1
ATOM 3183 N N . PHE B 1 146 ? 61.117 11.984 76.741 1.00 16.46 162 PHE B N 1
ATOM 3184 C CA . PHE B 1 146 ? 60.973 12.508 78.094 1.00 16.72 162 PHE B CA 1
ATOM 3185 C C . PHE B 1 146 ? 60.426 11.444 79.047 1.00 15.93 162 PHE B C 1
ATOM 3186 O O . PHE B 1 146 ? 59.887 10.423 78.615 1.00 15.70 162 PHE B O 1
ATOM 3194 N N . GLY B 1 147 ? 60.587 11.690 80.343 1.00 15.60 163 GLY B N 1
ATOM 3195 C CA . GLY B 1 147 ? 60.188 10.742 81.370 1.00 15.56 163 GLY B CA 1
ATOM 3196 C C . GLY B 1 147 ? 58.699 10.700 81.638 1.00 14.81 163 GLY B C 1
ATOM 3197 O O . GLY B 1 147 ? 57.942 11.551 81.164 1.00 15.19 163 GLY B O 1
ATOM 3198 N N . SER B 1 148 ? 58.284 9.720 82.435 1.00 15.13 164 SER B N 1
ATOM 3199 C CA . SER B 1 148 ? 56.865 9.479 82.671 1.00 15.77 164 SER B CA 1
ATOM 3200 C C . SER B 1 148 ? 56.245 10.439 83.695 1.00 16.26 164 SER B C 1
ATOM 3201 O O . SER B 1 148 ? 55.094 10.266 84.084 1.00 17.14 164 SER B O 1
ATOM 3204 N N . TYR B 1 149 ? 57.001 11.451 84.114 1.00 16.65 165 TYR B N 1
ATOM 3205 C CA . TYR B 1 149 ? 56.458 12.559 84.901 1.00 15.86 165 TYR B CA 1
ATOM 3206 C C . TYR B 1 149 ? 55.555 13.438 84.032 1.00 18.26 165 TYR B C 1
ATOM 3207 O O . TYR B 1 149 ? 54.824 14.294 84.537 1.00 20.63 165 TYR B O 1
ATOM 3216 N N . GLN B 1 150 ? 55.624 13.224 82.722 1.00 17.96 166 GLN B N 1
ATOM 3217 C CA . GLN B 1 150 ? 54.885 14.028 81.754 1.00 19.10 166 GLN B CA 1
ATOM 3218 C C . GLN B 1 150 ? 54.012 13.145 80.859 1.00 17.16 166 GLN B C 1
ATOM 3219 O O . GLN B 1 150 ? 54.355 12.001 80.577 1.00 17.30 166 GLN B O 1
ATOM 3225 N N . LYS B 1 151 ? 52.871 13.667 80.427 1.00 16.68 167 LYS B N 1
ATOM 3226 C CA . LYS B 1 151 ? 51.992 12.903 79.545 1.00 16.85 167 LYS B CA 1
ATOM 3227 C C . LYS B 1 151 ? 52.528 12.857 78.117 1.00 16.47 167 LYS B C 1
ATOM 3228 O O . LYS B 1 151 ? 53.141 13.805 77.631 1.00 19.37 167 LYS B O 1
ATOM 3234 N N . LYS B 1 152 ? 52.279 11.743 77.443 1.00 14.89 168 LYS B N 1
ATOM 3235 C CA . LYS B 1 152 ? 52.610 11.621 76.034 1.00 15.32 168 LYS B CA 1
ATOM 3236 C C . LYS B 1 152 ? 51.305 11.361 75.312 1.00 15.62 168 LYS B C 1
ATOM 3237 O O . LYS B 1 152 ? 50.577 10.419 75.640 1.00 16.70 168 LYS B O 1
ATOM 3243 N N . ASN B 1 153 ? 51.000 12.208 74.335 1.00 17.16 169 ASN B N 1
ATOM 3244 C CA . ASN B 1 153 ? 49.735 12.119 73.612 1.00 19.18 169 ASN B CA 1
ATOM 3245 C C . ASN B 1 153 ? 48.551 11.996 74.568 1.00 19.69 169 ASN B C 1
ATOM 3246 O O . ASN B 1 153 ? 47.621 11.213 74.350 1.00 20.53 169 ASN B O 1
ATOM 3251 N N . GLY B 1 154 ? 48.621 12.773 75.641 1.00 19.74 170 GLY B N 1
ATOM 3252 C CA . GLY B 1 154 ? 47.544 12.885 76.600 1.00 19.29 170 GLY B CA 1
ATOM 3253 C C . GLY B 1 154 ? 47.490 11.824 77.680 1.00 18.34 170 GLY B C 1
ATOM 3254 O O . GLY B 1 154 ? 46.668 11.904 78.583 1.00 19.65 170 GLY B O 1
ATOM 3255 N N . GLN B 1 155 ? 48.359 10.822 77.609 1.00 17.26 171 GLN B N 1
ATOM 3256 C CA . GLN B 1 155 ? 48.261 9.701 78.541 1.00 16.24 171 GLN B CA 1
ATOM 3257 C C . GLN B 1 155 ? 49.462 9.637 79.461 1.00 16.32 171 GLN B C 1
ATOM 3258 O O . GLN B 1 155 ? 50.582 9.947 79.059 1.00 15.05 171 GLN B O 1
ATOM 3264 N N . THR B 1 156 ? 49.227 9.215 80.696 1.00 16.09 172 THR B N 1
ATOM 3265 C CA . THR B 1 156 ? 50.322 8.947 81.608 1.00 15.63 172 THR B CA 1
ATOM 3266 C C . THR B 1 156 ? 50.718 7.481 81.496 1.00 13.93 172 THR B C 1
ATOM 3267 O O . THR B 1 156 ? 49.902 6.624 81.138 1.00 15.15 172 THR B O 1
ATOM 3271 N N . LEU B 1 157 ? 51.973 7.194 81.813 1.00 14.32 173 LEU B N 1
ATOM 3272 C CA . LEU B 1 157 ? 52.433 5.817 81.840 1.00 14.73 173 LEU B CA 1
ATOM 3273 C C . LEU B 1 157 ? 51.677 5.056 82.929 1.00 14.38 173 LEU B C 1
ATOM 3274 O O . LEU B 1 157 ? 51.438 3.847 82.805 1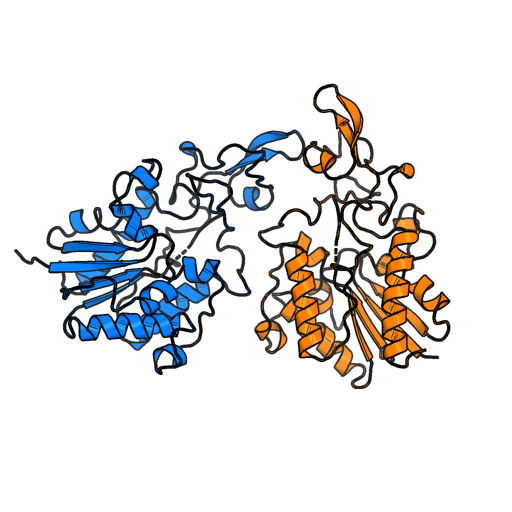.00 14.77 173 LEU B O 1
ATOM 3279 N N . GLU B 1 158 ? 51.285 5.765 83.986 1.00 15.64 174 GLU B N 1
ATOM 3280 C CA . GLU B 1 158 ? 50.513 5.147 85.055 1.00 15.06 174 GLU B CA 1
ATOM 3281 C C . GLU B 1 158 ? 49.224 4.509 84.530 1.00 15.33 174 GLU B C 1
ATOM 3282 O O . GLU B 1 158 ? 48.820 3.455 85.006 1.00 15.78 174 GLU B O 1
ATOM 3288 N N . GLU B 1 159 ? 48.589 5.152 83.551 1.00 15.05 175 GLU B N 1
ATOM 3289 C CA . GLU B 1 159 ? 47.375 4.607 82.937 1.00 15.50 175 GLU B CA 1
ATOM 3290 C C . GLU B 1 159 ? 47.628 3.243 82.294 1.00 15.45 175 GLU B C 1
ATOM 3291 O O . GLU B 1 159 ? 46.745 2.373 82.285 1.00 15.27 175 GLU B O 1
ATOM 3297 N N . PHE B 1 160 ? 48.839 3.044 81.776 1.00 15.16 176 PHE B N 1
ATOM 3298 C CA . PHE B 1 160 ? 49.226 1.749 81.207 1.00 15.89 176 PHE B CA 1
ATOM 3299 C C . PHE B 1 160 ? 49.445 0.715 82.307 1.00 14.86 176 PHE B C 1
ATOM 3300 O O . PHE B 1 160 ? 49.003 -0.429 82.191 1.00 14.97 176 PHE B O 1
ATOM 3308 N N . ALA B 1 161 ? 50.103 1.120 83.387 1.00 15.57 177 ALA B N 1
ATOM 3309 C CA . ALA B 1 161 ? 50.283 0.239 84.530 1.00 16.08 177 ALA B CA 1
ATOM 3310 C C . ALA B 1 161 ? 48.928 -0.175 85.083 1.00 15.77 177 ALA B C 1
ATOM 3311 O O . ALA B 1 161 ? 48.709 -1.342 85.410 1.00 16.17 177 ALA B O 1
ATOM 3313 N N . ASN B 1 162 ? 48.016 0.790 85.161 1.00 15.20 178 ASN B N 1
ATOM 3314 C CA . ASN B 1 162 ? 46.682 0.535 85.684 1.00 15.79 178 ASN B CA 1
ATOM 3315 C C . ASN B 1 162 ? 45.870 -0.425 84.816 1.00 16.09 178 ASN B C 1
ATOM 3316 O O . ASN B 1 162 ? 45.106 -1.243 85.334 1.00 17.82 178 ASN B O 1
ATOM 3321 N N . ALA B 1 163 ? 46.047 -0.341 83.502 1.00 15.26 179 ALA B N 1
ATOM 3322 C CA . ALA B 1 163 ? 45.400 -1.281 82.589 1.00 15.87 179 ALA B CA 1
ATOM 3323 C C . ALA B 1 163 ? 45.894 -2.708 82.838 1.00 14.69 179 ALA B C 1
ATOM 3324 O O . ALA B 1 163 ? 45.098 -3.650 82.913 1.00 15.64 179 ALA B O 1
ATOM 3326 N N . VAL B 1 164 ? 47.205 -2.867 82.985 1.00 14.91 180 VAL B N 1
ATOM 3327 C CA . VAL B 1 164 ? 47.777 -4.180 83.285 1.00 14.78 180 VAL B CA 1
ATOM 3328 C C . VAL B 1 164 ? 47.275 -4.704 84.632 1.00 15.54 180 VAL B C 1
ATOM 3329 O O . VAL B 1 164 ? 46.913 -5.864 84.746 1.00 17.00 180 VAL B O 1
ATOM 3333 N N . LEU B 1 165 ? 47.224 -3.838 85.642 1.00 15.22 181 LEU B N 1
ATOM 3334 C CA . LEU B 1 165 ? 46.665 -4.222 86.936 1.00 17.44 181 LEU B CA 1
ATOM 3335 C C . LEU B 1 165 ? 45.196 -4.643 86.818 1.00 16.62 181 LEU B C 1
ATOM 3336 O O . LEU B 1 165 ? 44.753 -5.597 87.466 1.00 17.68 181 LEU B O 1
ATOM 3341 N N . THR B 1 166 ? 44.442 -3.935 85.985 1.00 15.66 182 THR B N 1
ATOM 3342 C CA . THR B 1 166 ? 43.030 -4.244 85.795 1.00 16.88 182 THR B CA 1
ATOM 3343 C C . THR B 1 166 ? 42.840 -5.595 85.115 1.00 16.09 182 THR B C 1
ATOM 3344 O O . THR B 1 166 ? 42.013 -6.412 85.542 1.00 16.80 182 THR B O 1
ATOM 3348 N N . ILE B 1 167 ? 43.615 -5.846 84.068 1.00 15.97 183 ILE B N 1
ATOM 3349 C CA . ILE B 1 167 ? 43.542 -7.131 83.376 1.00 16.53 183 ILE B CA 1
ATOM 3350 C C . ILE B 1 167 ? 43.879 -8.280 84.323 1.00 16.62 183 ILE B C 1
ATOM 3351 O O . ILE B 1 167 ? 43.166 -9.286 84.368 1.00 17.09 183 ILE B O 1
ATOM 3356 N N . GLY B 1 168 ? 44.948 -8.110 85.096 1.00 17.44 184 GLY B N 1
ATOM 3357 C CA . GLY B 1 168 ? 45.369 -9.117 86.054 1.00 18.72 184 GLY B CA 1
ATOM 3358 C C . GLY B 1 168 ? 44.299 -9.370 87.094 1.00 19.86 184 GLY B C 1
ATOM 3359 O O . GLY B 1 168 ? 43.983 -10.512 87.411 1.00 19.86 184 GLY B O 1
ATOM 3360 N N . ARG B 1 169 ? 43.720 -8.295 87.612 1.00 19.65 185 ARG B N 1
ATOM 3361 C CA . ARG B 1 169 ? 42.700 -8.408 88.638 1.00 21.62 185 ARG B CA 1
ATOM 3362 C C . ARG B 1 169 ? 41.470 -9.129 88.089 1.00 20.64 185 ARG B C 1
ATOM 3363 O O . ARG B 1 169 ? 40.925 -10.025 88.737 1.00 21.80 185 ARG B O 1
ATOM 3371 N N . TYR B 1 170 ? 41.051 -8.748 86.885 1.00 18.03 186 TYR B N 1
ATOM 3372 C CA . TYR B 1 170 ? 39.917 -9.385 86.237 1.00 19.25 186 TYR B CA 1
ATOM 3373 C C . TYR B 1 170 ? 40.142 -10.890 86.028 1.00 18.87 186 TYR B C 1
ATOM 3374 O O . TYR B 1 170 ? 39.276 -11.704 86.348 1.00 20.02 186 TYR B O 1
ATOM 3383 N N . GLU B 1 171 ? 41.309 -11.250 85.492 1.00 18.98 187 GLU B N 1
ATOM 3384 C CA . GLU B 1 171 ? 41.624 -12.648 85.161 1.00 18.39 187 GLU B CA 1
ATOM 3385 C C . GLU B 1 171 ? 42.140 -13.467 86.341 1.00 18.78 187 GLU B C 1
ATOM 3386 O O . GLU B 1 171 ? 42.334 -14.686 86.221 1.00 18.36 187 GLU B O 1
ATOM 3392 N N . GLN B 1 172 ? 42.358 -12.801 87.473 1.00 18.54 188 GLN B N 1
ATOM 3393 C CA . GLN B 1 172 ? 42.978 -13.419 88.643 1.00 19.21 188 GLN B CA 1
ATOM 3394 C C . GLN B 1 172 ? 44.360 -13.929 88.273 1.00 20.93 188 GLN B C 1
ATOM 3395 O O . GLN B 1 172 ? 44.763 -15.023 88.662 1.00 24.11 188 GLN B O 1
ATOM 3401 N N . ILE B 1 173 ? 45.066 -13.108 87.499 1.00 20.29 189 ILE B N 1
ATOM 3402 C CA . ILE B 1 173 ? 46.443 -13.358 87.102 1.00 20.86 189 ILE B CA 1
ATOM 3403 C C . ILE B 1 173 ? 47.322 -12.444 87.940 1.00 19.87 189 ILE B C 1
ATOM 3404 O O . ILE B 1 173 ? 47.071 -11.248 88.010 1.00 19.69 189 ILE B O 1
ATOM 3409 N N . PRO B 1 174 ? 48.338 -13.004 88.608 1.00 19.76 190 PRO B N 1
ATOM 3410 C CA . PRO B 1 174 ? 49.190 -12.151 89.442 1.00 19.05 190 PRO B CA 1
ATOM 3411 C C . PRO B 1 174 ? 49.918 -11.089 88.622 1.00 18.33 190 PRO B C 1
ATOM 3412 O O . PRO B 1 174 ? 50.320 -11.339 87.481 1.00 17.77 190 PRO B O 1
ATOM 3416 N N . VAL B 1 175 ? 50.092 -9.916 89.221 1.00 18.46 191 VAL B N 1
ATOM 3417 C CA . VAL B 1 175 ? 50.766 -8.801 88.577 1.00 17.56 191 VAL B CA 1
ATOM 3418 C C . VAL B 1 175 ? 51.909 -8.315 89.451 1.00 17.78 191 VAL B C 1
ATOM 3419 O O . VAL B 1 175 ? 51.716 -8.021 90.636 1.00 20.43 191 VAL B O 1
ATOM 3423 N N . VAL B 1 176 ? 53.105 -8.269 88.871 1.00 17.25 192 VAL B N 1
ATOM 3424 C CA . VAL B 1 176 ? 54.242 -7.611 89.502 1.00 18.12 192 VAL B CA 1
ATOM 3425 C C . VAL B 1 176 ? 54.141 -6.121 89.199 1.00 16.37 192 VAL B C 1
ATOM 3426 O O . VAL B 1 176 ? 54.306 -5.692 88.053 1.00 16.85 192 VAL B O 1
ATOM 3430 N N . ASP B 1 177 ? 53.826 -5.340 90.223 1.00 17.18 193 ASP B N 1
ATOM 3431 C CA . ASP B 1 177 ? 53.583 -3.919 90.032 1.00 17.20 193 ASP B CA 1
ATOM 3432 C C . ASP B 1 177 ? 54.882 -3.132 90.177 1.00 17.48 193 ASP B C 1
ATOM 3433 O O . ASP B 1 177 ? 55.174 -2.587 91.237 1.00 19.06 193 ASP B O 1
ATOM 3438 N N . LEU B 1 178 ? 55.667 -3.085 89.109 1.00 16.68 194 LEU B N 1
ATOM 3439 C CA . LEU B 1 178 ? 56.890 -2.296 89.114 1.00 15.85 194 LEU B CA 1
ATOM 3440 C C . LEU B 1 178 ? 56.590 -0.811 89.191 1.00 16.63 194 LEU B C 1
ATOM 3441 O O . LEU B 1 178 ? 57.356 -0.067 89.793 1.00 17.15 194 LEU B O 1
ATOM 3446 N N . TYR B 1 179 ? 55.492 -0.376 88.569 1.00 16.64 195 TYR B N 1
ATOM 3447 C CA . TYR B 1 179 ? 55.186 1.051 88.515 1.00 16.16 195 TYR B CA 1
ATOM 3448 C C . TYR B 1 179 ? 55.071 1.655 89.913 1.00 17.27 195 TYR B C 1
ATOM 3449 O O . TYR B 1 179 ? 55.599 2.742 90.177 1.00 18.80 195 TYR B O 1
ATOM 3458 N N . HIS B 1 180 ? 54.375 0.950 90.797 1.00 17.99 196 HIS B N 1
ATOM 3459 C CA . HIS B 1 180 ? 54.180 1.429 92.159 1.00 18.60 196 HIS B CA 1
ATOM 3460 C C . HIS B 1 180 ? 55.155 0.826 93.168 1.00 19.39 196 HIS B C 1
ATOM 3461 O O . HIS B 1 180 ? 54.949 0.936 94.375 1.00 22.15 196 HIS B O 1
ATOM 3468 N N . HIS B 1 181 ? 56.229 0.213 92.682 1.00 20.13 197 HIS B N 1
ATOM 3469 C CA . HIS B 1 181 ? 57.214 -0.384 93.578 1.00 21.07 197 HIS B CA 1
ATOM 3470 C C . HIS B 1 181 ? 57.922 0.733 94.346 1.00 23.32 197 HIS B C 1
ATOM 3471 O O . HIS B 1 181 ? 58.417 1.678 93.739 1.00 23.16 197 HIS B O 1
ATOM 3478 N N . PRO B 1 182 ? 57.971 0.635 95.684 1.00 24.52 198 PRO B N 1
ATOM 3479 C CA . PRO B 1 182 ? 58.524 1.731 96.492 1.00 24.44 198 PRO B CA 1
ATOM 3480 C C . PRO B 1 182 ? 59.982 2.090 96.197 1.00 24.95 198 PRO B C 1
ATOM 3481 O O . PRO B 1 182 ? 60.386 3.211 96.500 1.00 26.64 198 PRO B O 1
ATOM 3485 N N . LEU B 1 183 ? 60.753 1.170 95.625 1.00 24.11 199 LEU B N 1
ATOM 3486 C CA . LEU B 1 183 ? 62.158 1.452 95.327 1.00 23.83 199 LEU B CA 1
ATOM 3487 C C . LEU B 1 183 ? 62.368 1.998 93.922 1.00 22.73 199 LEU B C 1
ATOM 3488 O O . LEU B 1 183 ? 63.436 2.521 93.610 1.00 23.85 199 LEU B O 1
ATOM 3493 N N . LEU B 1 184 ? 61.360 1.857 93.067 1.00 20.68 200 LEU B N 1
ATOM 3494 C CA . LEU B 1 184 ? 61.523 2.191 91.654 1.00 19.17 200 LEU B CA 1
ATOM 3495 C C . LEU B 1 184 ? 60.947 3.571 91.320 1.00 19.73 200 LEU B C 1
ATOM 3496 O O . LEU B 1 184 ? 60.004 3.708 90.534 1.00 20.67 200 LEU B O 1
ATOM 3501 N N . THR B 1 185 ? 61.554 4.593 91.911 1.00 20.59 201 THR B N 1
ATOM 3502 C CA . THR B 1 185 ? 61.036 5.950 91.838 1.00 21.47 201 THR B CA 1
ATOM 3503 C C . THR B 1 185 ? 61.795 6.771 90.807 1.00 19.10 201 THR B C 1
ATOM 3504 O O . THR B 1 185 ? 62.955 6.473 90.491 1.00 19.73 201 THR B O 1
ATOM 3508 N N . LEU B 1 186 ? 61.145 7.806 90.286 1.00 18.40 202 LEU B N 1
ATOM 3509 C CA . LEU B 1 186 ? 61.753 8.642 89.250 1.00 18.44 202 LEU B CA 1
ATOM 3510 C C . LEU B 1 186 ? 63.082 9.242 89.677 1.00 20.00 202 LEU B C 1
ATOM 3511 O O . LEU B 1 186 ? 64.007 9.333 88.871 1.00 20.34 202 LEU B O 1
ATOM 3516 N N . ARG B 1 187 ? 63.170 9.639 90.943 1.00 20.93 203 ARG B N 1
ATOM 3517 C CA . ARG B 1 187 ? 64.368 10.288 91.460 1.00 22.70 203 ARG B CA 1
ATOM 3518 C C . ARG B 1 187 ? 65.569 9.357 91.414 1.00 20.63 203 ARG B C 1
ATOM 3519 O O . ARG B 1 187 ? 66.708 9.818 91.392 1.00 22.72 203 ARG B O 1
ATOM 3527 N N . ASN B 1 188 ? 65.317 8.051 91.405 1.00 18.49 204 ASN B N 1
ATOM 3528 C CA . ASN B 1 188 ? 66.408 7.079 91.431 1.00 18.90 204 ASN B CA 1
ATOM 3529 C C . ASN B 1 188 ? 66.752 6.444 90.093 1.00 18.11 204 ASN B C 1
ATOM 3530 O O . ASN B 1 188 ? 67.554 5.514 90.047 1.00 17.68 204 ASN B O 1
ATOM 3543 N N . VAL B 1 190 ? 68.259 7.896 87.372 1.00 15.84 206 VAL B N 1
ATOM 3544 C CA . VAL B 1 190 ? 69.600 8.321 86.992 1.00 16.06 206 VAL B CA 1
ATOM 3545 C C . VAL B 1 190 ? 70.094 9.330 88.011 1.00 16.26 206 VAL B C 1
ATOM 3546 O O . VAL B 1 190 ? 69.297 10.081 88.583 1.00 18.95 206 VAL B O 1
ATOM 3550 N N . LYS B 1 191 ? 71.401 9.355 88.247 1.00 15.20 207 LYS B N 1
ATOM 3551 C CA . LYS B 1 191 ? 71.931 10.262 89.258 1.00 16.41 207 LYS B CA 1
ATOM 3552 C C . LYS B 1 191 ? 71.905 11.714 88.808 1.00 15.61 207 LYS B C 1
ATOM 3553 O O . LYS B 1 191 ? 71.724 12.610 89.621 1.00 17.16 207 LYS B O 1
ATOM 3559 N N . PHE B 1 192 ? 72.065 11.931 87.508 1.00 16.34 208 PHE B N 1
ATOM 3560 C CA . PHE B 1 192 ? 72.034 13.268 86.929 1.00 16.21 208 PHE B CA 1
ATOM 3561 C C . PHE B 1 192 ? 71.942 13.143 85.416 1.00 15.33 208 PHE B C 1
ATOM 3562 O O . PHE B 1 192 ? 72.198 12.074 84.845 1.00 16.40 208 PHE B O 1
ATOM 3570 N N . LYS B 1 193 ? 71.564 14.242 84.778 1.00 15.93 209 LYS B N 1
ATOM 3571 C CA . LYS B 1 193 ? 71.637 14.372 83.334 1.00 14.91 209 LYS B CA 1
ATOM 3572 C C . LYS B 1 193 ? 72.721 15.423 83.115 1.00 15.30 209 LYS B C 1
ATOM 3573 O O . LYS B 1 193 ? 72.650 16.522 83.664 1.00 17.34 209 LYS B O 1
ATOM 3579 N N . HIS B 1 194 ? 73.750 15.058 82.361 1.00 16.07 210 HIS B N 1
ATOM 3580 C CA . HIS B 1 194 ? 74.913 15.913 82.155 1.00 16.82 210 HIS B CA 1
ATOM 3581 C C . HIS B 1 194 ? 74.643 16.840 80.978 1.00 16.20 210 HIS B C 1
ATOM 3582 O O . HIS B 1 194 ? 74.694 16.415 79.824 1.00 17.86 210 HIS B O 1
ATOM 3589 N N . LEU B 1 195 ? 74.337 18.100 81.280 1.00 17.09 211 LEU B N 1
ATOM 3590 C CA . LEU B 1 195 ? 73.822 19.025 80.281 1.00 16.59 211 LEU B CA 1
ATOM 3591 C C . LEU B 1 195 ? 74.554 20.350 80.273 1.00 17.01 211 LEU B C 1
ATOM 3592 O O . LEU B 1 195 ? 75.003 20.835 81.314 1.00 18.19 211 LEU B O 1
ATOM 3597 N N . LYS B 1 196 ? 74.645 20.948 79.092 1.00 17.05 212 LYS B N 1
ATOM 3598 C CA . LYS B 1 196 ? 75.079 22.336 78.996 1.00 18.65 212 LYS B CA 1
ATOM 3599 C C . LYS B 1 196 ? 74.070 23.255 79.687 1.00 18.49 212 LYS B C 1
ATOM 3600 O O . LYS B 1 196 ? 72.857 23.198 79.423 1.00 20.77 212 LYS B O 1
ATOM 3606 N N . ASN B 1 197 ? 74.575 24.090 80.588 1.00 19.15 213 ASN B N 1
ATOM 3607 C CA . ASN B 1 197 ? 73.770 25.129 81.211 1.00 20.55 213 ASN B CA 1
ATOM 3608 C C . ASN B 1 197 ? 73.485 26.157 80.119 1.00 21.72 213 ASN B C 1
ATOM 3609 O O . ASN B 1 197 ? 74.416 26.704 79.535 1.00 23.30 213 ASN B O 1
ATOM 3614 N N . PRO B 1 198 ? 72.198 26.410 79.822 1.00 22.86 214 PRO B N 1
ATOM 3615 C CA . PRO B 1 198 ? 71.894 27.318 78.711 1.00 25.86 214 PRO B CA 1
ATOM 3616 C C . PRO B 1 198 ? 72.312 28.761 78.997 1.00 28.51 214 PRO B C 1
ATOM 3617 O O . PRO B 1 198 ? 72.382 29.567 78.071 1.00 31.16 214 PRO B O 1
ATOM 3621 N N . LYS B 1 199 ? 72.602 29.076 80.254 1.00 28.74 215 LYS B N 1
ATOM 3622 C CA . LYS B 1 199 ? 73.012 30.429 80.618 1.00 30.28 215 LYS B CA 1
ATOM 3623 C C . LYS B 1 199 ? 74.488 30.725 80.341 1.00 31.34 215 LYS B C 1
ATOM 3624 O O . LYS B 1 199 ? 74.866 31.884 80.150 1.00 33.01 215 LYS B O 1
ATOM 3630 N N . ASN B 1 200 ? 75.325 29.692 80.315 1.00 30.75 216 ASN B N 1
ATOM 3631 C CA . ASN B 1 200 ? 76.759 29.907 80.138 1.00 31.52 216 ASN B CA 1
ATOM 3632 C C . ASN B 1 200 ? 77.476 28.884 79.256 1.00 31.39 216 ASN B C 1
ATOM 3633 O O . ASN B 1 200 ? 78.670 29.017 78.989 1.00 32.95 216 ASN B O 1
ATOM 3638 N N . GLY B 1 201 ? 76.753 27.857 78.823 1.00 31.04 217 GLY B N 1
ATOM 3639 C CA . GLY B 1 201 ? 77.321 26.840 77.954 1.00 30.31 217 GLY B CA 1
ATOM 3640 C C . GLY B 1 201 ? 78.285 25.879 78.628 1.00 29.48 217 GLY B C 1
ATOM 3641 O O . GLY B 1 201 ? 78.977 25.118 77.952 1.00 29.88 217 GLY B O 1
ATOM 3642 N N . LYS B 1 202 ? 78.337 25.914 79.956 1.00 27.71 218 LYS B N 1
ATOM 3643 C CA . LYS B 1 202 ? 79.182 24.999 80.724 1.00 25.55 218 LYS B CA 1
ATOM 3644 C C . LYS B 1 202 ? 78.392 23.765 81.144 1.00 23.94 218 LYS B C 1
ATOM 3645 O O . LYS B 1 202 ? 77.206 23.862 81.453 1.00 24.63 218 LYS B O 1
ATOM 3649 N N . TYR B 1 203 ? 79.047 22.607 81.181 1.00 22.09 219 TYR B N 1
ATOM 3650 C CA . TYR B 1 203 ? 78.371 21.384 81.627 1.00 21.06 219 TYR B CA 1
ATOM 3651 C C . TYR B 1 203 ? 78.080 21.391 83.121 1.00 20.82 219 TYR B C 1
ATOM 3652 O O . TYR B 1 203 ? 78.919 21.794 83.926 1.00 23.02 219 TYR B O 1
ATOM 3661 N N . VAL B 1 204 ? 76.878 20.934 83.465 1.00 18.89 220 VAL B N 1
ATOM 3662 C CA . VAL B 1 204 ? 76.405 20.851 84.842 1.00 18.82 220 VAL B CA 1
ATOM 3663 C C . VAL B 1 204 ? 75.717 19.505 85.057 1.00 17.52 220 VAL B C 1
ATOM 3664 O O . VAL B 1 204 ? 75.014 19.007 84.171 1.00 18.67 220 VAL B O 1
ATOM 3668 N N . ASN B 1 205 ? 75.950 18.898 86.218 1.00 16.38 221 ASN B N 1
ATOM 3669 C CA . ASN B 1 205 ? 75.214 17.702 86.619 1.00 16.73 221 ASN B CA 1
ATOM 3670 C C . ASN B 1 205 ? 73.868 18.097 87.225 1.00 16.63 221 ASN B C 1
ATOM 3671 O O . ASN B 1 205 ? 73.806 18.598 88.354 1.00 17.38 221 ASN B O 1
ATOM 3676 N N . TYR B 1 206 ? 72.790 17.886 86.472 1.00 16.56 222 TYR B N 1
ATOM 3677 C CA . TYR B 1 206 ? 71.451 18.185 86.967 1.00 15.41 222 TYR B CA 1
ATOM 3678 C C . TYR B 1 206 ? 70.717 16.917 87.398 1.00 14.99 222 TYR B C 1
ATOM 3679 O O . TYR B 1 206 ? 70.383 16.077 86.558 1.00 16.74 222 TYR B O 1
ATOM 3688 N N . LYS B 1 207 ? 70.424 16.789 88.686 1.00 14.53 223 LYS B N 1
ATOM 3689 C CA . LYS B 1 207 ? 69.629 15.651 89.147 1.00 15.34 223 LYS B CA 1
ATOM 3690 C C . LYS B 1 207 ? 68.155 15.897 88.814 1.00 15.31 223 LYS B C 1
ATOM 3691 O O . LYS B 1 207 ? 67.774 16.991 88.391 1.00 15.98 223 LYS B O 1
ATOM 3697 N N . TYR B 1 208 ? 67.328 14.877 89.006 1.00 15.91 224 TYR B N 1
ATOM 3698 C CA . TYR B 1 208 ? 65.888 15.031 88.861 1.00 16.25 224 TYR B CA 1
ATOM 3699 C C . TYR B 1 208 ? 65.351 15.694 90.128 1.00 17.12 224 TYR B C 1
ATOM 3700 O O . TYR B 1 208 ? 65.745 15.310 91.225 1.00 18.79 224 TYR B O 1
ATOM 3709 N N . PRO B 1 209 ? 64.413 16.658 89.996 1.00 17.39 225 PRO B N 1
ATOM 3710 C CA . PRO B 1 209 ? 63.729 17.121 88.786 1.00 17.41 225 PRO B CA 1
ATOM 3711 C C . PRO B 1 209 ? 64.364 18.336 88.116 1.00 16.55 225 PRO B C 1
ATOM 3712 O O . PRO B 1 209 ? 63.777 18.854 87.165 1.00 17.91 225 PRO B O 1
ATOM 3716 N N . ALA B 1 210 ? 65.515 18.799 88.593 1.00 16.24 226 ALA B N 1
ATOM 3717 C CA . ALA B 1 210 ? 66.131 19.980 87.996 1.00 16.07 226 ALA B CA 1
ATOM 3718 C C . ALA B 1 210 ? 66.307 19.841 86.484 1.00 17.35 226 ALA B C 1
ATOM 3719 O O . ALA B 1 210 ? 66.126 20.814 85.750 1.00 20.75 226 ALA B O 1
ATOM 3721 N N . PHE B 1 211 ? 66.624 18.637 86.005 1.00 17.17 227 PHE B N 1
ATOM 3722 C CA . PHE B 1 211 ? 66.935 18.490 84.580 1.00 16.98 227 PHE B CA 1
ATOM 3723 C C . PHE B 1 211 ? 65.748 18.612 83.640 1.00 17.97 227 PHE B C 1
ATOM 3724 O O . PHE B 1 211 ? 65.933 18.814 82.443 1.00 19.32 227 PHE B O 1
ATOM 3732 N N . VAL B 1 212 ? 64.534 18.500 84.167 1.00 18.42 228 VAL B N 1
ATOM 3733 C CA . VAL B 1 212 ? 63.368 18.527 83.288 1.00 20.93 228 VAL B CA 1
ATOM 3734 C C . VAL B 1 212 ? 63.215 19.917 82.677 1.00 23.74 228 VAL B C 1
ATOM 3735 O O . VAL B 1 212 ? 62.587 20.071 81.640 1.00 26.86 228 VAL B O 1
ATOM 3739 N N . ASN B 1 213 ? 63.837 20.903 83.326 1.00 24.07 229 ASN B N 1
ATOM 3740 C CA . ASN B 1 213 ? 63.754 22.309 82.942 1.00 27.91 229 ASN B CA 1
ATOM 3741 C C . ASN B 1 213 ? 64.894 22.776 82.030 1.00 26.84 229 ASN B C 1
ATOM 3742 O O . ASN B 1 213 ? 64.969 23.953 81.670 1.00 28.43 229 ASN B O 1
ATOM 3747 N N . ILE B 1 214 ? 65.777 21.857 81.656 1.00 22.95 230 ILE B N 1
ATOM 3748 C CA . ILE B 1 214 ? 66.991 22.218 80.927 1.00 21.19 230 ILE B CA 1
ATOM 3749 C C . ILE B 1 214 ? 66.968 21.625 79.521 1.00 21.63 230 ILE B C 1
ATOM 3750 O O . ILE B 1 214 ? 66.813 20.423 79.363 1.00 23.75 230 ILE B O 1
ATOM 3755 N N . PRO B 1 215 ? 67.119 22.469 78.491 1.00 20.85 231 PRO B N 1
ATOM 3756 C CA . PRO B 1 215 ? 67.056 21.946 77.120 1.00 21.35 231 PRO B CA 1
ATOM 3757 C C . PRO B 1 215 ? 68.168 20.940 76.834 1.00 21.17 231 PRO B C 1
ATOM 3758 O O . PRO B 1 215 ? 69.280 21.064 77.349 1.00 22.60 231 PRO B O 1
ATOM 3762 N N . PHE B 1 216 ? 67.853 19.940 76.020 1.00 21.39 232 PHE B N 1
ATOM 3763 C CA . PHE B 1 216 ? 68.840 18.965 75.589 1.00 20.34 232 PHE B CA 1
ATOM 3764 C C . PHE B 1 216 ? 68.829 18.905 74.074 1.00 19.66 232 PHE B C 1
ATOM 3765 O O . PHE B 1 216 ? 67.810 18.577 73.456 1.00 19.13 232 PHE B O 1
ATOM 3773 N N . ASN B 1 217 ? 69.959 19.257 73.476 1.00 19.79 233 ASN B N 1
ATOM 3774 C CA . ASN B 1 217 ? 70.125 19.131 72.039 1.00 20.68 233 ASN B CA 1
ATOM 3775 C C . ASN B 1 217 ? 71.115 18.009 71.785 1.00 22.25 233 ASN B C 1
ATOM 3776 O O . ASN B 1 217 ? 72.289 18.164 72.074 1.00 21.73 233 ASN B O 1
ATOM 3781 N N . PRO B 1 218 ? 70.639 16.878 71.234 1.00 24.98 234 PRO B N 1
ATOM 3782 C CA . PRO B 1 218 ? 71.447 15.665 71.054 1.00 27.71 234 PRO B CA 1
ATOM 3783 C C . PRO B 1 218 ? 72.691 15.869 70.196 1.00 30.21 234 PRO B C 1
ATOM 3784 O O . PRO B 1 218 ? 73.648 15.104 70.336 1.00 32.41 234 PRO B O 1
ATOM 3788 N N . GLU B 1 219 ? 72.679 16.865 69.314 1.00 30.19 235 GLU B N 1
ATOM 3789 C CA . GLU B 1 219 ? 73.839 17.096 68.457 1.00 32.05 235 GLU B CA 1
ATOM 3790 C C . GLU B 1 219 ? 74.768 18.200 68.974 1.00 33.38 235 GLU B C 1
ATOM 3791 O O . GLU B 1 219 ? 75.782 18.498 68.346 1.00 35.93 235 GLU B O 1
ATOM 3797 N N . ASN B 1 220 ? 74.426 18.794 70.116 1.00 32.11 236 ASN B N 1
ATOM 3798 C CA . ASN B 1 220 ? 75.226 19.868 70.710 1.00 32.11 236 ASN B CA 1
ATOM 3799 C C . ASN B 1 220 ? 75.515 19.626 72.197 1.00 28.40 236 ASN B C 1
ATOM 3800 O O . ASN B 1 220 ? 75.810 20.549 72.956 1.00 30.23 236 ASN B O 1
ATOM 3805 N N . ASN B 1 221 ? 75.440 18.367 72.604 1.00 23.15 237 ASN B N 1
ATOM 3806 C CA . ASN B 1 221 ? 75.600 17.994 74.003 1.00 20.35 237 ASN B CA 1
ATOM 3807 C C . ASN B 1 221 ? 76.155 16.584 74.010 1.00 21.24 237 ASN B C 1
ATOM 3808 O O . ASN B 1 221 ? 75.655 15.727 73.285 1.00 23.28 237 ASN B O 1
ATOM 3813 N N . GLU B 1 222 ? 77.190 16.345 74.809 1.00 20.26 238 GLU B N 1
ATOM 3814 C CA . GLU B 1 222 ? 77.728 14.997 74.956 1.00 21.25 238 GLU B CA 1
ATOM 3815 C C . GLU B 1 222 ? 76.631 14.080 75.487 1.00 19.36 238 GLU B C 1
ATOM 3816 O O . GLU B 1 222 ? 75.611 14.550 76.004 1.00 19.72 238 GLU B O 1
ATOM 3822 N N . TYR B 1 223 ? 76.817 12.775 75.332 1.00 19.36 239 TYR B N 1
ATOM 3823 C CA . TYR B 1 223 ? 75.861 11.824 75.880 1.00 18.67 239 TYR B CA 1
ATOM 3824 C C . TYR B 1 223 ? 75.636 12.154 77.355 1.00 17.53 239 TYR B C 1
ATOM 3825 O O . TYR B 1 223 ? 76.593 12.244 78.128 1.00 18.15 239 TYR B O 1
ATOM 3834 N N . PRO B 1 224 ? 74.365 12.365 77.744 1.00 16.19 240 PRO B N 1
ATOM 3835 C CA . PRO B 1 224 ? 74.116 12.983 79.053 1.00 15.93 240 PRO B CA 1
ATOM 3836 C C . PRO B 1 224 ? 74.139 12.010 80.228 1.00 15.16 240 PRO B C 1
ATOM 3837 O O . PRO B 1 224 ? 74.003 12.445 81.379 1.00 16.49 240 PRO B O 1
ATOM 3841 N N . TYR B 1 225 ? 74.324 10.719 79.955 1.00 14.98 241 TYR B N 1
ATOM 3842 C CA . TYR B 1 225 ? 74.385 9.727 81.021 1.00 14.74 241 TYR B CA 1
ATOM 3843 C C . TYR B 1 225 ? 75.698 8.957 81.003 1.00 16.55 241 TYR B C 1
ATOM 3844 O O . TYR B 1 225 ? 75.736 7.789 80.635 1.00 17.45 241 TYR B O 1
ATOM 3853 N N . PRO B 1 226 ? 76.787 9.615 81.412 1.00 17.74 242 PRO B N 1
ATOM 3854 C CA . PRO B 1 226 ? 78.053 8.894 81.559 1.00 18.01 242 PRO B CA 1
ATOM 3855 C C . PRO B 1 226 ? 77.912 7.817 82.645 1.00 18.91 242 PRO B C 1
ATOM 3856 O O . PRO B 1 226 ? 76.898 7.810 83.350 1.00 19.00 242 PRO B O 1
ATOM 3860 N N . PRO B 1 227 ? 78.897 6.913 82.773 1.00 19.52 243 PRO B N 1
ATOM 3861 C CA . PRO B 1 227 ? 78.773 5.830 83.759 1.00 19.78 243 PRO B CA 1
ATOM 3862 C C . PRO B 1 227 ? 78.433 6.295 85.183 1.00 21.20 243 PRO B C 1
ATOM 3863 O O . PRO B 1 227 ? 77.700 5.593 85.887 1.00 21.56 243 PRO B O 1
ATOM 3867 N N . ALA B 1 228 ? 78.918 7.468 85.584 1.00 19.98 244 ALA B N 1
ATOM 3868 C CA . ALA B 1 228 ? 78.648 7.979 86.931 1.00 19.80 244 ALA B CA 1
ATOM 3869 C C . ALA B 1 228 ? 77.169 8.304 87.151 1.00 18.93 244 ALA B C 1
ATOM 3870 O O . ALA B 1 228 ? 76.724 8.481 88.291 1.00 20.86 244 ALA B O 1
ATOM 3872 N N . ALA B 1 229 ? 76.405 8.373 86.066 1.00 18.08 245 ALA B N 1
ATOM 3873 C CA . ALA B 1 229 ? 74.986 8.715 86.173 1.00 16.84 245 ALA B CA 1
ATOM 3874 C C . ALA B 1 229 ? 74.093 7.498 86.430 1.00 16.81 245 ALA B C 1
ATOM 3875 O O . ALA B 1 229 ? 72.910 7.649 86.727 1.00 17.57 245 ALA B O 1
ATOM 3877 N N . VAL B 1 230 ? 74.653 6.297 86.316 1.00 16.64 246 VAL B N 1
ATOM 3878 C CA . VAL B 1 230 ? 73.852 5.086 86.467 1.00 18.06 246 VAL B CA 1
ATOM 3879 C C . VAL B 1 230 ? 73.246 4.996 87.864 1.00 17.17 246 VAL B C 1
ATOM 3880 O O . VAL B 1 230 ? 73.932 5.228 88.867 1.00 18.37 246 VAL B O 1
ATOM 3884 N N . ASN B 1 231 ? 71.952 4.688 87.932 1.00 16.82 247 ASN B N 1
ATOM 3885 C CA . ASN B 1 231 ? 71.333 4.345 89.208 1.00 17.55 247 ASN B CA 1
ATOM 3886 C C . ASN B 1 231 ? 70.438 3.111 89.037 1.00 16.86 247 ASN B C 1
ATOM 3887 O O . ASN B 1 231 ? 70.965 2.009 88.930 1.00 17.85 247 ASN B O 1
ATOM 3892 N N . LEU B 1 232 ? 69.115 3.276 88.985 1.00 16.49 248 LEU B N 1
ATOM 3893 C CA . LEU B 1 232 ? 68.229 2.146 88.681 1.00 15.85 248 LEU B CA 1
ATOM 3894 C C . LEU B 1 232 ? 68.235 1.817 87.196 1.00 15.64 248 LEU B C 1
ATOM 3895 O O . LEU B 1 232 ? 67.860 0.712 86.804 1.00 15.78 248 LEU B O 1
ATOM 3900 N N . THR B 1 233 ? 68.610 2.807 86.386 1.00 14.41 249 THR B N 1
ATOM 3901 C CA . THR B 1 233 ? 68.778 2.631 84.941 1.00 14.72 249 THR B CA 1
ATOM 3902 C C . THR B 1 233 ? 70.136 3.145 84.515 1.00 15.61 249 THR B C 1
ATOM 3903 O O . THR B 1 233 ? 70.787 3.876 85.267 1.00 16.52 249 THR B O 1
ATOM 3907 N N . TYR B 1 234 ? 70.553 2.790 83.301 1.00 14.84 250 TYR B N 1
ATOM 3908 C CA . TYR B 1 234 ? 71.799 3.345 82.766 1.00 14.10 250 TYR B CA 1
ATOM 3909 C C . TYR B 1 234 ? 71.557 4.451 81.736 1.00 15.49 250 TYR B C 1
ATOM 3910 O O . TYR B 1 234 ? 72.495 5.150 81.355 1.00 18.25 250 TYR B O 1
ATOM 3919 N N . ASP B 1 235 ? 70.304 4.619 81.310 1.00 14.09 251 ASP B N 1
ATOM 3920 C CA . ASP B 1 235 ? 69.975 5.575 80.250 1.00 14.06 251 ASP B CA 1
ATOM 3921 C C . ASP B 1 235 ? 68.627 6.282 80.454 1.00 14.87 251 ASP B C 1
ATOM 3922 O O . ASP B 1 235 ? 68.085 6.861 79.521 1.00 14.85 251 ASP B O 1
ATOM 3927 N N . GLY B 1 236 ? 68.075 6.192 81.659 1.00 14.31 252 GLY B N 1
ATOM 3928 C CA . GLY B 1 236 ? 66.783 6.773 81.968 1.00 14.89 252 GLY B CA 1
ATOM 3929 C C . GLY B 1 236 ? 65.653 5.754 81.928 1.00 14.71 252 GLY B C 1
ATOM 3930 O O . GLY B 1 236 ? 64.625 5.951 82.581 1.00 15.36 252 GLY B O 1
ATOM 3931 N N . LEU B 1 237 ? 65.845 4.677 81.166 1.00 14.98 253 LEU B N 1
ATOM 3932 C CA . LEU B 1 237 ? 64.782 3.731 80.837 1.00 13.79 253 LEU B CA 1
ATOM 3933 C C . LEU B 1 237 ? 65.117 2.278 81.188 1.00 12.78 253 LEU B C 1
ATOM 3934 O O . LEU B 1 237 ? 64.344 1.585 81.861 1.00 14.16 253 LEU B O 1
ATOM 3939 N N . HIS B 1 238 ? 66.265 1.814 80.711 1.00 12.32 254 HIS B N 1
ATOM 3940 C CA . HIS B 1 238 ? 66.623 0.405 80.836 1.00 13.52 254 HIS B CA 1
ATOM 3941 C C . HIS B 1 238 ? 67.349 0.126 82.138 1.00 14.17 254 HIS B C 1
ATOM 3942 O O . HIS B 1 238 ? 68.313 0.816 82.471 1.00 15.55 254 HIS B O 1
ATOM 3949 N N . PRO B 1 239 ? 66.878 -0.887 82.884 1.00 13.23 255 PRO B N 1
ATOM 3950 C CA . PRO B 1 239 ? 67.458 -1.177 84.199 1.00 13.65 255 PRO B CA 1
ATOM 3951 C C . PRO B 1 239 ? 68.971 -1.401 84.185 1.00 15.18 255 PRO B C 1
ATOM 3952 O O . PRO B 1 239 ? 69.540 -1.997 83.269 1.00 15.68 255 PRO B O 1
ATOM 3956 N N . SER B 1 240 ? 69.611 -0.881 85.221 1.00 16.05 256 SER B N 1
ATOM 3957 C CA . SER B 1 240 ? 70.968 -1.250 85.569 1.00 16.54 256 SER B CA 1
ATOM 3958 C C . SER B 1 240 ? 70.975 -2.620 86.233 1.00 17.37 256 SER B C 1
ATOM 3959 O O . SER B 1 240 ? 69.930 -3.245 86.398 1.00 15.80 256 SER B O 1
ATOM 3962 N N . ASP B 1 241 ? 72.157 -3.067 86.646 1.00 18.29 257 ASP B N 1
ATOM 3963 C CA . ASP B 1 241 ? 72.269 -4.279 87.454 1.00 18.08 257 ASP B CA 1
ATOM 3964 C C . ASP B 1 241 ? 71.369 -4.184 88.688 1.00 18.66 257 ASP B C 1
ATOM 3965 O O . ASP B 1 241 ? 70.642 -5.129 89.011 1.00 19.57 257 ASP B O 1
ATOM 3970 N N . LYS B 1 242 ? 71.398 -3.033 89.357 1.00 18.47 258 LYS B N 1
ATOM 3971 C CA . LYS B 1 242 ? 70.555 -2.815 90.536 1.00 19.06 258 LYS B CA 1
ATOM 3972 C C . LYS B 1 242 ? 69.059 -2.868 90.203 1.00 18.50 258 LYS B C 1
ATOM 3973 O O . LYS B 1 242 ? 68.278 -3.505 90.910 1.00 19.32 258 LYS B O 1
ATOM 3979 N N . GLY B 1 243 ? 68.666 -2.228 89.107 1.00 17.28 259 GLY B N 1
ATOM 3980 C CA . GLY B 1 243 ? 67.277 -2.253 88.677 1.00 16.52 259 GLY B CA 1
ATOM 3981 C C . GLY B 1 243 ? 66.831 -3.673 88.370 1.00 16.65 259 GLY B C 1
ATOM 3982 O O . GLY B 1 243 ? 65.771 -4.120 88.819 1.00 16.72 259 GLY B O 1
ATOM 3983 N N . ASN B 1 244 ? 67.647 -4.391 87.605 1.00 15.24 260 ASN B N 1
ATOM 3984 C CA . ASN B 1 244 ? 67.328 -5.780 87.274 1.00 15.81 260 ASN B CA 1
ATOM 3985 C C . ASN B 1 244 ? 67.220 -6.683 88.499 1.00 16.87 260 ASN B C 1
ATOM 3986 O O . ASN B 1 244 ? 66.428 -7.623 88.517 1.00 17.49 260 ASN B O 1
ATOM 3991 N N . ALA B 1 245 ? 68.018 -6.403 89.523 1.00 17.62 261 ALA B N 1
ATOM 3992 C CA . ALA B 1 245 ? 67.992 -7.229 90.723 1.00 18.31 261 ALA B CA 1
ATOM 3993 C C . ALA B 1 245 ? 66.679 -7.031 91.462 1.00 18.19 261 ALA B C 1
ATOM 3994 O O . ALA B 1 245 ? 66.096 -7.985 91.974 1.00 19.80 261 ALA B O 1
ATOM 3996 N N . ILE B 1 246 ? 66.208 -5.789 91.498 1.00 18.54 262 ILE B N 1
ATOM 3997 C CA . ILE B 1 246 ? 64.947 -5.477 92.153 1.00 19.10 262 ILE B CA 1
ATOM 3998 C C . ILE B 1 246 ? 63.783 -6.133 91.408 1.00 17.42 262 ILE B C 1
ATOM 3999 O O . ILE B 1 246 ? 62.909 -6.738 92.025 1.00 18.64 262 ILE B O 1
ATOM 4004 N N . ILE B 1 247 ? 63.791 -6.040 90.080 1.00 16.21 263 ILE B N 1
ATOM 4005 C CA . ILE B 1 247 ? 62.767 -6.685 89.265 1.00 16.96 263 ILE B CA 1
ATOM 4006 C C . ILE B 1 247 ? 62.755 -8.208 89.455 1.00 17.53 263 ILE B C 1
ATOM 4007 O O . ILE B 1 247 ? 61.701 -8.814 89.675 1.00 18.30 263 ILE B O 1
ATOM 4012 N N . ALA B 1 248 ? 63.930 -8.820 89.380 1.00 17.92 264 ALA B N 1
ATOM 4013 C CA . ALA B 1 248 ? 64.038 -10.266 89.542 1.00 18.85 264 ALA B CA 1
ATOM 4014 C C . ALA B 1 248 ? 63.536 -10.733 90.908 1.00 19.73 264 ALA B C 1
ATOM 4015 O O . ALA B 1 248 ? 62.855 -11.756 91.010 1.00 19.46 264 ALA B O 1
ATOM 4017 N N . SER B 1 249 ? 63.870 -9.988 91.957 1.00 20.26 265 SER B N 1
ATOM 4018 C CA . SER B 1 249 ? 63.408 -10.335 93.299 1.00 22.25 265 SER B CA 1
ATOM 4019 C C . SER B 1 249 ? 61.892 -10.264 93.406 1.00 21.19 265 SER B C 1
ATOM 4020 O O . SER B 1 249 ? 61.261 -11.142 93.995 1.00 21.95 265 SER B O 1
ATOM 4023 N N . ALA B 1 250 ? 61.306 -9.211 92.843 1.00 20.20 266 ALA B N 1
ATOM 4024 C CA . ALA B 1 250 ? 59.858 -9.068 92.856 1.00 20.15 266 ALA B CA 1
ATOM 4025 C C . ALA B 1 250 ? 59.192 -10.210 92.097 1.00 20.57 266 ALA B C 1
ATOM 4026 O O . ALA B 1 250 ? 58.190 -10.771 92.547 1.00 21.38 266 ALA B O 1
ATOM 4028 N N . LEU B 1 251 ? 59.748 -10.544 90.937 1.00 19.53 267 LEU B N 1
ATOM 4029 C CA . LEU B 1 251 ? 59.178 -11.592 90.108 1.00 20.05 267 LEU B CA 1
ATOM 4030 C C . LEU B 1 251 ? 59.324 -12.946 90.797 1.00 21.22 267 LEU B C 1
ATOM 4031 O O . LEU B 1 251 ? 58.417 -13.778 90.745 1.00 22.13 267 LEU B O 1
ATOM 4036 N N . ALA B 1 252 ? 60.461 -13.154 91.455 1.00 22.28 268 ALA B N 1
ATOM 4037 C CA . ALA B 1 252 ? 60.723 -14.406 92.145 1.00 23.84 268 ALA B CA 1
ATOM 4038 C C . ALA B 1 252 ? 59.705 -14.633 93.248 1.00 23.83 268 ALA B C 1
ATOM 4039 O O . ALA B 1 252 ? 59.243 -15.757 93.445 1.00 25.49 268 ALA B O 1
ATOM 4041 N N . ASP B 1 253 ? 59.364 -13.566 93.967 1.00 23.83 269 ASP B N 1
ATOM 4042 C CA . ASP B 1 253 ? 58.387 -13.654 95.051 1.00 26.69 269 ASP B CA 1
ATOM 4043 C C . ASP B 1 253 ? 57.058 -14.189 94.539 1.00 25.33 269 ASP B C 1
ATOM 4044 O O . ASP B 1 253 ? 56.405 -14.993 95.205 1.00 27.47 269 ASP B O 1
ATOM 4049 N N . VAL B 1 254 ? 56.664 -13.742 93.349 1.00 24.42 270 VAL B N 1
ATOM 4050 C CA . VAL B 1 254 ? 55.413 -14.185 92.741 1.00 23.36 270 VAL B CA 1
ATOM 4051 C C . VAL B 1 254 ? 55.502 -15.632 92.265 1.00 23.78 270 VAL B C 1
ATOM 4052 O O . VAL B 1 254 ? 54.595 -16.428 92.507 1.00 22.92 270 VAL B O 1
ATOM 4056 N N . PHE B 1 255 ? 56.606 -15.978 91.610 1.00 24.06 271 PHE B N 1
ATOM 4057 C CA . PHE B 1 255 ? 56.811 -17.347 91.148 1.00 24.38 271 PHE B CA 1
ATOM 4058 C C . PHE B 1 255 ? 56.748 -18.320 92.330 1.00 26.00 271 PHE B C 1
ATOM 4059 O O . PHE B 1 255 ? 56.166 -19.405 92.230 1.00 26.21 271 PHE B O 1
ATOM 4067 N N . ARG B 1 256 ? 57.334 -17.918 93.456 1.00 26.62 272 ARG B N 1
ATOM 4068 C CA . ARG B 1 256 ? 57.294 -18.725 94.675 1.00 29.40 272 ARG B CA 1
ATOM 4069 C C . ARG B 1 256 ? 55.858 -18.945 95.142 1.00 29.95 272 ARG B C 1
ATOM 4070 O O . ARG B 1 256 ? 55.475 -20.063 95.499 1.00 32.18 272 ARG B O 1
ATOM 4078 N N . GLN B 1 257 ? 55.068 -17.874 95.129 1.00 29.38 273 GLN B N 1
ATOM 4079 C CA . GLN B 1 257 ? 53.674 -17.931 95.573 1.00 29.56 273 GLN B CA 1
ATOM 4080 C C . GLN B 1 257 ? 52.842 -18.834 94.673 1.00 29.74 273 GLN B C 1
ATOM 4081 O O . GLN B 1 257 ? 51.834 -19.401 95.101 1.00 30.55 273 GLN B O 1
ATOM 4084 N N . LEU B 1 258 ? 53.270 -18.963 93.421 1.00 28.80 274 LEU B N 1
ATOM 4085 C CA . LEU B 1 258 ? 52.565 -19.793 92.453 1.00 29.02 274 LEU B CA 1
ATOM 4086 C C . LEU B 1 258 ? 53.003 -21.248 92.537 1.00 31.88 274 LEU B C 1
ATOM 4087 O O . LEU B 1 258 ? 52.513 -22.092 91.786 1.00 32.84 274 LEU B O 1
ATOM 4092 N N . GLY B 1 259 ? 53.933 -21.535 93.443 1.00 32.90 275 GLY B N 1
ATOM 4093 C CA . GLY B 1 259 ? 54.427 -22.888 93.624 1.00 34.64 275 GLY B CA 1
ATOM 4094 C C . GLY B 1 259 ? 55.421 -23.316 92.562 1.00 36.32 275 GLY B C 1
ATOM 4095 O O . GLY B 1 259 ? 55.576 -24.507 92.287 1.00 38.09 275 GLY B O 1
ATOM 4096 N N . LEU B 1 260 ? 56.105 -22.343 91.968 1.00 36.87 276 LEU B N 1
ATOM 4097 C CA . LEU B 1 260 ? 57.058 -22.627 90.901 1.00 37.98 276 LEU B CA 1
ATOM 4098 C C . LEU B 1 260 ? 58.479 -22.810 91.434 1.00 41.81 276 LEU B C 1
ATOM 4099 O O . LEU B 1 260 ? 59.394 -23.154 90.684 1.00 42.89 276 LEU B O 1
ATOM 4104 N N . SER B 1 261 ? 58.659 -22.584 92.731 1.00 43.84 277 SER B N 1
ATOM 4105 C CA . SER B 1 261 ? 59.960 -22.773 93.364 1.00 46.46 277 SER B CA 1
ATOM 4106 C C . SER B 1 261 ? 60.085 -24.179 93.943 1.00 48.39 277 SER B C 1
ATOM 4107 O O . SER B 1 261 ? 60.783 -25.028 93.388 1.00 49.55 277 SER B O 1
#